Protein AF-A0AAJ0FD68-F1 (afdb_monomer_lite)

Secondary structure (DSSP, 8-state):
-PPPEEE--TTSPPPPTT--SEEEETTEEEEPP--SB-TTT-SBPSS-HHHHHHHHHHHHHHHHHHTT--GGG--EEEE--S-GGGHHHHHHHHHTT--SSSPPEEEE-----S--TT-PPPPPHHHHSPPGGGSPPP--PPP--TT--HHHHHHHHHHHHHHHHHHHHHHHHHHHHHTTSTTSPPTTSHHHHHHHHHHHHHHHHHHHHHHHHHHHGGGHHHHTTT-GGGS-GGG--HHHHHHHHHHHHHHHHHHHHHHHHHHHTT----TT-TT-HHHHHHHHHHTT-S-HHHHHHTPPPPHHHHHHHHHHHHHHHHHHHHHHHHTTSGGGS-HHHHHHHHHHTT---TT-SSHHHHHHHHHHHHHHH--TT--HHHHHHHHHHHHTS-GGGSPP--

pLDDT: mean 86.38, std 13.18, range [35.25, 97.81]

InterPro domains:
  IPR006175 YjgF/YER057c/UK114 family [PF01042] (10-104)
  IPR006175 YjgF/YER057c/UK114 family [PTHR11803] (7-105)
  IPR033122 LETM1-like, ribosome-binding domain [PF07766] (305-368)
  IPR033122 LETM1-like, ribosome-binding domain [PS51758] (202-398)
  IPR035959 RutC-like superfamily [G3DSA:3.30.1330.40] (4-115)
  IPR035959 RutC-like superfamily [SSF55298] (4-104)

Radius of gyration: 27.88 Å; chains: 1; bounding box: 60×61×79 Å

Structure (mmCIF, N/CA/C/O backbone):
data_AF-A0AAJ0FD68-F1
#
_entry.id   AF-A0AAJ0FD68-F1
#
loop_
_atom_site.group_PDB
_atom_site.id
_atom_site.type_symbol
_atom_site.label_atom_id
_atom_site.label_alt_id
_atom_site.label_comp_id
_atom_site.label_asym_id
_atom_site.label_entity_id
_atom_site.label_seq_id
_atom_site.pdbx_PDB_ins_code
_atom_site.Cartn_x
_atom_site.Cartn_y
_atom_site.Cartn_z
_atom_site.occupancy
_atom_site.B_iso_or_equiv
_atom_site.auth_seq_id
_atom_site.auth_comp_id
_atom_site.auth_asym_id
_atom_site.auth_atom_id
_atom_site.pdbx_PDB_model_num
ATOM 1 N N . MET A 1 1 ? 8.964 -7.448 -50.990 1.00 66.25 1 MET A N 1
ATOM 2 C CA . MET A 1 1 ? 8.267 -7.825 -49.739 1.00 66.25 1 MET A CA 1
ATOM 3 C C . MET A 1 1 ? 7.068 -8.669 -50.124 1.00 66.25 1 MET A C 1
ATOM 5 O O . MET A 1 1 ? 6.475 -8.359 -51.152 1.00 66.25 1 MET A O 1
ATOM 9 N N . ALA A 1 2 ? 6.749 -9.738 -49.388 1.00 79.00 2 ALA A N 1
ATOM 10 C CA . ALA A 1 2 ? 5.523 -10.486 -49.670 1.00 79.00 2 ALA A CA 1
ATOM 11 C C . ALA A 1 2 ? 4.307 -9.558 -49.477 1.00 79.00 2 ALA A C 1
ATOM 13 O O . ALA A 1 2 ? 4.351 -8.702 -48.593 1.00 79.00 2 ALA A O 1
ATOM 14 N N . PRO A 1 3 ? 3.251 -9.665 -50.295 1.00 90.38 3 PRO A N 1
ATOM 15 C CA . PRO A 1 3 ? 2.039 -8.884 -50.081 1.00 90.38 3 PRO A CA 1
ATOM 16 C C . PRO A 1 3 ? 1.335 -9.322 -48.787 1.00 90.38 3 PRO A C 1
ATOM 18 O O . PRO A 1 3 ? 1.441 -10.477 -48.374 1.00 90.38 3 PRO A O 1
ATOM 21 N N . ILE A 1 4 ? 0.617 -8.395 -48.147 1.00 94.94 4 ILE A N 1
ATOM 22 C CA . ILE A 1 4 ? -0.316 -8.730 -47.066 1.00 94.94 4 ILE A CA 1
ATOM 23 C C . ILE A 1 4 ? -1.584 -9.280 -47.720 1.00 94.94 4 ILE A C 1
ATOM 25 O O . ILE A 1 4 ? -2.224 -8.587 -48.510 1.00 94.94 4 ILE A O 1
ATOM 29 N N . GLU A 1 5 ? -1.941 -10.516 -47.393 1.00 95.81 5 GLU A N 1
ATOM 30 C CA . GLU A 1 5 ? -3.125 -11.200 -47.913 1.00 95.81 5 GLU A CA 1
ATOM 31 C C . GLU A 1 5 ? -4.216 -11.230 -46.833 1.00 95.81 5 GLU A C 1
ATOM 33 O O . GLU A 1 5 ? -3.999 -11.741 -45.734 1.00 95.81 5 GLU A O 1
ATOM 38 N N . GLY A 1 6 ? -5.389 -10.662 -47.119 1.00 95.25 6 GLY A N 1
ATOM 39 C CA . GLY A 1 6 ? -6.545 -10.740 -46.225 1.00 95.25 6 GLY A CA 1
ATOM 40 C C . GLY A 1 6 ? -7.231 -12.099 -46.339 1.00 95.25 6 GLY A C 1
ATOM 41 O O . GLY A 1 6 ? -7.543 -12.539 -47.442 1.00 95.25 6 GLY A O 1
ATOM 42 N N . ILE A 1 7 ? -7.489 -12.752 -45.208 1.00 96.44 7 ILE A N 1
ATOM 43 C CA . ILE A 1 7 ? -8.163 -14.052 -45.159 1.00 96.44 7 ILE A CA 1
ATOM 44 C C . ILE A 1 7 ? -9.624 -13.852 -44.761 1.00 96.44 7 ILE A C 1
ATOM 46 O O . ILE A 1 7 ? -9.923 -13.179 -43.770 1.00 96.44 7 ILE A O 1
ATOM 50 N N . PHE A 1 8 ? -10.523 -14.471 -45.526 1.00 95.75 8 PHE A N 1
ATOM 51 C CA . PHE A 1 8 ? -11.961 -14.447 -45.285 1.00 95.75 8 PHE A CA 1
ATOM 52 C C . PHE A 1 8 ? -12.568 -15.840 -45.475 1.00 95.75 8 PHE A C 1
ATOM 54 O O . PHE A 1 8 ? -12.557 -16.382 -46.577 1.00 95.75 8 PHE A O 1
ATOM 61 N N . SER A 1 9 ? -13.100 -16.400 -44.393 1.00 94.19 9 SER A N 1
ATOM 62 C CA . SER A 1 9 ? -13.811 -17.672 -44.329 1.00 94.19 9 SER A CA 1
ATOM 63 C C . SER A 1 9 ? -15.300 -17.421 -44.104 1.00 94.19 9 SER A C 1
ATOM 65 O O . SER A 1 9 ? -15.692 -16.778 -43.127 1.00 94.19 9 SER A O 1
ATOM 67 N N . GLU A 1 10 ? -16.140 -17.974 -44.981 1.00 92.06 10 GLU A N 1
ATOM 68 C CA . GLU A 1 10 ? -17.606 -17.923 -44.844 1.00 92.06 10 GLU A CA 1
ATOM 69 C C . GLU A 1 10 ? -18.121 -18.763 -43.667 1.00 92.06 10 GLU A C 1
ATOM 71 O O . GLU A 1 10 ? -19.235 -18.556 -43.192 1.00 92.06 10 GLU A O 1
ATOM 76 N N . LYS A 1 11 ? -17.298 -19.696 -43.175 1.00 91.12 11 LYS A N 1
ATOM 77 C CA . LYS A 1 11 ? -17.601 -20.572 -42.036 1.00 91.12 11 LYS A CA 1
ATOM 78 C C . LYS A 1 11 ? -17.240 -19.949 -40.683 1.00 91.12 11 LYS A C 1
ATOM 80 O O . LYS A 1 11 ? -17.365 -20.612 -39.660 1.00 91.12 11 LYS A O 1
ATOM 85 N N . ALA A 1 12 ? -16.784 -18.700 -40.671 1.00 91.81 12 ALA A N 1
ATOM 86 C CA . ALA A 1 12 ? -16.496 -17.935 -39.465 1.00 91.81 12 ALA A CA 1
ATOM 87 C C . ALA A 1 12 ? -17.277 -16.609 -39.476 1.00 91.81 12 ALA A C 1
ATOM 89 O O . ALA A 1 12 ? -17.671 -16.135 -40.546 1.00 91.81 12 ALA A O 1
ATOM 90 N N . PRO A 1 13 ? -17.517 -15.983 -38.308 1.00 83.69 13 PRO A N 1
ATOM 91 C CA . PRO A 1 13 ? -18.268 -14.737 -38.236 1.00 83.69 13 PRO A CA 1
ATOM 92 C C . PRO A 1 13 ? -17.698 -13.655 -39.146 1.00 83.69 13 PRO A C 1
ATOM 94 O O . PRO A 1 13 ? -16.486 -13.419 -39.165 1.00 83.69 13 PRO A O 1
ATOM 97 N N . LYS A 1 14 ? -18.569 -12.976 -39.898 1.00 84.81 14 LYS A N 1
ATOM 98 C CA . LYS A 1 14 ? -18.132 -11.893 -40.787 1.00 84.81 14 LYS A CA 1
ATOM 99 C C . LYS A 1 14 ? -17.457 -10.790 -39.953 1.00 84.81 14 LYS A C 1
ATOM 101 O O . LYS A 1 14 ? -17.985 -10.420 -38.903 1.00 84.81 14 LYS A O 1
ATOM 106 N N . PRO A 1 15 ? -16.302 -10.263 -40.382 1.00 82.81 15 PRO A N 1
ATOM 107 C CA . PRO A 1 15 ? -15.637 -9.208 -39.637 1.00 82.81 15 PRO A CA 1
ATOM 108 C C . PRO A 1 15 ? -16.395 -7.883 -39.800 1.00 82.81 15 PRO A C 1
ATOM 110 O O . PRO A 1 15 ? -17.129 -7.686 -40.773 1.00 82.81 15 PRO A O 1
ATOM 113 N N . LEU A 1 16 ? -16.217 -6.962 -38.851 1.00 75.50 16 LEU A N 1
ATOM 114 C CA . LEU A 1 16 ? -16.704 -5.591 -39.010 1.00 75.50 16 LEU A CA 1
ATOM 115 C C . LEU A 1 16 ? -15.798 -4.818 -39.988 1.00 75.50 16 LEU A C 1
ATOM 117 O O . LEU A 1 16 ? -14.637 -5.193 -40.150 1.00 75.50 16 LEU A O 1
ATOM 121 N N . PRO A 1 17 ? -16.260 -3.707 -40.596 1.00 77.56 17 PRO A N 1
ATOM 122 C CA . PRO A 1 17 ? -15.480 -2.964 -41.596 1.00 77.56 17 PRO A CA 1
ATOM 123 C C . PRO A 1 17 ? -14.094 -2.484 -41.134 1.00 77.56 17 PRO A C 1
ATOM 125 O O . PRO A 1 17 ? -13.262 -2.123 -41.960 1.00 77.56 17 PRO A O 1
ATOM 128 N N . GLN A 1 18 ? -13.846 -2.436 -39.824 1.00 85.56 18 GLN A N 1
ATOM 129 C CA . GLN A 1 18 ? -12.612 -1.926 -39.231 1.00 85.56 18 GLN A CA 1
ATOM 130 C C . GLN A 1 18 ? -11.475 -2.960 -39.176 1.00 85.56 18 GLN A C 1
ATOM 132 O O . GLN A 1 18 ? -10.341 -2.574 -38.899 1.00 85.56 18 GLN A O 1
ATOM 137 N N . PHE A 1 19 ? -11.741 -4.254 -39.395 1.00 88.00 19 PHE A N 1
ATOM 138 C CA . PHE A 1 19 ? -10.718 -5.304 -39.314 1.00 88.00 19 PHE A CA 1
ATOM 139 C C . PHE A 1 19 ? -11.003 -6.488 -40.252 1.00 88.00 19 PHE A C 1
ATOM 141 O O . PHE A 1 19 ? -12.095 -6.634 -40.783 1.00 88.00 19 PHE A O 1
ATOM 148 N N . SER A 1 20 ? -10.000 -7.340 -40.482 1.00 92.62 20 SER A N 1
ATOM 149 C CA . SER A 1 20 ? -10.128 -8.606 -41.233 1.00 92.62 20 SER A CA 1
ATOM 150 C C . SER A 1 20 ? -10.221 -9.791 -40.268 1.00 92.62 20 SER A C 1
ATOM 152 O O . SER A 1 20 ? -9.778 -9.666 -39.136 1.00 92.62 20 SER A O 1
ATOM 154 N N . GLN A 1 21 ? -10.748 -10.950 -40.679 1.00 93.75 21 GLN A N 1
ATOM 155 C CA . GLN A 1 21 ? -10.747 -12.145 -39.809 1.00 93.75 21 GLN A CA 1
ATOM 156 C C . GLN A 1 21 ? -9.323 -12.621 -39.495 1.00 93.75 21 GLN A C 1
ATOM 158 O O . GLN A 1 21 ? -9.011 -12.976 -38.358 1.00 93.75 21 GLN A O 1
ATOM 163 N N . ALA A 1 22 ? -8.459 -12.615 -40.509 1.00 96.69 22 ALA A N 1
ATOM 164 C CA . ALA A 1 22 ? -7.026 -12.793 -40.361 1.00 96.69 22 ALA A CA 1
ATOM 165 C C . ALA A 1 22 ? -6.282 -12.116 -41.517 1.00 96.69 22 ALA A C 1
ATOM 167 O O . ALA A 1 22 ? -6.866 -11.806 -42.558 1.00 96.69 22 ALA A O 1
ATOM 168 N N . VAL A 1 23 ? -4.980 -11.913 -41.337 1.00 97.12 23 VAL A N 1
ATOM 169 C CA . VAL A 1 23 ? -4.062 -11.500 -42.402 1.00 97.12 23 VAL A CA 1
ATOM 170 C C . VAL A 1 23 ? -2.882 -12.457 -42.469 1.00 97.12 23 VAL A C 1
ATOM 172 O O . VAL A 1 23 ? -2.364 -12.896 -41.441 1.00 97.12 23 VAL A O 1
ATOM 175 N N . LYS A 1 24 ? -2.446 -12.784 -43.680 1.00 96.19 24 LYS A N 1
ATOM 176 C CA . LYS A 1 24 ? -1.287 -13.628 -43.944 1.00 96.19 24 LYS A CA 1
ATOM 177 C C . LYS A 1 24 ? -0.151 -12.776 -44.489 1.00 96.19 24 LYS A C 1
ATOM 179 O O . LYS A 1 24 ? -0.331 -11.994 -45.421 1.00 96.19 24 LYS A O 1
ATOM 184 N N . TYR A 1 25 ? 1.022 -12.913 -43.883 1.00 95.81 25 TYR A N 1
ATOM 185 C CA . TYR A 1 25 ? 2.218 -12.170 -44.263 1.00 95.81 25 TYR A CA 1
ATOM 186 C C . TYR A 1 25 ? 3.468 -12.994 -43.957 1.00 95.81 25 TYR A C 1
ATOM 188 O O . TYR A 1 25 ? 3.615 -13.516 -42.854 1.00 95.81 25 TYR A O 1
ATOM 196 N N . ASN A 1 26 ? 4.367 -13.124 -44.938 1.00 93.75 26 ASN A N 1
ATOM 197 C CA . ASN A 1 26 ? 5.620 -13.887 -44.822 1.00 93.75 26 ASN A CA 1
ATOM 198 C C . ASN A 1 26 ? 5.445 -15.302 -44.226 1.00 93.75 26 ASN A C 1
ATOM 200 O O . ASN A 1 26 ? 6.234 -15.738 -43.394 1.00 93.75 26 ASN A O 1
ATOM 204 N N . GLY A 1 27 ? 4.394 -16.019 -44.635 1.00 91.19 27 GLY A N 1
ATOM 205 C CA . GLY A 1 27 ? 4.123 -17.385 -44.167 1.00 91.19 27 GLY A CA 1
ATOM 206 C C . GLY A 1 27 ? 3.478 -17.488 -42.779 1.00 91.19 27 GLY A C 1
ATOM 207 O O . GLY A 1 27 ? 3.100 -18.585 -42.385 1.00 91.19 27 GLY A O 1
ATOM 208 N N . MET A 1 28 ? 3.282 -16.372 -42.070 1.00 95.75 28 MET A N 1
ATOM 209 C CA . MET A 1 28 ? 2.564 -16.321 -40.795 1.00 95.75 28 MET A CA 1
ATOM 210 C C . MET A 1 28 ? 1.122 -15.860 -41.000 1.00 95.75 28 MET A C 1
ATOM 212 O O . MET A 1 28 ? 0.854 -15.000 -41.840 1.00 95.75 28 MET A O 1
ATOM 216 N N . VAL A 1 29 ? 0.201 -16.408 -40.206 1.00 96.81 29 VAL A N 1
ATOM 217 C CA . VAL A 1 29 ? -1.212 -16.009 -40.189 1.00 96.81 29 VAL A CA 1
ATOM 218 C C . VAL A 1 29 ? -1.511 -15.326 -38.860 1.00 96.81 29 VAL A C 1
ATOM 220 O O . VAL A 1 29 ? -1.392 -15.932 -37.797 1.00 96.81 29 VAL A O 1
ATOM 223 N N . TYR A 1 30 ? -1.915 -14.063 -38.924 1.00 96.44 30 TYR A N 1
ATOM 224 C CA . TYR A 1 30 ? -2.315 -13.264 -37.775 1.00 96.44 30 TYR A CA 1
ATOM 225 C C . TYR A 1 30 ? -3.837 -13.242 -37.708 1.00 96.44 30 TYR A C 1
ATOM 227 O O . TYR A 1 30 ? -4.486 -12.594 -38.529 1.00 96.44 30 TYR A O 1
ATOM 235 N N . CYS A 1 31 ? -4.405 -13.975 -36.752 1.00 95.31 31 CYS A N 1
ATOM 236 C CA . CYS A 1 31 ? -5.851 -14.059 -36.564 1.00 95.31 31 CYS A CA 1
ATOM 237 C C . CYS A 1 31 ? -6.355 -12.947 -35.641 1.00 95.31 31 CYS A C 1
ATOM 239 O O . CYS A 1 31 ? -5.753 -12.672 -34.601 1.00 95.31 31 CYS A O 1
ATOM 241 N N . SER A 1 32 ? -7.486 -12.339 -35.993 1.00 92.44 32 SER A N 1
ATOM 242 C CA . SER A 1 32 ? -8.224 -11.466 -35.084 1.00 92.44 32 SER A CA 1
ATOM 243 C C . SER A 1 32 ? -8.924 -12.268 -33.986 1.00 92.44 32 SER A C 1
ATOM 245 O O . SER A 1 32 ? -9.134 -13.478 -34.099 1.00 92.44 32 SER A O 1
ATOM 247 N N . GLY A 1 33 ? -9.281 -11.581 -32.898 1.00 88.50 33 GLY A N 1
ATOM 248 C CA . GLY A 1 33 ? -9.967 -12.196 -31.766 1.00 88.50 33 GLY A CA 1
ATOM 249 C C . GLY A 1 33 ? -11.303 -12.809 -32.180 1.00 88.50 33 GLY A C 1
ATOM 250 O O . GLY A 1 33 ? -12.093 -12.175 -32.877 1.00 88.50 33 GLY A O 1
ATOM 251 N N . ASN A 1 34 ? -11.553 -14.035 -31.726 1.00 88.88 34 ASN A N 1
ATOM 252 C CA . ASN A 1 34 ? -12.817 -14.728 -31.929 1.00 88.88 34 ASN A CA 1
ATOM 253 C C . ASN A 1 34 ? -13.535 -14.923 -30.599 1.00 88.88 34 ASN A C 1
ATOM 255 O O . ASN A 1 34 ? -12.931 -15.289 -29.592 1.00 88.88 34 ASN A O 1
ATOM 259 N N . ILE A 1 35 ? -14.840 -14.693 -30.625 1.00 87.44 35 ILE A N 1
ATOM 260 C CA . ILE A 1 35 ? -15.756 -15.021 -29.536 1.00 87.44 35 ILE A CA 1
ATOM 261 C C . ILE A 1 35 ? -16.602 -16.225 -29.955 1.00 87.44 35 ILE A C 1
ATOM 263 O O . ILE A 1 35 ? -16.652 -16.564 -31.138 1.00 87.44 35 ILE A O 1
ATOM 267 N N . GLY A 1 36 ? -17.272 -16.867 -28.996 1.00 85.56 36 GLY A N 1
ATOM 268 C CA . GLY A 1 36 ? -18.164 -18.007 -29.238 1.00 85.56 36 GLY A CA 1
ATOM 269 C C . GLY A 1 36 ? -19.464 -17.614 -29.943 1.00 85.56 36 GLY A C 1
ATOM 270 O O . GLY A 1 36 ? -20.541 -17.822 -29.399 1.00 85.56 36 GLY A O 1
ATOM 271 N N . LEU A 1 37 ? -19.360 -16.976 -31.106 1.00 81.19 37 LEU A N 1
ATOM 272 C CA . LEU A 1 37 ? -20.464 -16.496 -31.926 1.00 81.19 37 LEU A CA 1
ATOM 273 C C . LEU A 1 37 ? -20.684 -17.455 -33.091 1.00 81.19 37 LEU A C 1
ATOM 275 O O . LEU A 1 37 ? -19.729 -17.836 -33.770 1.00 81.19 37 LEU A O 1
ATOM 279 N N . ASP A 1 38 ? -21.934 -17.844 -33.302 1.00 81.75 38 ASP A N 1
ATOM 280 C CA . ASP A 1 38 ? -22.324 -18.689 -34.424 1.00 81.75 38 ASP A CA 1
ATOM 281 C C . ASP A 1 38 ? -22.324 -17.853 -35.722 1.00 81.75 38 ASP A C 1
ATOM 283 O O . ASP A 1 38 ? -23.013 -16.826 -35.788 1.00 81.75 38 ASP A O 1
ATOM 287 N N . PRO A 1 39 ? -21.559 -18.256 -36.757 1.00 78.88 39 PRO A N 1
ATOM 288 C CA . PRO A 1 39 ? -21.465 -17.527 -38.021 1.00 78.88 39 PRO A CA 1
ATOM 289 C C . PRO A 1 39 ? -22.802 -17.395 -38.767 1.00 78.88 39 PRO A C 1
ATOM 291 O O . PRO A 1 39 ? -22.943 -16.471 -39.572 1.00 78.88 39 PRO A O 1
ATOM 294 N N . VAL A 1 40 ? -23.776 -18.279 -38.509 1.00 80.69 40 VAL A N 1
ATOM 295 C CA . VAL A 1 40 ? -25.094 -18.260 -39.163 1.00 80.69 40 VAL A CA 1
ATOM 296 C C . VAL A 1 40 ? -26.063 -17.351 -38.415 1.00 80.69 40 VAL A C 1
ATOM 298 O O . VAL A 1 40 ? -26.593 -16.405 -38.998 1.00 80.69 40 VAL A O 1
ATOM 301 N N . SER A 1 41 ? -26.304 -17.613 -37.127 1.00 80.00 41 SER A N 1
ATOM 302 C CA . SER A 1 41 ? -27.285 -16.845 -36.345 1.00 80.00 41 SER A CA 1
ATOM 303 C C . SER A 1 41 ? -26.786 -15.477 -35.887 1.00 80.00 41 SER A C 1
ATOM 305 O O . SER A 1 41 ? -27.597 -14.643 -35.477 1.00 80.00 41 SER A O 1
ATOM 307 N N . TRP A 1 42 ? -25.471 -15.237 -35.938 1.00 73.81 42 TRP A N 1
ATOM 308 C CA . TRP A 1 42 ? -24.830 -14.022 -35.432 1.00 73.81 42 TRP A CA 1
ATOM 309 C C . TRP A 1 42 ? -25.064 -13.761 -33.936 1.00 73.81 42 TRP A C 1
ATOM 311 O O . TRP A 1 42 ? -24.933 -12.635 -33.448 1.00 73.81 42 TRP A O 1
ATOM 321 N N . LYS A 1 43 ? -25.393 -14.816 -33.187 1.00 72.44 43 LYS A N 1
ATOM 322 C CA . LYS A 1 43 ? -25.570 -14.788 -31.736 1.00 72.44 43 LYS A CA 1
ATOM 323 C C . LYS A 1 43 ? -24.443 -15.551 -31.058 1.00 72.44 43 LYS A C 1
ATOM 325 O O . LYS A 1 43 ? -23.874 -16.485 -31.617 1.00 72.44 43 LYS A O 1
ATOM 330 N N . VAL A 1 44 ? -24.124 -15.144 -29.833 1.00 81.00 44 VAL A N 1
ATOM 331 C CA . VAL A 1 44 ? -23.274 -15.957 -28.959 1.00 81.00 44 VAL A CA 1
ATOM 332 C C . VAL A 1 44 ? -24.007 -17.266 -28.688 1.00 81.00 44 VAL A C 1
ATOM 334 O O . VAL A 1 44 ? -25.196 -17.230 -28.379 1.00 81.00 44 VAL A O 1
ATOM 337 N N . VAL A 1 45 ? -23.312 -18.395 -28.817 1.00 83.81 45 VAL A N 1
ATOM 338 C CA . VAL A 1 45 ? -23.916 -19.708 -28.580 1.00 83.81 45 VAL A CA 1
ATOM 339 C C . VAL A 1 45 ? -24.422 -19.814 -27.141 1.00 83.81 45 VAL A C 1
ATOM 341 O O . VAL A 1 45 ? -23.774 -19.354 -26.187 1.00 83.81 45 VAL A O 1
ATOM 344 N N . ASP A 1 46 ? -25.606 -20.403 -26.999 1.00 81.38 46 ASP A N 1
ATOM 345 C CA . ASP A 1 46 ? -26.191 -20.708 -25.700 1.00 81.38 46 ASP A CA 1
ATOM 346 C C . ASP A 1 46 ? -25.367 -21.786 -24.979 1.00 81.38 46 ASP A C 1
ATOM 348 O O . ASP A 1 46 ? -24.668 -22.583 -25.604 1.00 81.38 46 ASP A O 1
ATOM 352 N N . GLY A 1 47 ? -25.447 -21.807 -23.647 1.00 86.75 47 GLY A N 1
ATOM 353 C CA . GLY A 1 47 ? -24.763 -22.800 -22.818 1.00 86.75 47 GLY A CA 1
ATOM 354 C C . GLY A 1 47 ? -23.612 -22.244 -21.982 1.00 86.75 47 GLY A C 1
ATOM 355 O O . GLY A 1 47 ? -23.613 -21.082 -21.559 1.00 86.75 47 GLY A O 1
ATOM 356 N N . THR A 1 48 ? -22.659 -23.122 -21.678 1.00 91.12 48 THR A N 1
ATOM 357 C CA . THR A 1 48 ? -21.575 -22.886 -20.717 1.00 91.12 48 THR A CA 1
ATOM 358 C C . THR A 1 48 ? -20.400 -22.129 -21.342 1.00 91.12 48 THR A C 1
ATOM 360 O O . THR A 1 48 ? -20.328 -21.919 -22.554 1.00 91.12 48 THR A O 1
ATOM 363 N N . VAL A 1 49 ? -19.421 -21.731 -20.520 1.00 89.81 49 VAL A N 1
ATOM 364 C CA . VAL A 1 49 ? -18.165 -21.169 -21.049 1.00 89.81 49 VAL A CA 1
ATOM 365 C C . VAL A 1 49 ? -17.446 -22.164 -21.951 1.00 89.81 49 VAL A C 1
ATOM 367 O O . VAL A 1 49 ? -16.917 -21.758 -22.979 1.00 89.81 49 VAL A O 1
ATOM 370 N N . LYS A 1 50 ? -17.499 -23.456 -21.627 1.00 92.31 50 LYS A N 1
ATOM 371 C CA . LYS A 1 50 ? -16.940 -24.520 -22.459 1.00 92.31 50 LYS A CA 1
ATOM 372 C C . LYS A 1 50 ? -17.518 -24.502 -23.874 1.00 92.31 50 LYS A C 1
ATOM 374 O O . LYS A 1 50 ? -16.761 -24.520 -24.840 1.00 92.31 50 LYS A O 1
ATOM 379 N N . ASP A 1 51 ? -18.840 -24.390 -24.001 1.00 91.75 51 ASP A N 1
ATOM 380 C CA . ASP A 1 51 ? -19.529 -24.366 -25.301 1.00 91.75 51 ASP A CA 1
ATOM 381 C C . ASP A 1 51 ? -19.135 -23.135 -26.125 1.00 91.75 51 ASP A C 1
ATOM 383 O O . ASP A 1 51 ? -18.852 -23.226 -27.322 1.00 91.75 51 ASP A O 1
ATOM 387 N N . ARG A 1 52 ? -18.999 -21.983 -25.462 1.00 91.31 52 ARG A N 1
ATOM 388 C CA . ARG A 1 52 ? -18.517 -20.749 -26.097 1.00 91.31 52 ARG A CA 1
ATOM 389 C C . ARG A 1 52 ? -17.054 -20.852 -26.526 1.00 91.31 52 ARG A C 1
ATOM 391 O O . ARG A 1 52 ? -16.715 -20.369 -27.606 1.00 91.31 52 ARG A O 1
ATOM 398 N N . THR A 1 53 ? -16.199 -21.494 -25.730 1.00 94.50 53 THR A N 1
ATOM 399 C CA . THR A 1 53 ? -14.798 -21.767 -26.088 1.00 94.50 53 THR A CA 1
ATOM 400 C C . THR A 1 53 ? -14.710 -22.687 -27.300 1.00 94.50 53 THR A C 1
ATOM 402 O O . THR A 1 53 ? -13.976 -22.379 -28.238 1.00 94.50 53 THR A O 1
ATOM 405 N N . ARG A 1 54 ? -15.507 -23.763 -27.335 1.00 95.94 54 ARG A N 1
ATOM 406 C CA . ARG A 1 54 ? -15.588 -24.671 -28.490 1.00 95.94 54 ARG A CA 1
ATOM 407 C C . ARG A 1 54 ? -15.978 -23.926 -29.760 1.00 95.94 54 ARG A C 1
ATOM 409 O O . ARG A 1 54 ? -15.326 -24.097 -30.789 1.00 95.94 54 ARG A O 1
ATOM 416 N N . GLN A 1 55 ? -16.992 -23.062 -29.693 1.00 94.44 55 GLN A N 1
ATOM 417 C CA . GLN A 1 55 ? -17.399 -22.270 -30.853 1.00 94.44 55 GLN A CA 1
ATOM 418 C C . GLN A 1 55 ? -16.291 -21.305 -31.298 1.00 94.44 55 GLN A C 1
ATOM 420 O O . GLN A 1 55 ? -16.000 -21.217 -32.489 1.00 94.44 55 GLN A O 1
ATOM 425 N N . ALA A 1 56 ? -15.635 -20.613 -30.361 1.00 94.94 56 ALA A N 1
ATOM 426 C CA . ALA A 1 56 ? -14.544 -19.696 -30.688 1.00 94.94 56 ALA A CA 1
ATOM 427 C C . ALA A 1 56 ? -13.376 -20.419 -31.386 1.00 94.94 56 ALA A C 1
ATOM 429 O O . ALA A 1 56 ? -12.874 -19.938 -32.402 1.00 94.94 56 ALA A O 1
ATOM 430 N N . LEU A 1 57 ? -12.977 -21.596 -30.889 1.00 96.69 57 LEU A N 1
ATOM 431 C CA . LEU A 1 57 ? -11.919 -22.414 -31.493 1.00 96.69 57 LEU A CA 1
ATOM 432 C C . LEU A 1 57 ? -12.335 -23.012 -32.842 1.00 96.69 57 LEU A C 1
ATOM 434 O O . LEU A 1 57 ? -11.513 -23.074 -33.754 1.00 96.69 57 LEU A O 1
ATOM 438 N N . THR A 1 58 ? -13.611 -23.361 -33.011 1.00 96.56 58 THR A N 1
ATOM 439 C CA . THR A 1 58 ? -14.170 -23.803 -34.301 1.00 96.56 58 THR A CA 1
ATOM 440 C C . THR A 1 58 ? -14.081 -22.692 -35.347 1.00 96.56 58 THR A C 1
ATOM 442 O O . THR A 1 58 ? -13.613 -22.926 -36.463 1.00 96.56 58 THR A O 1
ATOM 445 N N . ASN A 1 59 ? -14.440 -21.461 -34.974 1.00 94.00 59 ASN A N 1
ATOM 446 C CA . ASN A 1 59 ? -14.319 -20.301 -35.856 1.00 94.00 59 ASN A CA 1
ATOM 447 C C . ASN A 1 59 ? -12.850 -20.038 -36.238 1.00 94.00 59 ASN A C 1
ATOM 449 O O . ASN A 1 59 ? -12.551 -19.776 -37.402 1.00 94.00 59 ASN A O 1
ATOM 453 N N . ILE A 1 60 ? -11.921 -20.143 -35.278 1.00 96.75 60 ILE A N 1
ATOM 454 C CA . ILE A 1 60 ? -10.479 -20.000 -35.537 1.00 96.75 60 ILE A CA 1
ATOM 455 C C . ILE A 1 60 ? -9.980 -21.103 -36.479 1.00 96.75 60 ILE A C 1
ATOM 457 O O . ILE A 1 60 ? -9.241 -20.797 -37.414 1.00 96.75 60 ILE A O 1
ATOM 461 N N . SER A 1 61 ? -10.404 -22.358 -36.290 1.00 97.19 61 SER A N 1
ATOM 462 C CA . SER A 1 61 ? -10.061 -23.462 -37.199 1.00 97.19 61 SER A CA 1
ATOM 463 C C . SER A 1 61 ? -10.488 -23.155 -38.631 1.00 97.19 61 SER A C 1
ATOM 465 O O . SER A 1 61 ? -9.670 -23.234 -39.543 1.00 97.19 61 SER A O 1
ATOM 467 N N . ALA A 1 62 ? -11.728 -22.697 -38.823 1.00 96.88 62 ALA A N 1
ATOM 468 C CA . ALA A 1 62 ? -12.260 -22.344 -40.138 1.00 96.88 62 ALA A CA 1
ATOM 469 C C . ALA A 1 62 ? -11.501 -21.189 -40.820 1.00 96.88 62 ALA A C 1
ATOM 471 O O . ALA A 1 62 ? -11.378 -21.167 -42.047 1.00 96.88 62 ALA A O 1
ATOM 472 N N . ILE A 1 63 ? -10.991 -20.223 -40.048 1.00 97.25 63 ILE A N 1
ATOM 473 C CA . ILE A 1 63 ? -10.154 -19.127 -40.565 1.00 97.25 63 ILE A CA 1
ATOM 474 C C . ILE A 1 63 ? -8.763 -19.645 -40.945 1.00 97.25 63 ILE A C 1
ATOM 476 O O . ILE A 1 63 ? -8.245 -19.302 -42.008 1.00 97.25 63 ILE A O 1
ATOM 480 N N . LEU A 1 64 ? -8.153 -20.481 -40.101 1.00 97.19 64 LEU A N 1
ATOM 481 C CA . LEU A 1 64 ? -6.829 -21.048 -40.361 1.00 97.19 64 LEU A CA 1
ATOM 482 C C . LEU A 1 64 ? -6.839 -21.984 -41.570 1.00 97.19 64 LEU A C 1
ATOM 484 O O . LEU A 1 64 ? -5.926 -21.902 -42.388 1.00 97.19 64 LEU A O 1
ATOM 488 N N . GLU A 1 65 ? -7.871 -22.813 -41.719 1.00 97.38 65 GLU A N 1
ATOM 489 C CA . GLU A 1 65 ? -8.068 -23.676 -42.889 1.00 97.38 65 GLU A CA 1
ATOM 490 C C . GLU A 1 65 ? -8.155 -22.851 -44.176 1.00 97.38 65 GLU A C 1
ATOM 492 O O . GLU A 1 65 ? -7.464 -23.151 -45.150 1.00 97.38 65 GLU A O 1
ATOM 497 N N . GLN A 1 66 ? -8.914 -21.750 -44.157 1.00 96.88 66 GLN A N 1
ATOM 498 C CA . GLN A 1 66 ? -9.007 -20.829 -45.292 1.00 96.88 66 GLN A CA 1
ATOM 499 C C . GLN A 1 66 ? -7.661 -20.167 -45.632 1.00 96.88 66 GLN A C 1
ATOM 501 O O . GLN A 1 66 ? -7.395 -19.863 -46.792 1.00 96.88 66 GLN A O 1
ATOM 506 N N . ALA A 1 67 ? -6.787 -19.969 -44.642 1.00 96.00 67 ALA A N 1
ATOM 507 C CA . ALA A 1 67 ? -5.435 -19.446 -44.845 1.00 96.00 67 ALA A CA 1
ATOM 508 C C . ALA A 1 67 ? -4.427 -20.497 -45.368 1.00 96.00 67 ALA A C 1
ATOM 510 O O . ALA A 1 67 ? -3.258 -20.160 -45.619 1.00 96.00 67 ALA A O 1
ATOM 511 N N . GLY A 1 68 ? -4.850 -21.761 -45.510 1.00 95.69 68 GLY A N 1
ATOM 512 C CA . GLY A 1 68 ? -3.986 -22.901 -45.828 1.00 95.69 68 GLY A CA 1
ATOM 513 C C . GLY A 1 68 ? -3.164 -23.398 -44.633 1.00 95.69 68 GLY A C 1
ATOM 514 O O . GLY A 1 68 ? -2.069 -23.926 -44.815 1.00 95.69 68 GLY A O 1
ATOM 515 N N . SER A 1 69 ? -3.652 -23.183 -43.410 1.00 96.75 69 SER A N 1
ATOM 516 C CA . SER A 1 69 ? -3.042 -23.608 -42.147 1.00 96.75 69 SER A CA 1
ATOM 517 C C . SER A 1 69 ? -4.014 -24.483 -41.340 1.00 96.75 69 SER A C 1
ATOM 519 O O . SER A 1 69 ? -4.999 -24.991 -41.867 1.00 96.75 69 SER A O 1
ATOM 521 N N . SER A 1 70 ? -3.728 -24.715 -40.061 1.00 96.38 70 SER A N 1
ATOM 522 C CA . SER A 1 70 ? -4.607 -25.445 -39.141 1.00 96.38 70 SER A CA 1
ATOM 523 C C . SER A 1 70 ? -4.290 -25.093 -37.688 1.00 96.38 70 SER A C 1
ATOM 525 O O . SER A 1 70 ? -3.241 -24.506 -37.405 1.00 96.38 70 SER A O 1
ATOM 527 N N . LEU A 1 71 ? -5.148 -25.514 -36.752 1.00 95.56 71 LEU A N 1
ATOM 528 C CA . LEU A 1 71 ? -4.890 -25.374 -35.312 1.00 95.56 71 LEU A CA 1
ATOM 529 C C . LEU A 1 71 ? -3.558 -26.014 -34.878 1.00 95.56 71 LEU A C 1
ATOM 531 O O . LEU A 1 71 ? -2.926 -25.526 -33.945 1.00 95.56 71 LEU A O 1
ATOM 535 N N . ARG A 1 72 ? -3.073 -27.046 -35.586 1.00 94.88 72 ARG A N 1
ATOM 536 C CA . ARG A 1 72 ? -1.767 -27.680 -35.314 1.00 94.88 72 ARG A CA 1
ATOM 537 C C . ARG A 1 72 ? -0.575 -26.753 -35.515 1.00 94.88 72 ARG A C 1
ATOM 539 O O . ARG A 1 72 ? 0.461 -26.965 -34.900 1.00 94.88 72 ARG A O 1
ATOM 546 N N . ASN A 1 73 ? -0.729 -25.731 -36.349 1.00 95.00 73 ASN A N 1
ATOM 547 C CA . ASN A 1 73 ? 0.330 -24.778 -36.668 1.00 95.00 73 ASN A CA 1
ATOM 548 C C . ASN A 1 73 ? 0.241 -23.502 -35.817 1.00 95.00 73 ASN A C 1
ATOM 550 O O . ASN A 1 73 ? 0.928 -22.520 -36.099 1.00 95.00 73 ASN A O 1
ATOM 554 N N . VAL A 1 74 ? -0.630 -23.473 -34.804 1.00 95.19 74 VAL A N 1
ATOM 555 C CA . VAL A 1 74 ? -0.755 -22.317 -33.916 1.00 95.19 74 VAL A CA 1
ATOM 556 C C . VAL A 1 74 ? 0.437 -22.289 -32.968 1.00 95.19 74 VAL A C 1
ATOM 558 O O . VAL A 1 74 ? 0.617 -23.175 -32.141 1.00 95.19 74 VAL A O 1
ATOM 561 N N . VAL A 1 75 ? 1.245 -21.236 -33.077 1.00 94.00 75 VAL A N 1
ATOM 562 C CA . VAL A 1 75 ? 2.447 -21.061 -32.248 1.00 94.00 75 VAL A CA 1
ATOM 563 C C . VAL A 1 75 ? 2.131 -20.342 -30.932 1.00 94.00 75 VAL A C 1
ATOM 565 O O . VAL A 1 75 ? 2.719 -20.655 -29.900 1.00 94.00 75 VAL A O 1
ATOM 568 N N . LYS A 1 76 ? 1.190 -19.388 -30.946 1.00 92.56 76 LYS A N 1
ATOM 569 C CA . LYS A 1 76 ? 0.795 -18.582 -29.781 1.00 92.56 76 LYS A CA 1
ATOM 570 C C . LYS A 1 76 ? -0.707 -18.323 -29.781 1.00 92.56 76 LYS A C 1
ATOM 572 O O . LYS A 1 76 ? -1.280 -18.042 -30.834 1.00 92.56 76 LYS A O 1
ATOM 577 N N . MET A 1 77 ? -1.316 -18.351 -28.600 1.00 91.06 77 MET A N 1
ATOM 578 C CA . MET A 1 77 ? -2.712 -17.984 -28.387 1.00 91.06 77 MET A CA 1
ATOM 579 C C . MET A 1 77 ? -2.862 -17.040 -27.190 1.00 91.06 77 MET A C 1
ATOM 581 O O . MET A 1 77 ? -2.288 -17.267 -26.126 1.00 91.06 77 MET A O 1
ATOM 585 N N . ASN A 1 78 ? -3.664 -15.989 -27.369 1.00 90.06 78 ASN A N 1
ATOM 586 C CA . ASN A 1 78 ? -4.032 -15.055 -26.307 1.00 90.06 78 ASN A CA 1
ATOM 587 C C . ASN A 1 78 ? -5.491 -15.309 -25.928 1.00 90.06 78 ASN A C 1
ATOM 589 O O . ASN A 1 78 ? -6.367 -15.239 -26.793 1.00 90.06 78 ASN A O 1
ATOM 593 N N . ILE A 1 79 ? -5.749 -15.602 -24.654 1.00 88.75 79 ILE A N 1
ATOM 594 C CA . ILE A 1 79 ? -7.089 -15.951 -24.170 1.00 88.75 79 ILE A CA 1
ATOM 595 C C . ILE A 1 79 ? -7.566 -14.866 -23.206 1.00 88.75 79 ILE A C 1
ATOM 597 O O . ILE A 1 79 ? -6.920 -14.587 -22.197 1.00 88.75 79 ILE A O 1
ATOM 601 N N . PHE A 1 80 ? -8.720 -14.272 -23.514 1.00 84.62 80 PHE A N 1
ATOM 602 C CA . PHE A 1 80 ? -9.331 -13.210 -22.719 1.00 84.62 80 PHE A CA 1
ATOM 603 C C . PHE A 1 80 ? -10.634 -13.706 -22.091 1.00 84.62 80 PHE A C 1
ATOM 605 O O . PHE A 1 80 ? -11.555 -14.114 -22.797 1.00 84.62 80 PHE A O 1
ATOM 612 N N . LEU A 1 81 ? -10.716 -13.646 -20.762 1.00 80.88 81 LEU A N 1
ATOM 613 C CA . LEU A 1 81 ? -11.899 -14.016 -19.991 1.00 80.88 81 LEU A CA 1
ATOM 614 C C . LEU A 1 81 ? -12.499 -12.779 -19.322 1.00 80.88 81 LEU A C 1
ATOM 616 O O . LEU A 1 81 ? -11.777 -11.928 -18.810 1.00 80.88 81 LEU A O 1
ATOM 620 N N . THR A 1 82 ? -13.829 -12.688 -19.304 1.00 77.50 82 THR A N 1
ATOM 621 C CA . THR A 1 82 ? -14.550 -11.625 -18.582 1.00 77.50 82 THR A CA 1
ATOM 622 C C . THR A 1 82 ? -14.573 -11.861 -17.073 1.00 77.50 82 THR A C 1
ATOM 624 O O . THR A 1 82 ? -14.588 -10.905 -16.304 1.00 77.50 82 THR A O 1
ATOM 627 N N . ASN A 1 83 ? -14.573 -13.129 -16.657 1.00 74.56 83 ASN A N 1
ATOM 628 C CA . ASN A 1 83 ? -14.433 -13.567 -15.274 1.00 74.56 83 ASN A CA 1
ATOM 629 C C . ASN A 1 83 ? -13.489 -14.779 -15.232 1.00 74.56 83 ASN A C 1
ATOM 631 O O . ASN A 1 83 ? -13.677 -15.734 -15.990 1.00 74.56 83 ASN A O 1
ATOM 635 N N . MET A 1 84 ? -12.499 -14.727 -14.343 1.00 76.06 84 MET A N 1
ATOM 636 C CA . MET A 1 84 ? -11.500 -15.775 -14.145 1.00 76.06 84 MET A CA 1
ATOM 637 C C . MET A 1 84 ? -12.051 -17.045 -13.500 1.00 76.06 84 MET A C 1
ATOM 639 O O . MET A 1 84 ? -11.479 -18.108 -13.726 1.00 76.06 84 MET A O 1
ATOM 643 N N . ASP A 1 85 ? -13.196 -16.983 -12.815 1.00 81.06 85 ASP A N 1
ATOM 644 C CA . ASP A 1 85 ? -13.880 -18.180 -12.294 1.00 81.06 85 ASP A CA 1
ATOM 645 C C . ASP A 1 85 ? -14.209 -19.191 -13.409 1.00 81.06 85 ASP A C 1
ATOM 647 O O . ASP A 1 85 ? -14.376 -20.385 -13.172 1.00 81.06 85 ASP A O 1
ATOM 651 N N . ASN A 1 86 ? -14.261 -18.723 -14.658 1.00 80.50 86 ASN A N 1
ATOM 652 C CA . ASN A 1 86 ? -14.551 -19.544 -15.824 1.00 80.50 86 ASN A CA 1
ATOM 653 C C . ASN A 1 86 ? -13.322 -20.244 -16.428 1.00 80.50 86 ASN A C 1
ATOM 655 O O . ASN A 1 86 ? -13.456 -20.920 -17.449 1.00 80.50 86 ASN A O 1
ATOM 659 N N . PHE A 1 87 ? -12.130 -20.074 -15.852 1.00 77.25 87 PHE A N 1
ATOM 660 C CA . PHE A 1 87 ? -10.883 -20.589 -16.419 1.00 77.25 87 PHE A CA 1
ATOM 661 C C . PHE A 1 87 ? -10.884 -22.113 -16.577 1.00 77.25 87 PHE A C 1
ATOM 663 O O . PHE A 1 87 ? -10.547 -22.612 -17.647 1.00 77.25 87 PHE A O 1
ATOM 670 N N . ALA A 1 88 ? -11.332 -22.848 -15.555 1.00 81.12 88 ALA A N 1
ATOM 671 C CA . ALA A 1 88 ? -11.407 -24.308 -15.610 1.00 81.12 88 ALA A CA 1
ATOM 672 C C . ALA A 1 88 ? -12.350 -24.788 -16.728 1.00 81.12 88 ALA A C 1
ATOM 674 O O . ALA A 1 88 ? -11.953 -25.585 -17.574 1.00 81.12 88 ALA A O 1
ATOM 675 N N . ALA A 1 89 ? -13.559 -24.223 -16.797 1.00 85.62 89 ALA A N 1
ATOM 676 C CA . ALA A 1 89 ? -14.534 -24.550 -17.838 1.00 85.62 89 ALA A CA 1
ATOM 677 C C . ALA A 1 89 ? -14.047 -24.168 -19.249 1.00 85.62 89 ALA A C 1
ATOM 679 O O . ALA A 1 89 ? -14.358 -24.851 -20.224 1.00 85.62 89 ALA A O 1
ATOM 680 N N . MET A 1 90 ? -13.276 -23.083 -19.375 1.00 91.62 90 MET A N 1
ATOM 681 C CA . MET A 1 90 ? -12.623 -22.716 -20.631 1.00 91.62 90 MET A CA 1
ATOM 682 C C . MET A 1 90 ? -11.560 -23.748 -21.019 1.00 91.62 90 MET A C 1
ATOM 684 O O . MET A 1 90 ? -11.596 -24.223 -22.154 1.00 91.62 90 MET A O 1
ATOM 688 N N . ASN A 1 91 ? -10.678 -24.136 -20.090 1.00 88.56 91 ASN A N 1
ATOM 689 C CA . ASN A 1 91 ? -9.626 -25.122 -20.347 1.00 88.56 91 ASN A CA 1
ATOM 690 C C . ASN A 1 91 ? -10.196 -26.468 -20.787 1.00 88.56 91 ASN A C 1
ATOM 692 O O . ASN A 1 91 ? -9.666 -27.063 -21.716 1.00 88.56 91 ASN A O 1
ATOM 696 N N . GLU A 1 92 ? -11.315 -26.907 -20.209 1.00 89.00 92 GLU A N 1
ATOM 697 C CA . GLU A 1 92 ? -11.987 -28.120 -20.680 1.00 89.00 92 GLU A CA 1
ATOM 698 C C . GLU A 1 92 ? -12.367 -28.051 -22.164 1.00 89.00 92 GLU A C 1
ATOM 700 O O . GLU A 1 92 ? -12.256 -29.043 -22.874 1.00 89.00 92 GLU A O 1
ATOM 705 N N . GLY A 1 93 ? -12.841 -26.897 -22.642 1.00 92.06 93 GLY A N 1
ATOM 706 C CA . GLY A 1 93 ? -13.147 -26.703 -24.060 1.00 92.06 93 GLY A CA 1
ATOM 707 C C . GLY A 1 93 ? -11.885 -26.570 -24.910 1.00 92.06 93 GLY A C 1
ATOM 708 O O . GLY A 1 93 ? -11.867 -27.016 -26.050 1.00 92.06 93 GLY A O 1
ATOM 709 N N . TYR A 1 94 ? -10.826 -25.978 -24.360 1.00 92.12 94 TYR A N 1
ATOM 710 C CA . TYR A 1 94 ? -9.537 -25.810 -25.030 1.00 92.12 94 TYR A CA 1
ATOM 711 C C . TYR A 1 94 ? -8.811 -27.144 -25.252 1.00 92.12 94 TYR A C 1
ATOM 713 O O . TYR A 1 94 ? -8.332 -27.416 -26.356 1.00 92.12 94 TYR A O 1
ATOM 721 N N . ASP A 1 95 ? -8.760 -27.993 -24.227 1.00 91.19 95 ASP A N 1
ATOM 722 C CA . ASP A 1 95 ? -8.047 -29.273 -24.257 1.00 91.19 95 ASP A CA 1
ATOM 723 C C . ASP A 1 95 ? -8.676 -30.287 -25.224 1.00 91.19 95 ASP A C 1
ATOM 725 O O . ASP A 1 95 ? -7.994 -31.203 -25.674 1.00 91.19 95 ASP A O 1
ATOM 729 N N . GLU A 1 96 ? -9.936 -30.094 -25.620 1.00 92.19 96 GLU A N 1
ATOM 730 C CA . GLU A 1 96 ? -10.579 -30.894 -26.668 1.00 92.19 96 GLU A CA 1
ATOM 731 C C . GLU A 1 96 ? -10.023 -30.611 -28.070 1.00 92.19 96 GLU A C 1
ATOM 733 O O . GLU A 1 96 ? -10.037 -31.497 -28.923 1.00 92.19 96 GLU A O 1
ATOM 738 N N . PHE A 1 97 ? -9.519 -29.399 -28.319 1.00 93.81 97 PHE A N 1
ATOM 739 C CA . PHE A 1 97 ? -8.954 -29.019 -29.617 1.00 93.81 97 PHE A CA 1
ATOM 740 C C . PHE A 1 97 ? -7.443 -29.212 -29.674 1.00 93.81 97 PHE A C 1
ATOM 742 O O . PHE A 1 97 ? -6.924 -29.492 -30.748 1.00 93.81 97 PHE A O 1
ATOM 749 N N . PHE A 1 98 ? -6.732 -29.063 -28.553 1.00 92.12 98 PHE A N 1
ATOM 750 C CA . PHE A 1 98 ? -5.270 -29.151 -28.488 1.00 92.12 98 PHE A CA 1
ATOM 751 C C . PHE A 1 98 ? -4.820 -30.423 -27.765 1.00 92.12 98 PHE A C 1
ATOM 753 O O . PHE A 1 98 ? -4.290 -30.382 -26.655 1.00 92.12 98 PHE A O 1
ATOM 760 N N . THR A 1 99 ? -5.010 -31.566 -28.423 1.00 90.75 99 THR A N 1
ATOM 761 C CA . THR A 1 99 ? -4.716 -32.905 -27.878 1.00 90.75 99 THR A CA 1
ATOM 762 C C . THR A 1 99 ? -3.309 -33.417 -28.222 1.00 90.75 99 THR A C 1
ATOM 764 O O . THR A 1 99 ? -3.066 -34.623 -28.186 1.00 90.75 99 THR A O 1
ATOM 767 N N . TRP A 1 100 ? -2.397 -32.539 -28.645 1.00 87.12 100 TRP A N 1
ATOM 768 C CA . TRP A 1 100 ? -1.051 -32.891 -29.112 1.00 87.12 100 TRP A CA 1
ATOM 769 C C . TRP A 1 100 ? 0.015 -31.977 -28.509 1.00 87.12 100 TRP A C 1
ATOM 771 O O . TRP A 1 100 ? -0.284 -30.861 -28.083 1.00 87.12 100 TRP A O 1
ATOM 781 N N . ASP A 1 101 ? 1.265 -32.440 -28.560 1.00 85.19 101 ASP A N 1
ATOM 782 C CA . ASP A 1 101 ? 2.450 -31.675 -28.181 1.00 85.19 101 ASP A CA 1
ATOM 783 C C . ASP A 1 101 ? 3.338 -31.359 -29.407 1.00 85.19 101 ASP A C 1
ATOM 785 O O . ASP A 1 101 ? 3.412 -32.174 -30.332 1.00 85.19 101 ASP A O 1
ATOM 789 N N . PRO A 1 102 ? 4.033 -30.203 -29.432 1.00 85.19 102 PRO A N 1
ATOM 790 C CA . PRO A 1 102 ? 3.934 -29.127 -28.448 1.00 85.19 102 PRO A CA 1
ATOM 791 C C . PRO A 1 102 ? 2.602 -28.368 -28.570 1.00 85.19 102 PRO A C 1
ATOM 793 O O . PRO A 1 102 ? 2.145 -28.063 -29.675 1.00 85.19 102 PRO A O 1
ATOM 796 N N . LYS A 1 103 ? 1.990 -28.039 -27.426 1.00 86.31 103 LYS A N 1
ATOM 797 C CA . LYS A 1 103 ? 0.845 -27.119 -27.376 1.00 86.31 103 LYS A CA 1
ATOM 798 C C . LYS A 1 103 ? 1.289 -25.681 -27.707 1.00 86.31 103 LYS A C 1
ATOM 800 O O . LYS A 1 103 ? 2.446 -25.331 -27.458 1.00 86.31 103 LYS A O 1
ATOM 805 N N . PRO A 1 104 ? 0.389 -24.826 -28.229 1.00 87.75 104 PRO A N 1
ATOM 806 C CA . PRO A 1 104 ? 0.694 -23.415 -28.451 1.00 87.75 104 PRO A CA 1
ATOM 807 C C . PRO A 1 104 ? 1.105 -22.701 -27.162 1.00 87.75 104 PRO A C 1
ATOM 809 O O . PRO A 1 104 ? 0.580 -23.000 -26.089 1.00 87.75 104 PRO A O 1
ATOM 812 N N . ILE A 1 105 ? 1.968 -21.690 -27.276 1.00 83.75 105 ILE A N 1
ATOM 813 C CA . ILE A 1 105 ? 2.279 -20.785 -26.165 1.00 83.75 105 ILE A CA 1
ATOM 814 C C . ILE A 1 105 ? 0.990 -20.048 -25.786 1.00 83.75 105 ILE A C 1
ATOM 816 O O . ILE A 1 105 ? 0.487 -19.242 -26.575 1.00 83.75 105 ILE A O 1
ATOM 820 N N . ASN A 1 106 ? 0.443 -20.317 -24.601 1.00 71.50 106 ASN A N 1
ATOM 821 C CA . ASN A 1 106 ? -0.773 -19.677 -24.115 1.00 71.50 106 ASN A CA 1
ATOM 822 C C . ASN A 1 106 ? -0.452 -18.632 -23.037 1.00 71.50 106 ASN A C 1
ATOM 824 O O . ASN A 1 106 ? 0.057 -18.928 -21.963 1.00 71.50 106 ASN A O 1
ATOM 828 N N . GLU A 1 107 ? -0.796 -17.378 -23.309 1.00 58.72 107 GLU A N 1
ATOM 829 C CA . GLU A 1 107 ? -0.842 -16.345 -22.275 1.00 58.72 107 GLU A CA 1
ATOM 830 C C . GLU A 1 107 ? -2.305 -16.178 -21.872 1.00 58.72 107 GLU A C 1
ATOM 832 O O . GLU A 1 107 ? -3.055 -15.392 -22.453 1.00 58.72 107 GLU A O 1
ATOM 837 N N . SER A 1 108 ? -2.739 -16.980 -20.898 1.00 55.44 108 SER A N 1
ATOM 838 C CA . SER A 1 108 ? -3.954 -16.662 -20.152 1.00 55.44 108 SER A CA 1
ATOM 839 C C . SER A 1 108 ? -3.559 -15.731 -19.013 1.00 55.44 108 SER A C 1
ATOM 841 O O . SER A 1 108 ? -2.681 -16.072 -18.218 1.00 55.44 108 SER A O 1
ATOM 843 N N . LYS A 1 109 ? -4.171 -14.549 -18.921 1.00 44.41 109 LYS A N 1
ATOM 844 C CA . LYS A 1 109 ? -3.964 -13.666 -17.766 1.00 44.41 109 LYS A CA 1
ATOM 845 C C . LYS A 1 109 ? -4.519 -14.371 -16.525 1.00 44.41 109 LYS A C 1
ATOM 847 O O . LYS A 1 109 ? -5.719 -14.351 -16.299 1.00 44.41 109 LYS A O 1
ATOM 852 N N . THR A 1 110 ? -3.661 -15.047 -15.764 1.00 40.00 110 THR A N 1
ATOM 853 C CA . THR A 1 110 ? -4.021 -15.813 -14.557 1.00 40.00 110 THR A CA 1
ATOM 854 C C . THR A 1 110 ? -3.389 -15.166 -13.322 1.00 40.00 110 THR A C 1
ATOM 856 O O . THR A 1 110 ? -2.256 -14.694 -13.420 1.00 40.00 110 THR A O 1
ATOM 859 N N . PRO A 1 111 ? -4.014 -15.231 -12.134 1.00 35.25 111 PRO A N 1
ATOM 860 C CA . PRO A 1 111 ? -3.300 -15.595 -10.917 1.00 35.25 111 PRO A CA 1
ATOM 861 C C . PRO A 1 111 ? -3.133 -17.132 -10.856 1.00 35.25 111 PRO A C 1
ATOM 863 O O . PRO A 1 111 ? -4.004 -17.864 -11.317 1.00 35.25 111 PRO A O 1
ATOM 866 N N . PRO A 1 112 ? -2.014 -17.656 -10.337 1.00 42.00 112 PRO A N 1
ATOM 867 C CA . PRO A 1 112 ? -1.589 -19.036 -10.576 1.00 42.00 112 PRO A CA 1
ATOM 868 C C . PRO A 1 112 ? -2.399 -20.063 -9.771 1.00 42.00 112 PRO A C 1
ATOM 870 O O . PRO A 1 112 ? -2.405 -19.991 -8.543 1.00 42.00 112 PRO A O 1
ATOM 873 N N . GLU A 1 113 ? -2.971 -21.090 -10.417 1.00 37.19 113 GLU A N 1
ATOM 874 C CA . GLU A 1 113 ? -3.424 -22.289 -9.692 1.00 37.19 113 GLU A CA 1
ATOM 875 C C . GLU A 1 113 ? -3.404 -23.587 -10.529 1.00 37.19 113 GLU A C 1
ATOM 877 O O . GLU A 1 113 ? -4.375 -23.976 -11.168 1.00 37.19 113 GLU A O 1
ATOM 882 N N . ALA A 1 114 ? -2.275 -24.298 -10.459 1.00 37.47 114 ALA A N 1
ATOM 883 C CA . ALA A 1 114 ? -2.207 -25.759 -10.500 1.00 37.47 114 ALA A CA 1
ATOM 884 C C . ALA A 1 114 ? -1.207 -26.199 -9.408 1.00 37.47 114 ALA A C 1
ATOM 886 O O . ALA A 1 114 ? -0.174 -25.537 -9.236 1.00 37.47 114 ALA A O 1
ATOM 887 N N . PRO A 1 115 ? -1.483 -27.255 -8.620 1.00 39.47 115 PRO A N 1
ATOM 888 C CA . PRO A 1 115 ? -0.616 -27.650 -7.518 1.00 39.47 115 PRO A CA 1
ATOM 889 C C . PRO A 1 115 ? 0.653 -28.309 -8.065 1.00 39.47 115 PRO A C 1
ATOM 891 O O . PRO A 1 115 ? 0.683 -29.491 -8.394 1.00 39.47 115 PRO A O 1
ATOM 894 N N . SER A 1 116 ? 1.723 -27.521 -8.157 1.00 39.66 116 SER A N 1
ATOM 895 C CA . SER A 1 116 ? 3.074 -28.042 -8.347 1.00 39.66 116 SER A CA 1
ATOM 896 C C . SER A 1 116 ? 3.492 -28.830 -7.095 1.00 39.66 116 SER A C 1
ATOM 898 O O . SER A 1 116 ? 3.300 -28.323 -5.983 1.00 39.66 116 SER A O 1
ATOM 900 N N . PRO A 1 117 ? 4.109 -30.020 -7.230 1.00 42.91 117 PRO A N 1
ATOM 901 C CA . PRO A 1 117 ? 4.548 -30.847 -6.098 1.00 42.91 117 PRO A CA 1
ATOM 902 C C . PRO A 1 117 ? 5.613 -30.177 -5.205 1.00 42.91 117 PRO A C 1
ATOM 904 O O . PRO A 1 117 ? 5.956 -30.717 -4.160 1.00 42.91 117 PRO A O 1
ATOM 907 N N . ASN A 1 118 ? 6.100 -28.986 -5.578 1.00 47.56 118 ASN A N 1
ATOM 908 C CA . ASN A 1 118 ? 7.066 -28.173 -4.833 1.00 47.56 118 ASN A CA 1
ATOM 909 C C . ASN A 1 118 ? 6.508 -26.813 -4.351 1.00 47.56 118 ASN A C 1
ATOM 911 O O . ASN A 1 118 ? 7.290 -25.901 -4.059 1.00 47.56 118 ASN A O 1
ATOM 915 N N . ARG A 1 119 ? 5.180 -26.611 -4.271 1.00 48.41 119 ARG A N 1
ATOM 916 C CA . ARG A 1 119 ? 4.621 -25.337 -3.772 1.00 48.41 119 ARG A CA 1
ATOM 917 C C . ARG A 1 119 ? 5.005 -25.164 -2.297 1.00 48.41 119 ARG A C 1
ATOM 919 O O . ARG A 1 119 ? 4.564 -25.930 -1.442 1.00 48.41 119 ARG A O 1
ATOM 926 N N . LYS A 1 120 ? 5.832 -24.150 -2.000 1.00 55.66 120 LYS A N 1
ATOM 927 C CA . LYS A 1 120 ? 6.089 -23.713 -0.619 1.00 55.66 120 LYS A CA 1
ATOM 928 C C . LYS A 1 120 ? 4.736 -23.523 0.087 1.00 55.66 120 LYS A C 1
ATOM 930 O O . LYS A 1 120 ? 3.826 -22.969 -0.536 1.00 55.66 120 LYS A O 1
ATOM 935 N N . PRO A 1 121 ? 4.585 -23.980 1.342 1.00 63.78 121 PRO A N 1
ATOM 936 C CA . PRO A 1 121 ? 3.336 -23.820 2.074 1.00 63.78 121 PRO A CA 1
ATOM 937 C C . PRO A 1 121 ? 2.932 -22.338 2.115 1.00 63.78 121 PRO A C 1
ATOM 939 O O . PRO A 1 121 ? 3.816 -21.475 2.164 1.00 63.78 121 PRO A O 1
ATOM 942 N N . PRO A 1 122 ? 1.622 -22.031 2.076 1.00 73.38 122 PRO A N 1
ATOM 943 C CA . PRO A 1 122 ? 1.147 -20.655 2.099 1.00 73.38 122 PRO A CA 1
ATOM 944 C C . PRO A 1 122 ? 1.691 -19.941 3.336 1.00 73.38 122 PRO A C 1
ATOM 946 O O . PRO A 1 122 ? 1.627 -20.463 4.453 1.00 73.38 122 PRO A O 1
ATOM 949 N N . VAL A 1 123 ? 2.262 -18.754 3.126 1.00 80.62 123 VAL A N 1
ATOM 950 C CA . VAL A 1 123 ? 2.827 -17.959 4.216 1.00 80.62 123 VAL A CA 1
ATOM 951 C C . VAL A 1 123 ? 1.693 -17.572 5.175 1.00 80.62 123 VAL A C 1
ATOM 953 O O . VAL A 1 123 ? 0.676 -17.042 4.721 1.00 80.62 123 VAL A O 1
ATOM 956 N N . PRO A 1 124 ? 1.827 -17.815 6.493 1.00 87.88 124 PRO A N 1
ATOM 957 C CA . PRO A 1 124 ? 0.785 -17.460 7.448 1.00 87.88 124 PRO A CA 1
ATOM 958 C C . PRO A 1 124 ? 0.466 -15.963 7.418 1.00 87.88 124 PRO A C 1
ATOM 960 O O . PRO A 1 124 ? 1.374 -15.132 7.380 1.00 87.88 124 PRO A O 1
ATOM 963 N N . SER A 1 125 ? -0.818 -15.602 7.532 1.00 87.56 125 SER A N 1
ATOM 964 C CA . SER A 1 125 ? -1.244 -14.191 7.559 1.00 87.56 125 SER A CA 1
ATOM 965 C C . SER A 1 125 ? -0.523 -13.382 8.647 1.00 87.56 125 SER A C 1
ATOM 967 O O . SER A 1 125 ? -0.150 -12.237 8.415 1.00 87.56 125 SER A O 1
ATOM 969 N N . SER A 1 126 ? -0.214 -13.994 9.796 1.00 88.88 126 SER A N 1
ATOM 970 C CA . SER A 1 126 ? 0.535 -13.367 10.895 1.00 88.88 126 SER A CA 1
ATOM 971 C C . SER A 1 126 ? 1.977 -12.980 10.546 1.00 88.88 126 SER A C 1
ATOM 973 O O . SER A 1 126 ? 2.577 -12.196 11.275 1.00 88.88 126 SER A O 1
ATOM 975 N N . HIS A 1 127 ? 2.548 -13.498 9.454 1.00 92.94 127 HIS A N 1
ATOM 976 C CA . HIS A 1 127 ? 3.865 -13.088 8.957 1.00 92.94 127 HIS A CA 1
ATOM 977 C C . HIS A 1 127 ? 3.758 -11.852 8.046 1.00 92.94 127 HIS A C 1
ATOM 979 O O . HIS A 1 127 ? 4.738 -11.135 7.839 1.00 92.94 127 HIS A O 1
ATOM 985 N N . ILE A 1 128 ? 2.574 -11.564 7.507 1.00 94.12 128 ILE A N 1
ATOM 986 C CA . ILE A 1 128 ? 2.389 -10.573 6.441 1.00 94.12 128 ILE A CA 1
ATOM 987 C C . ILE A 1 128 ? 1.579 -9.371 6.901 1.00 94.12 128 ILE A C 1
ATOM 989 O O . ILE A 1 128 ? 1.969 -8.221 6.666 1.00 94.12 128 ILE A O 1
ATOM 993 N N . ASN A 1 129 ? 0.486 -9.632 7.605 1.00 95.62 129 ASN A N 1
ATOM 994 C CA . ASN A 1 129 ? -0.400 -8.630 8.156 1.00 95.62 129 ASN A CA 1
ATOM 995 C C . ASN A 1 129 ? 0.010 -8.342 9.606 1.00 95.62 129 ASN A C 1
ATOM 997 O O . ASN A 1 129 ? -0.013 -9.243 10.450 1.00 95.62 129 ASN A O 1
ATOM 1001 N N . PRO A 1 130 ? 0.412 -7.100 9.935 1.00 95.75 130 PRO A N 1
ATOM 1002 C CA . PRO A 1 130 ? 0.660 -6.739 11.319 1.00 95.75 130 PRO A CA 1
ATOM 1003 C C . PRO A 1 130 ? -0.653 -6.787 12.119 1.00 95.75 130 PRO A C 1
ATOM 1005 O O . PRO A 1 130 ? -1.735 -6.600 11.549 1.00 95.75 130 PRO A O 1
ATOM 1008 N N . PRO A 1 131 ? -0.582 -6.950 13.453 1.00 95.62 131 PRO A N 1
ATOM 1009 C CA . PRO A 1 131 ? -1.766 -6.982 14.306 1.00 95.62 131 PRO A CA 1
ATOM 1010 C C . PRO A 1 131 ? -2.719 -5.813 14.028 1.00 95.62 131 PRO A C 1
ATOM 1012 O O . PRO A 1 131 ? -2.281 -4.671 13.842 1.00 95.62 131 PRO A O 1
ATOM 1015 N N . ALA A 1 132 ? -4.030 -6.070 14.042 1.00 94.75 132 ALA A N 1
ATOM 1016 C CA . ALA A 1 132 ? -5.052 -5.045 13.803 1.00 94.75 132 ALA A CA 1
ATOM 1017 C C . ALA A 1 132 ? -4.959 -3.856 14.770 1.00 94.75 132 ALA A C 1
ATOM 1019 O O . ALA A 1 132 ? -5.241 -2.723 14.391 1.00 94.75 132 ALA A O 1
ATOM 1020 N N . SER A 1 133 ? -4.436 -4.081 15.976 1.00 95.31 133 SER A N 1
ATOM 1021 C CA . SER A 1 133 ? -4.115 -3.039 16.954 1.00 95.31 133 SER A CA 1
ATOM 1022 C C . SER A 1 133 ? -3.077 -2.017 16.471 1.00 95.31 133 SER A C 1
ATOM 1024 O O . SER A 1 133 ? -2.911 -0.981 17.106 1.00 95.31 133 SER A O 1
ATOM 1026 N N . THR A 1 134 ? -2.351 -2.260 15.377 1.00 95.94 134 THR A N 1
ATOM 1027 C CA . THR A 1 134 ? -1.439 -1.269 14.768 1.00 95.94 134 THR A CA 1
ATOM 1028 C C . THR A 1 134 ? -2.157 -0.219 13.913 1.00 95.94 134 THR A C 1
ATOM 1030 O O . THR A 1 134 ? -1.517 0.721 13.439 1.00 95.94 134 THR A O 1
ATOM 1033 N N . ARG A 1 135 ? -3.473 -0.362 13.716 1.00 94.44 135 ARG A N 1
ATOM 1034 C CA . ARG A 1 135 ? -4.336 0.526 12.928 1.00 94.44 135 ARG A CA 1
ATOM 1035 C C . ARG A 1 135 ? -5.326 1.273 13.840 1.00 94.44 135 ARG A C 1
ATOM 1037 O O . ARG A 1 135 ? -5.559 0.838 14.971 1.00 94.44 135 ARG A O 1
ATOM 1044 N N . PRO A 1 136 ? -5.898 2.409 13.393 1.00 93.50 136 PRO A N 1
ATOM 1045 C CA . PRO A 1 136 ? -6.982 3.058 14.126 1.00 93.50 136 PRO A CA 1
ATOM 1046 C C . PRO A 1 136 ? -8.181 2.105 14.288 1.00 93.50 136 PRO A C 1
ATOM 1048 O O . PRO A 1 136 ? -8.553 1.444 13.317 1.00 93.50 136 PRO A O 1
ATOM 1051 N N . PRO A 1 137 ? -8.809 2.026 15.476 1.00 93.75 137 PRO A N 1
ATOM 1052 C CA . PRO A 1 137 ? -10.029 1.248 15.657 1.00 93.75 137 PRO A CA 1
ATOM 1053 C C . PRO A 1 137 ? -11.202 1.889 14.891 1.00 93.75 137 PRO A C 1
ATOM 1055 O O . PRO A 1 137 ? -11.173 3.090 14.616 1.00 93.75 137 PRO A O 1
ATOM 1058 N N . PRO A 1 138 ? -12.269 1.142 14.567 1.00 92.44 138 PRO A N 1
ATOM 1059 C CA . PRO A 1 138 ? -13.438 1.723 13.915 1.00 92.44 138 PRO A CA 1
ATOM 1060 C C . PRO A 1 138 ? -14.098 2.780 14.814 1.00 92.44 138 PRO A C 1
ATOM 1062 O O . PRO A 1 138 ? -14.341 2.552 16.002 1.00 92.44 138 PRO A O 1
ATOM 1065 N N . LEU A 1 139 ? -14.397 3.949 14.242 1.00 93.19 139 LEU A N 1
ATOM 1066 C CA . LEU A 1 139 ? -15.131 5.021 14.915 1.00 93.19 139 LEU A CA 1
ATOM 1067 C C . LEU A 1 139 ? -16.613 4.942 14.533 1.00 93.19 139 LEU A C 1
ATOM 1069 O O . LEU A 1 139 ? -17.023 5.458 13.496 1.00 93.19 139 LEU A O 1
ATOM 1073 N N . ASN A 1 140 ? -17.413 4.325 15.399 1.00 91.62 140 ASN A N 1
ATOM 1074 C CA . ASN A 1 140 ? -18.856 4.191 15.204 1.00 91.62 140 ASN A CA 1
ATOM 1075 C C . ASN A 1 140 ? -19.584 5.363 15.871 1.00 91.62 140 ASN A C 1
ATOM 1077 O O . ASN A 1 140 ? -19.728 5.396 17.094 1.00 91.62 140 ASN A O 1
ATOM 1081 N N . LEU A 1 141 ? -20.014 6.343 15.073 1.00 91.44 141 LEU A N 1
ATOM 1082 C CA . LEU A 1 141 ? -20.764 7.502 15.562 1.00 91.44 141 LEU A CA 1
ATOM 1083 C C . LEU A 1 141 ? -22.274 7.206 15.580 1.00 91.44 141 LEU A C 1
ATOM 1085 O O . LEU A 1 141 ? -22.776 6.594 14.637 1.00 91.44 141 LEU A O 1
ATOM 1089 N N . PRO A 1 142 ? -23.016 7.651 16.611 1.00 90.25 142 PRO A N 1
ATOM 1090 C CA . PRO A 1 142 ? -24.456 7.435 16.677 1.00 90.25 142 PRO A CA 1
ATOM 1091 C C . PRO A 1 142 ? -25.191 8.242 15.598 1.00 90.25 142 PRO A C 1
ATOM 1093 O O . PRO A 1 142 ? -24.990 9.453 15.454 1.00 90.25 142 PRO A O 1
ATOM 1096 N N . THR A 1 143 ? -26.093 7.586 14.870 1.00 89.19 143 THR A N 1
ATOM 1097 C CA . THR A 1 143 ? -27.013 8.252 13.940 1.00 89.19 143 THR A CA 1
ATOM 1098 C C . THR A 1 143 ? -28.100 8.979 14.731 1.00 89.19 143 THR A C 1
ATOM 1100 O O . THR A 1 143 ? -28.653 8.438 15.688 1.00 89.19 143 THR A O 1
ATOM 1103 N N . ARG A 1 144 ? -28.414 10.224 14.357 1.00 85.38 144 ARG A N 1
ATOM 1104 C CA . ARG A 1 144 ? -29.464 11.001 15.026 1.00 85.38 144 ARG A CA 1
ATOM 1105 C C . ARG A 1 144 ? -30.839 10.485 14.595 1.00 85.38 144 ARG A C 1
ATOM 1107 O O . ARG A 1 144 ? -31.209 10.656 13.438 1.00 85.38 144 ARG A O 1
ATOM 1114 N N . ALA A 1 145 ? -31.589 9.882 15.516 1.00 85.75 145 ALA A N 1
ATOM 1115 C CA . ALA A 1 145 ? -32.982 9.522 15.267 1.00 85.75 145 ALA A CA 1
ATOM 1116 C C . ALA A 1 145 ? -33.890 10.769 15.353 1.00 85.75 145 ALA A C 1
ATOM 1118 O O . ALA A 1 145 ? -33.535 11.727 16.052 1.00 85.75 145 ALA A O 1
ATOM 1119 N N . PRO A 1 146 ? -35.066 10.770 14.693 1.00 83.69 146 PRO A N 1
ATOM 1120 C CA . PRO A 1 146 ? -35.962 11.933 14.649 1.00 83.69 146 PRO A CA 1
ATOM 1121 C C . PRO A 1 146 ? -36.362 12.461 16.035 1.00 83.69 146 PRO A C 1
ATOM 1123 O O . PRO A 1 146 ? -36.489 13.667 16.223 1.00 83.69 146 PRO A O 1
ATOM 1126 N N . ASN A 1 147 ? -36.477 11.567 17.024 1.00 85.44 147 ASN A N 1
ATOM 1127 C CA . ASN A 1 147 ? -36.968 11.879 18.370 1.00 85.44 147 ASN A CA 1
ATOM 1128 C C . ASN A 1 147 ? -35.848 12.078 19.412 1.00 85.44 147 ASN A C 1
ATOM 1130 O O . ASN A 1 147 ? -36.121 12.152 20.609 1.00 85.44 147 ASN A O 1
ATOM 1134 N N . THR A 1 148 ? -34.575 12.130 19.003 1.00 87.88 148 THR A N 1
ATOM 1135 C CA . THR A 1 148 ? -33.449 12.285 19.939 1.00 87.88 148 THR A CA 1
ATOM 1136 C C . THR A 1 148 ? -33.137 13.759 20.192 1.00 87.88 148 THR A C 1
ATOM 1138 O O . THR A 1 148 ? -32.931 14.540 19.257 1.00 87.88 148 THR A O 1
ATOM 1141 N N . THR A 1 149 ? -33.035 14.141 21.468 1.00 90.81 149 THR A N 1
ATOM 1142 C CA . THR A 1 149 ? -32.610 15.491 21.858 1.00 90.81 149 THR A CA 1
ATOM 1143 C C . THR A 1 149 ? -31.158 15.747 21.445 1.00 90.81 149 THR A C 1
ATOM 1145 O O . THR A 1 149 ? -30.319 14.843 21.456 1.00 90.81 149 THR A O 1
ATOM 1148 N N . LEU A 1 150 ? -30.839 16.999 21.098 1.00 89.31 150 LEU A N 1
ATOM 1149 C CA . LEU A 1 150 ? -29.486 17.382 20.676 1.00 89.31 150 LEU A CA 1
ATOM 1150 C C . LEU A 1 150 ? -28.441 17.039 21.747 1.00 89.31 150 LEU A C 1
ATOM 1152 O O . LEU A 1 150 ? -27.384 16.508 21.428 1.00 89.31 150 LEU A O 1
ATOM 1156 N N . PHE A 1 151 ? -28.764 17.286 23.018 1.00 89.25 151 PHE A N 1
ATOM 1157 C CA . PHE A 1 151 ? -27.873 16.988 24.135 1.00 89.25 151 PHE A CA 1
ATOM 1158 C C . PHE A 1 151 ? -27.559 15.489 24.251 1.00 89.25 151 PHE A C 1
ATOM 1160 O O . PHE A 1 151 ? -26.395 15.113 24.360 1.00 89.25 151 PHE A O 1
ATOM 1167 N N . SER A 1 152 ? -28.576 14.622 24.161 1.00 87.38 152 SER A N 1
ATOM 1168 C CA . SER A 1 152 ? -28.385 13.166 24.211 1.00 87.38 152 SER A CA 1
ATOM 1169 C C . SER A 1 152 ? -27.514 12.669 23.053 1.00 87.38 152 SER A C 1
ATOM 1171 O O . SER A 1 152 ? -26.601 11.866 23.258 1.00 87.38 152 SER A O 1
ATOM 1173 N N . HIS A 1 153 ? -27.737 13.200 21.845 1.00 90.75 153 HIS A N 1
ATOM 1174 C CA . HIS A 1 153 ? -26.930 12.871 20.669 1.00 90.75 153 HIS A CA 1
ATOM 1175 C C . HIS A 1 153 ? -25.472 13.333 20.811 1.00 90.75 153 HIS A C 1
ATOM 1177 O O . HIS A 1 153 ? -24.556 12.555 20.530 1.00 90.75 153 HIS A O 1
ATOM 1183 N N . LEU A 1 154 ? -25.241 14.555 21.301 1.00 89.75 154 LEU A N 1
ATOM 1184 C CA . LEU A 1 154 ? -23.897 15.084 21.552 1.00 89.75 154 LEU A CA 1
ATOM 1185 C C . LEU A 1 154 ? -23.164 14.282 22.631 1.00 89.75 154 LEU A C 1
ATOM 1187 O O . LEU A 1 154 ? -22.006 13.922 22.432 1.00 89.75 154 LEU A O 1
ATOM 1191 N N . PHE A 1 155 ? -23.841 13.920 23.721 1.00 89.31 155 PHE A N 1
ATOM 1192 C CA . PHE A 1 155 ? -23.264 13.087 24.776 1.00 89.31 155 PHE A CA 1
ATOM 1193 C C . PHE A 1 155 ? -22.888 11.689 24.261 1.00 89.31 155 PHE A C 1
ATOM 1195 O O . PHE A 1 155 ? -21.777 11.207 24.494 1.00 89.31 155 PHE A O 1
ATOM 1202 N N . ALA A 1 156 ? -23.776 11.046 23.494 1.00 90.44 156 ALA A N 1
ATOM 1203 C CA . ALA A 1 156 ? -23.495 9.756 22.865 1.00 90.44 156 ALA A CA 1
ATOM 1204 C C . ALA A 1 156 ? -22.318 9.844 21.877 1.00 90.44 156 ALA A C 1
ATOM 1206 O O . ALA A 1 156 ? -21.463 8.956 21.842 1.00 90.44 156 ALA A O 1
ATOM 1207 N N . THR A 1 157 ? -22.235 10.940 21.119 1.00 91.56 157 THR A N 1
ATOM 1208 C CA . THR A 1 157 ? -21.119 11.231 20.211 1.00 91.56 157 THR A CA 1
ATOM 1209 C C . THR A 1 157 ? -19.808 11.400 20.983 1.00 91.56 157 THR A C 1
ATOM 1211 O O . THR A 1 157 ? -18.807 10.777 20.628 1.00 91.56 157 THR A O 1
ATOM 1214 N N . GLY A 1 158 ? -19.807 12.167 22.078 1.00 90.38 158 GLY A N 1
ATOM 1215 C CA . GLY A 1 158 ? -18.648 12.334 22.961 1.00 90.38 158 GLY A CA 1
ATOM 1216 C C . GLY A 1 158 ? -18.164 11.002 23.542 1.00 90.38 158 GLY A C 1
ATOM 1217 O O . GLY A 1 158 ? -16.975 10.685 23.475 1.00 90.38 158 GLY A O 1
ATOM 1218 N N . LYS A 1 159 ? -19.092 10.152 24.002 1.00 91.25 159 LYS A N 1
ATOM 1219 C CA . LYS A 1 159 ? -18.783 8.796 24.487 1.00 91.25 159 LYS A CA 1
ATOM 1220 C C . LYS A 1 159 ? -18.155 7.915 23.402 1.00 91.25 159 LYS A C 1
ATOM 1222 O O . LYS A 1 159 ? -17.233 7.154 23.702 1.00 91.25 159 LYS A O 1
ATOM 1227 N N . ALA A 1 160 ? -18.619 8.009 22.155 1.00 93.56 160 ALA A N 1
ATOM 1228 C CA . ALA A 1 160 ? -18.034 7.271 21.035 1.00 93.56 160 ALA A CA 1
ATOM 1229 C C . ALA A 1 160 ? -16.569 7.680 20.789 1.00 93.56 160 ALA A C 1
ATOM 1231 O O . ALA A 1 160 ? -15.702 6.809 20.692 1.00 93.56 160 ALA A O 1
ATOM 1232 N N . TYR A 1 161 ? -16.267 8.984 20.784 1.00 93.56 161 TYR A N 1
ATOM 1233 C CA . TYR A 1 161 ? -14.888 9.479 20.670 1.00 93.56 161 TYR A CA 1
ATOM 1234 C C . TYR A 1 161 ? -14.011 9.062 21.854 1.00 93.56 161 TYR A C 1
ATOM 1236 O O . TYR A 1 161 ? -12.875 8.631 21.651 1.00 93.56 161 TYR A O 1
ATOM 1244 N N . LEU A 1 162 ? -14.528 9.131 23.083 1.00 92.31 162 LEU A N 1
ATOM 1245 C CA . LEU A 1 162 ? -13.789 8.700 24.270 1.00 92.31 162 LEU A CA 1
ATOM 1246 C C . LEU A 1 162 ? -13.427 7.208 24.191 1.00 92.31 162 LEU A C 1
ATOM 1248 O O . LEU A 1 162 ? -12.282 6.831 24.444 1.00 92.31 162 LEU A O 1
ATOM 1252 N N . THR A 1 163 ? -14.377 6.357 23.789 1.00 93.94 163 THR A N 1
ATOM 1253 C CA . THR A 1 163 ? -14.139 4.920 23.568 1.00 93.94 163 THR A CA 1
ATOM 1254 C C . THR A 1 163 ? -13.114 4.676 22.463 1.00 93.94 163 THR A C 1
ATOM 1256 O O . THR A 1 163 ? -12.228 3.833 22.631 1.00 93.94 163 THR A O 1
ATOM 1259 N N . PHE A 1 164 ? -13.197 5.422 21.360 1.00 95.75 164 PHE A N 1
ATOM 1260 C CA . PHE A 1 164 ? -12.233 5.357 20.263 1.00 95.75 164 PHE A CA 1
ATOM 1261 C C . PHE A 1 164 ? -10.811 5.676 20.750 1.00 95.75 164 PHE A C 1
ATOM 1263 O O . PHE A 1 164 ? -9.914 4.846 20.590 1.00 95.75 164 PHE A O 1
ATOM 1270 N N . TYR A 1 165 ? -10.604 6.809 21.434 1.00 95.19 165 TYR A N 1
ATOM 1271 C CA . TYR A 1 165 ? -9.279 7.187 21.941 1.00 95.19 165 TYR A CA 1
ATOM 1272 C C . TYR A 1 165 ? -8.765 6.225 23.009 1.00 95.19 165 TYR A C 1
ATOM 1274 O O . TYR A 1 165 ? -7.593 5.857 22.988 1.00 95.19 165 TYR A O 1
ATOM 1282 N N . LYS A 1 166 ? -9.629 5.756 23.914 1.00 95.06 166 LYS A N 1
ATOM 1283 C CA . LYS A 1 166 ? -9.255 4.759 24.926 1.00 95.06 166 LYS A CA 1
ATOM 1284 C C . LYS A 1 166 ? -8.771 3.461 24.281 1.00 95.06 166 LYS A C 1
ATOM 1286 O O . LYS A 1 166 ? -7.771 2.893 24.722 1.00 95.06 166 LYS A O 1
ATOM 1291 N N . THR A 1 167 ? -9.461 3.000 23.241 1.00 96.69 167 THR A N 1
ATOM 1292 C CA . THR A 1 167 ? -9.069 1.813 22.470 1.00 96.69 167 THR A CA 1
ATOM 1293 C C . THR A 1 167 ? -7.748 2.047 21.739 1.00 96.69 167 THR A C 1
ATOM 1295 O O . THR A 1 167 ? -6.842 1.224 21.857 1.00 96.69 167 THR A O 1
ATOM 1298 N N . GLY A 1 168 ? -7.591 3.197 21.078 1.00 96.88 168 GLY A N 1
ATOM 1299 C CA . GLY A 1 168 ? -6.355 3.578 20.392 1.00 96.88 168 GLY A CA 1
ATOM 1300 C C . GLY A 1 168 ? -5.143 3.640 21.328 1.00 96.88 168 GLY A C 1
ATOM 1301 O O . GLY A 1 168 ? -4.107 3.053 21.026 1.00 96.88 168 GLY A O 1
ATOM 1302 N N . LEU A 1 169 ? -5.276 4.269 22.501 1.00 96.75 169 LEU A N 1
ATOM 1303 C CA . LEU A 1 169 ? -4.215 4.360 23.514 1.00 96.75 169 LEU A CA 1
ATOM 1304 C C . LEU A 1 169 ? -3.836 2.991 24.089 1.00 96.75 169 LEU A C 1
ATOM 1306 O O . LEU A 1 169 ? -2.651 2.688 24.238 1.00 96.75 169 LEU A O 1
ATOM 1310 N N . ARG A 1 170 ? -4.829 2.139 24.379 1.00 97.44 170 ARG A N 1
ATOM 1311 C CA . ARG A 1 170 ? -4.579 0.751 24.802 1.00 97.44 170 ARG A CA 1
ATOM 1312 C C . ARG A 1 170 ? -3.804 -0.013 23.738 1.00 97.44 170 ARG A C 1
ATOM 1314 O O . ARG A 1 170 ? -2.846 -0.696 24.078 1.00 97.44 170 ARG A O 1
ATOM 1321 N N . ALA A 1 171 ? -4.168 0.154 22.470 1.00 97.81 171 ALA A N 1
ATOM 1322 C CA . ALA A 1 171 ? -3.490 -0.499 21.361 1.00 97.81 171 ALA A CA 1
ATOM 1323 C C . ALA A 1 171 ? -2.000 -0.116 21.276 1.00 97.81 171 ALA A C 1
ATOM 1325 O O . ALA A 1 171 ? -1.170 -0.989 21.042 1.00 97.81 171 ALA A O 1
ATOM 1326 N N . ILE A 1 172 ? -1.629 1.140 21.569 1.00 97.62 172 ILE A N 1
ATOM 1327 C CA . ILE A 1 172 ? -0.215 1.572 21.632 1.00 97.62 172 ILE A CA 1
ATOM 1328 C C . ILE A 1 172 ? 0.553 0.765 22.682 1.00 97.62 172 ILE A C 1
ATOM 1330 O O . ILE A 1 172 ? 1.625 0.231 22.389 1.00 97.62 172 ILE A O 1
ATOM 1334 N N . LEU A 1 173 ? 0.001 0.660 23.894 1.00 96.81 173 LEU A N 1
ATOM 1335 C CA . LEU A 1 173 ? 0.624 -0.077 24.996 1.00 96.81 173 LEU A CA 1
ATOM 1336 C C . LEU A 1 173 ? 0.715 -1.574 24.684 1.00 96.81 173 LEU A C 1
ATOM 1338 O O . LEU A 1 173 ? 1.766 -2.178 24.899 1.00 96.81 173 LEU A O 1
ATOM 1342 N N . THR A 1 174 ? -0.354 -2.156 24.134 1.00 97.19 174 THR A N 1
ATOM 1343 C CA . THR A 1 174 ? -0.385 -3.556 23.698 1.00 97.19 174 THR A CA 1
ATOM 1344 C C . THR A 1 174 ? 0.685 -3.822 22.645 1.00 97.19 174 THR A C 1
ATOM 1346 O O . THR A 1 174 ? 1.493 -4.725 22.826 1.00 97.19 174 THR A O 1
ATOM 1349 N N . ASN A 1 175 ? 0.770 -3.000 21.597 1.00 97.75 175 ASN A N 1
ATOM 1350 C CA . ASN A 1 175 ? 1.768 -3.156 20.537 1.00 97.75 175 ASN A CA 1
ATOM 1351 C C . ASN A 1 175 ? 3.196 -2.988 21.063 1.00 97.75 175 ASN A C 1
ATOM 1353 O O . ASN A 1 175 ? 4.101 -3.691 20.623 1.00 97.75 175 ASN A O 1
ATOM 1357 N N . HIS A 1 176 ? 3.416 -2.055 21.995 1.00 97.25 176 HIS A N 1
ATOM 1358 C CA . HIS A 1 176 ? 4.733 -1.844 22.589 1.00 97.25 176 HIS A CA 1
ATOM 1359 C C . HIS A 1 176 ? 5.211 -3.068 23.375 1.00 97.25 176 HIS A C 1
ATOM 1361 O O . HIS A 1 176 ? 6.361 -3.467 23.217 1.00 97.25 176 HIS A O 1
ATOM 1367 N N . ARG A 1 177 ? 4.322 -3.688 24.160 1.00 97.00 177 ARG A N 1
ATOM 1368 C CA . ARG A 1 177 ? 4.610 -4.930 24.894 1.00 97.00 177 ARG A CA 1
ATOM 1369 C C . ARG A 1 177 ? 4.770 -6.124 23.957 1.00 97.00 177 ARG A C 1
ATOM 1371 O O . ARG A 1 177 ? 5.688 -6.915 24.134 1.00 97.00 177 ARG A O 1
ATOM 1378 N N . LEU A 1 178 ? 3.914 -6.217 22.938 1.00 96.00 178 LEU A N 1
ATOM 1379 C CA . LEU A 1 178 ? 3.903 -7.322 21.982 1.00 96.00 178 LEU A CA 1
ATOM 1380 C C . LEU A 1 178 ? 5.237 -7.469 21.247 1.00 96.00 178 LEU A C 1
ATOM 1382 O O . LEU A 1 178 ? 5.632 -8.586 20.965 1.00 96.00 178 LEU A O 1
ATOM 1386 N N . ARG A 1 179 ? 5.966 -6.375 20.990 1.00 94.06 179 ARG A N 1
ATOM 1387 C CA . ARG A 1 179 ? 7.279 -6.409 20.315 1.00 94.06 179 ARG A CA 1
ATOM 1388 C C . ARG A 1 179 ? 8.317 -7.312 20.979 1.00 94.06 179 ARG A C 1
ATOM 1390 O O . ARG A 1 179 ? 9.190 -7.810 20.281 1.00 94.06 179 ARG A O 1
ATOM 1397 N N . SER A 1 180 ? 8.229 -7.478 22.295 1.00 92.00 180 SER A N 1
ATOM 1398 C CA . SER A 1 180 ? 9.142 -8.314 23.080 1.00 92.00 180 SER A CA 1
ATOM 1399 C C . SER A 1 180 ? 8.454 -9.566 23.634 1.00 92.00 180 SER A C 1
ATOM 1401 O O . SER A 1 180 ? 9.038 -10.262 24.459 1.00 92.00 180 SER A O 1
ATOM 1403 N N . SER A 1 181 ? 7.205 -9.827 23.233 1.00 93.50 181 SER A N 1
ATOM 1404 C CA . SER A 1 181 ? 6.425 -10.981 23.686 1.00 93.50 181 SER A CA 1
ATOM 1405 C C . SER A 1 181 ? 6.779 -12.233 22.874 1.00 93.50 181 SER A C 1
ATOM 1407 O O . SER A 1 181 ? 7.060 -12.105 21.682 1.00 93.50 181 SER A O 1
ATOM 1409 N N . PRO A 1 182 ? 6.680 -13.443 23.452 1.00 91.81 182 PRO A N 1
ATOM 1410 C CA . PRO A 1 182 ? 6.717 -14.691 22.686 1.00 91.81 182 PRO A CA 1
ATOM 1411 C C . PRO A 1 182 ? 5.653 -14.765 21.579 1.00 91.81 182 PRO A C 1
ATOM 1413 O O . PRO A 1 182 ? 5.897 -15.372 20.543 1.00 91.81 182 PRO A O 1
ATOM 1416 N N . ASP A 1 183 ? 4.510 -14.093 21.764 1.00 91.88 183 ASP A N 1
ATOM 1417 C CA . ASP A 1 183 ? 3.413 -14.032 20.782 1.00 91.88 183 ASP A CA 1
ATOM 1418 C C . ASP A 1 183 ? 3.658 -13.020 19.643 1.00 91.88 183 ASP A C 1
ATOM 1420 O O . ASP A 1 183 ? 2.761 -12.736 18.842 1.00 91.88 183 ASP A O 1
ATOM 1424 N N . ALA A 1 184 ? 4.840 -12.394 19.591 1.00 92.88 184 ALA A N 1
ATOM 1425 C CA . ALA A 1 184 ? 5.185 -11.464 18.524 1.00 92.88 184 ALA A CA 1
ATOM 1426 C C . ALA A 1 184 ? 5.194 -12.172 17.158 1.00 92.88 184 ALA A C 1
ATOM 1428 O O . ALA A 1 184 ? 5.594 -13.335 17.063 1.00 92.88 184 ALA A O 1
ATOM 1429 N N . PRO A 1 185 ? 4.855 -11.463 16.064 1.00 94.88 185 PRO A N 1
ATOM 1430 C CA . PRO A 1 185 ? 5.130 -11.966 14.728 1.00 94.88 185 PRO A CA 1
ATOM 1431 C C . PRO A 1 185 ? 6.616 -12.341 14.586 1.00 94.88 185 PRO A C 1
ATOM 1433 O O . PRO A 1 185 ? 7.465 -11.605 15.108 1.00 94.88 185 PRO A O 1
ATOM 1436 N N . PRO A 1 186 ? 6.958 -13.425 13.864 1.00 93.94 186 PRO A N 1
ATOM 1437 C CA . PRO A 1 186 ? 8.339 -13.885 13.778 1.00 93.94 186 PRO A CA 1
ATOM 1438 C C . PRO A 1 186 ? 9.291 -12.803 13.250 1.00 93.94 186 PRO A C 1
ATOM 1440 O O . PRO A 1 186 ? 8.881 -11.941 12.456 1.00 93.94 186 PRO A O 1
ATOM 1443 N N . PRO A 1 187 ? 10.567 -12.811 13.670 1.00 92.88 187 PRO A N 1
ATOM 1444 C CA . PRO A 1 187 ? 11.541 -11.830 13.209 1.00 92.88 187 PRO A CA 1
ATOM 1445 C C . PRO A 1 187 ? 11.712 -11.899 11.687 1.00 92.88 187 PRO A C 1
ATOM 1447 O O . PRO A 1 187 ? 11.539 -12.952 11.079 1.00 92.88 187 PRO A O 1
ATOM 1450 N N . ASN A 1 188 ? 12.063 -10.765 11.074 1.00 91.19 188 ASN A N 1
ATOM 1451 C CA . ASN A 1 188 ? 12.275 -10.628 9.623 1.00 91.19 188 ASN A CA 1
ATOM 1452 C C . ASN A 1 188 ? 11.041 -10.938 8.755 1.00 91.19 188 ASN A C 1
ATOM 1454 O O . ASN A 1 188 ? 11.167 -11.228 7.569 1.00 91.19 188 ASN A O 1
ATOM 1458 N N . THR A 1 189 ? 9.846 -10.854 9.336 1.00 95.44 189 THR A N 1
ATOM 1459 C CA . THR A 1 189 ? 8.579 -10.920 8.604 1.00 95.44 189 THR A CA 1
ATOM 1460 C C . THR A 1 189 ? 8.029 -9.513 8.392 1.00 95.44 189 THR A C 1
ATOM 1462 O O . THR A 1 189 ? 8.341 -8.583 9.144 1.00 95.44 189 THR A O 1
ATOM 1465 N N . ARG A 1 190 ? 7.175 -9.329 7.381 1.00 96.38 190 ARG A N 1
ATOM 1466 C CA . ARG A 1 190 ? 6.560 -8.023 7.106 1.00 96.38 190 ARG A CA 1
ATOM 1467 C C . ARG A 1 190 ? 5.762 -7.528 8.314 1.00 96.38 190 ARG A C 1
ATOM 1469 O O . ARG A 1 190 ? 5.896 -6.372 8.719 1.00 96.38 190 ARG A O 1
ATOM 1476 N N . ALA A 1 191 ? 5.001 -8.419 8.945 1.00 97.19 191 ALA A N 1
ATOM 1477 C CA . ALA A 1 191 ? 4.231 -8.116 10.145 1.00 97.19 191 ALA A CA 1
ATOM 1478 C C . ALA A 1 191 ? 5.112 -7.635 11.312 1.00 97.19 191 ALA A C 1
ATOM 1480 O O . ALA A 1 191 ? 4.761 -6.646 11.964 1.00 97.19 191 ALA A O 1
ATOM 1481 N N . SER A 1 192 ? 6.266 -8.270 11.568 1.00 96.75 192 SER A N 1
ATOM 1482 C CA . SER A 1 192 ? 7.154 -7.847 12.663 1.00 96.75 192 SER A CA 1
ATOM 1483 C C . SER A 1 192 ? 7.844 -6.517 12.376 1.00 96.75 192 SER A C 1
ATOM 1485 O O . SER A 1 192 ? 7.906 -5.666 13.270 1.00 96.75 192 SER A O 1
ATOM 1487 N N . ILE A 1 193 ? 8.289 -6.290 11.137 1.00 96.31 193 ILE A N 1
ATOM 1488 C CA . ILE A 1 193 ? 8.881 -5.016 10.702 1.00 96.31 193 ILE A CA 1
ATOM 1489 C C . ILE A 1 193 ? 7.877 -3.872 10.894 1.00 96.31 193 ILE A C 1
ATOM 1491 O O . ILE A 1 193 ? 8.193 -2.855 11.523 1.00 96.31 193 ILE A O 1
ATOM 1495 N N . LEU A 1 194 ? 6.642 -4.040 10.416 1.00 97.38 194 LEU A N 1
ATOM 1496 C CA . LEU A 1 194 ? 5.602 -3.016 10.523 1.00 97.38 194 LEU A CA 1
ATOM 1497 C C . LEU A 1 194 ? 5.157 -2.775 11.967 1.00 97.38 194 LEU A C 1
ATOM 1499 O O . LEU A 1 194 ? 4.983 -1.616 12.356 1.00 97.38 194 LEU A O 1
ATOM 1503 N N . LEU A 1 195 ? 5.031 -3.828 12.781 1.00 97.56 195 LEU A N 1
ATOM 1504 C CA . LEU A 1 195 ? 4.738 -3.699 14.211 1.00 97.56 195 LEU A CA 1
ATOM 1505 C C . LEU A 1 195 ? 5.785 -2.821 14.909 1.00 97.56 195 LEU A C 1
ATOM 1507 O O . LEU A 1 195 ? 5.427 -1.898 15.645 1.00 97.56 195 LEU A O 1
ATOM 1511 N N . HIS A 1 196 ? 7.071 -3.066 14.648 1.00 96.88 196 HIS A N 1
ATOM 1512 C CA . HIS A 1 196 ? 8.166 -2.293 15.232 1.00 96.88 196 HIS A CA 1
ATOM 1513 C C . HIS A 1 196 ? 8.131 -0.825 14.802 1.00 96.88 196 HIS A C 1
ATOM 1515 O O . HIS A 1 196 ? 8.200 0.065 15.656 1.00 96.88 196 HIS A O 1
ATOM 1521 N N . LEU A 1 197 ? 7.979 -0.565 13.500 1.00 95.88 197 LEU A N 1
ATOM 1522 C CA . LEU A 1 197 ? 7.945 0.791 12.947 1.00 95.88 197 LEU A CA 1
ATOM 1523 C C . LEU A 1 197 ? 6.752 1.600 13.475 1.00 95.88 197 LEU A C 1
ATOM 1525 O O . LEU A 1 197 ? 6.932 2.724 13.955 1.00 95.88 197 LEU A O 1
ATOM 1529 N N . ARG A 1 198 ? 5.542 1.027 13.433 1.00 97.19 198 ARG A N 1
ATOM 1530 C CA . ARG A 1 198 ? 4.305 1.696 13.874 1.00 97.19 198 ARG A CA 1
ATOM 1531 C C . ARG A 1 198 ? 4.294 1.910 15.389 1.00 97.19 198 ARG A C 1
ATOM 1533 O O . ARG A 1 198 ? 4.030 3.019 15.848 1.00 97.19 198 ARG A O 1
ATOM 1540 N N . SER A 1 199 ? 4.694 0.907 16.174 1.00 97.38 199 SER A N 1
ATOM 1541 C CA . SER A 1 199 ? 4.802 1.038 17.634 1.00 97.38 199 SER A CA 1
ATOM 1542 C C . SER A 1 199 ? 5.814 2.110 18.044 1.00 97.38 199 SER A C 1
ATOM 1544 O O . SER A 1 199 ? 5.513 2.941 18.898 1.00 97.38 199 SER A O 1
ATOM 1546 N N . ALA A 1 200 ? 6.999 2.144 17.424 1.00 96.88 200 ALA A N 1
ATOM 1547 C CA . ALA A 1 200 ? 8.000 3.167 17.722 1.00 96.88 200 ALA A CA 1
ATOM 1548 C C . ALA A 1 200 ? 7.496 4.583 17.389 1.00 96.88 200 ALA A C 1
ATOM 1550 O O . ALA A 1 200 ? 7.760 5.529 18.135 1.00 96.88 200 ALA A O 1
ATOM 1551 N N . HIS A 1 201 ? 6.752 4.731 16.289 1.00 95.88 201 HIS A N 1
ATOM 1552 C CA . HIS A 1 201 ? 6.118 5.993 15.914 1.00 95.88 201 HIS A CA 1
ATOM 1553 C C . HIS A 1 201 ? 5.100 6.468 16.962 1.00 95.88 201 HIS A C 1
ATOM 1555 O O . HIS A 1 201 ? 5.101 7.654 17.316 1.00 95.88 201 HIS A O 1
ATOM 1561 N N . ASP A 1 202 ? 4.250 5.562 17.442 1.00 97.62 202 ASP A N 1
ATOM 1562 C CA . ASP A 1 202 ? 3.150 5.880 18.353 1.00 97.62 202 ASP A CA 1
ATOM 1563 C C . ASP A 1 202 ? 3.629 6.139 19.777 1.00 97.62 202 ASP A C 1
ATOM 1565 O O . ASP A 1 202 ? 3.241 7.141 20.379 1.00 97.62 202 ASP A O 1
ATOM 1569 N N . VAL A 1 203 ? 4.555 5.319 20.282 1.00 97.06 203 VAL A N 1
ATOM 1570 C CA . VAL A 1 203 ? 5.181 5.515 21.600 1.00 97.06 203 VAL A CA 1
ATOM 1571 C C . VAL A 1 203 ? 5.882 6.870 21.676 1.00 97.06 203 VAL A C 1
ATOM 1573 O O . VAL A 1 203 ? 5.733 7.580 22.666 1.00 97.06 203 VAL A O 1
ATOM 1576 N N . ARG A 1 204 ? 6.582 7.291 20.613 1.00 96.56 204 ARG A N 1
ATOM 1577 C CA . ARG A 1 204 ? 7.247 8.606 20.574 1.00 96.56 204 ARG A CA 1
ATOM 1578 C C . ARG A 1 204 ? 6.263 9.779 20.663 1.00 96.56 204 ARG A C 1
ATOM 1580 O O . ARG A 1 204 ? 6.635 10.849 21.132 1.00 96.56 204 ARG A O 1
ATOM 1587 N N . ARG A 1 205 ? 5.027 9.604 20.191 1.00 96.31 205 ARG A N 1
ATOM 1588 C CA . ARG A 1 205 ? 3.988 10.652 20.183 1.00 96.31 205 ARG A CA 1
ATOM 1589 C C . ARG A 1 205 ? 3.105 10.638 21.418 1.00 96.31 205 ARG A C 1
ATOM 1591 O O . ARG A 1 205 ? 2.480 11.653 21.710 1.00 96.31 205 ARG A O 1
ATOM 1598 N N . LEU A 1 206 ? 3.080 9.527 22.148 1.00 95.88 206 LEU A N 1
ATOM 1599 C CA . LEU A 1 206 ? 2.224 9.338 23.310 1.00 95.88 206 LEU A CA 1
ATOM 1600 C C . LEU A 1 206 ? 2.367 10.440 24.378 1.00 95.88 206 LEU A C 1
ATOM 1602 O O . LEU A 1 206 ? 1.324 10.902 24.831 1.00 95.88 206 LEU A O 1
ATOM 1606 N N . PRO A 1 207 ? 3.568 10.939 24.747 1.00 96.19 207 PRO A N 1
ATOM 1607 C CA . PRO A 1 207 ? 3.675 11.998 25.756 1.00 96.19 207 PRO A CA 1
ATOM 1608 C C . PRO A 1 207 ? 3.008 13.309 25.318 1.00 96.19 207 PRO A C 1
ATOM 1610 O O . PRO A 1 207 ? 2.218 13.891 26.057 1.00 96.19 207 PRO A O 1
ATOM 1613 N N . ILE A 1 208 ? 3.274 13.742 24.082 1.00 95.44 208 ILE A N 1
ATOM 1614 C CA . ILE A 1 208 ? 2.734 14.993 23.527 1.00 95.44 208 ILE A CA 1
ATOM 1615 C C . ILE A 1 208 ? 1.221 14.868 23.317 1.00 95.44 208 ILE A C 1
ATOM 1617 O O . ILE A 1 208 ? 0.462 15.785 23.623 1.00 95.44 208 ILE A O 1
ATOM 1621 N N . PHE A 1 209 ? 0.769 13.717 22.825 1.00 95.88 209 PHE A N 1
ATOM 1622 C CA . PHE A 1 209 ? -0.650 13.444 22.642 1.00 95.88 209 PHE A CA 1
ATOM 1623 C C . PHE A 1 209 ? -1.402 13.308 23.973 1.00 95.88 209 PHE A C 1
ATOM 1625 O O . PHE A 1 209 ? -2.535 13.763 24.087 1.00 95.88 209 PHE A O 1
ATOM 1632 N N . GLY A 1 210 ? -0.770 12.728 24.996 1.00 94.44 210 GLY A N 1
ATOM 1633 C CA . GLY A 1 210 ? -1.313 12.658 26.351 1.00 94.44 210 GLY A CA 1
ATOM 1634 C C . GLY A 1 210 ? -1.511 14.046 26.956 1.00 94.44 210 GLY A C 1
ATOM 1635 O O . GLY A 1 210 ? -2.571 14.318 27.513 1.00 94.44 210 GLY A O 1
ATOM 1636 N N . LEU A 1 211 ? -0.546 14.953 26.762 1.00 95.19 211 LEU A N 1
ATOM 1637 C CA . LEU A 1 211 ? -0.691 16.356 27.158 1.00 95.19 211 LEU A CA 1
ATOM 1638 C C . LEU A 1 211 ? -1.843 17.041 26.409 1.00 95.19 211 LEU A C 1
ATOM 1640 O O . LEU A 1 211 ? -2.643 17.738 27.026 1.00 95.19 211 LEU A O 1
ATOM 1644 N N . LEU A 1 212 ? -1.972 16.805 25.098 1.00 93.56 212 LEU A N 1
ATOM 1645 C CA . LEU A 1 212 ? -3.091 17.324 24.305 1.00 93.56 212 LEU A CA 1
ATOM 1646 C C . LEU A 1 212 ? -4.448 16.854 24.853 1.00 93.56 212 LEU A C 1
ATOM 1648 O O . LEU A 1 212 ? -5.376 17.651 24.947 1.00 93.56 212 LEU A O 1
ATOM 1652 N N . LEU A 1 213 ? -4.573 15.574 25.207 1.00 92.25 213 LEU A N 1
ATOM 1653 C CA . LEU A 1 213 ? -5.799 15.027 25.796 1.00 92.25 213 LEU A CA 1
ATOM 1654 C C . LEU A 1 213 ? -6.106 15.651 27.160 1.00 92.25 213 LEU A C 1
ATOM 1656 O O . LEU A 1 213 ? -7.260 15.964 27.430 1.00 92.25 213 LEU A O 1
ATOM 1660 N N . LEU A 1 214 ? -5.087 15.859 27.995 1.00 93.06 214 LEU A N 1
ATOM 1661 C CA . LEU A 1 214 ? -5.247 16.482 29.309 1.00 93.06 214 LEU A CA 1
ATOM 1662 C C . LEU A 1 214 ? -5.729 17.933 29.190 1.00 93.06 214 LEU A C 1
ATOM 1664 O O . LEU A 1 214 ? -6.631 18.335 29.916 1.00 93.06 214 LEU A O 1
ATOM 1668 N N . VAL A 1 215 ? -5.153 18.703 28.264 1.00 93.19 215 VAL A N 1
ATOM 1669 C CA . VAL A 1 215 ? -5.485 20.123 28.074 1.00 93.19 215 VAL A CA 1
ATOM 1670 C C . VAL A 1 215 ? -6.827 20.307 27.365 1.00 93.19 215 VAL A C 1
ATOM 1672 O O . VAL A 1 215 ? -7.615 21.164 27.752 1.00 93.19 215 VAL A O 1
ATOM 1675 N N . CYS A 1 216 ? -7.093 19.536 26.308 1.00 89.19 216 CYS A N 1
ATOM 1676 C CA . CYS A 1 216 ? -8.271 19.743 25.462 1.00 89.19 216 CYS A CA 1
ATOM 1677 C C . CYS A 1 216 ? -9.496 18.925 25.891 1.00 89.19 216 CYS A C 1
ATOM 1679 O O . CYS A 1 216 ? -10.605 19.267 25.478 1.00 89.19 216 CYS A O 1
ATOM 1681 N N . GLY A 1 217 ? -9.325 17.857 26.678 1.00 86.56 217 GLY A N 1
ATOM 1682 C CA . GLY A 1 217 ? -10.415 17.009 27.162 1.00 86.56 217 GLY A CA 1
ATOM 1683 C C . GLY A 1 217 ? -11.366 16.558 26.048 1.00 86.56 217 GLY A C 1
ATOM 1684 O O . GLY A 1 217 ? -10.966 15.939 25.063 1.00 86.56 217 GLY A O 1
ATOM 1685 N N . GLU A 1 218 ? -12.646 16.901 26.182 1.00 84.38 218 GLU A N 1
ATOM 1686 C CA . GLU A 1 218 ? -13.694 16.542 25.216 1.00 84.38 218 GLU A CA 1
ATOM 1687 C C . GLU A 1 218 ? -13.572 17.273 23.867 1.00 84.38 218 GLU A C 1
ATOM 1689 O O . GLU A 1 218 ? -14.126 16.819 22.864 1.00 84.38 218 GLU A O 1
ATOM 1694 N N . PHE A 1 219 ? -12.799 18.363 23.795 1.00 86.12 219 PHE A N 1
ATOM 1695 C CA . PHE A 1 219 ? -12.581 19.130 22.564 1.00 86.12 219 PHE A CA 1
ATOM 1696 C C . PHE A 1 219 ? -11.434 18.591 21.696 1.00 86.12 219 PHE A C 1
ATOM 1698 O O . PHE A 1 219 ? -11.218 19.092 20.586 1.00 86.12 219 PHE A O 1
ATOM 1705 N N . THR A 1 220 ? -10.712 17.551 22.135 1.00 88.69 220 THR A N 1
ATOM 1706 C CA . THR A 1 220 ? -9.608 16.948 21.366 1.00 88.69 220 THR A CA 1
ATOM 1707 C C . THR A 1 220 ? -9.964 16.620 19.906 1.00 88.69 220 THR A C 1
ATOM 1709 O O . THR A 1 220 ? -9.139 16.955 19.052 1.00 88.69 220 THR A O 1
ATOM 1712 N N . PRO A 1 221 ? -11.150 16.066 19.552 1.00 85.56 221 PRO A N 1
ATOM 1713 C CA . PRO A 1 221 ? -11.519 15.796 18.157 1.00 85.56 221 PRO A CA 1
ATOM 1714 C C . PRO A 1 221 ? -11.422 17.007 17.217 1.00 85.56 221 PRO A C 1
ATOM 1716 O O . PRO A 1 221 ? -11.112 16.841 16.038 1.00 85.56 221 PRO A O 1
ATOM 1719 N N . PHE A 1 222 ? -11.643 18.225 17.718 1.00 87.19 222 PHE A N 1
ATOM 1720 C CA . PHE A 1 222 ? -11.519 19.448 16.922 1.00 87.19 222 PHE A CA 1
ATOM 1721 C C . PHE A 1 222 ? -10.058 19.867 16.762 1.00 87.19 222 PHE A C 1
ATOM 1723 O O . PHE A 1 222 ? -9.618 20.212 15.664 1.00 87.19 222 PHE A O 1
ATOM 1730 N N . VAL A 1 223 ? -9.279 19.780 17.842 1.00 88.56 223 VAL A N 1
ATOM 1731 C CA . VAL A 1 223 ? -7.877 20.217 17.855 1.00 88.56 223 VAL A CA 1
ATOM 1732 C C . VAL A 1 223 ? -6.994 19.289 17.020 1.00 88.56 223 VAL A C 1
ATOM 1734 O O . VAL A 1 223 ? -6.147 19.759 16.258 1.00 88.56 223 VAL A O 1
ATOM 1737 N N . VAL A 1 224 ? -7.225 17.971 17.055 1.00 89.00 224 VAL A N 1
ATOM 1738 C CA . VAL A 1 224 ? -6.425 17.004 16.275 1.00 89.00 224 VAL A CA 1
ATOM 1739 C C . VAL A 1 224 ? -6.504 17.235 14.762 1.00 89.00 224 VAL A C 1
ATOM 1741 O O . VAL A 1 224 ? -5.557 16.917 14.040 1.00 89.00 224 VAL A O 1
ATOM 1744 N N . LEU A 1 225 ? -7.590 17.834 14.263 1.00 87.06 225 LEU A N 1
ATOM 1745 C CA . LEU A 1 225 ? -7.728 18.200 12.849 1.00 87.06 225 LEU A CA 1
ATOM 1746 C C . LEU A 1 225 ? -6.771 19.329 12.428 1.00 87.06 225 LEU A C 1
ATOM 1748 O O . LEU A 1 225 ? -6.460 19.446 11.237 1.00 87.06 225 LEU A O 1
ATOM 1752 N N . ALA A 1 226 ? -6.310 20.144 13.381 1.00 86.88 226 ALA A N 1
ATOM 1753 C CA . ALA A 1 226 ? -5.345 21.219 13.167 1.00 86.88 226 ALA A CA 1
ATOM 1754 C C . ALA A 1 226 ? -3.890 20.748 13.343 1.00 86.88 226 ALA A C 1
ATOM 1756 O O . ALA A 1 226 ? -3.012 21.203 12.609 1.00 86.88 226 ALA A O 1
ATOM 1757 N N . VAL A 1 227 ? -3.633 19.804 14.258 1.00 88.44 227 VAL A N 1
ATOM 1758 C CA . VAL A 1 227 ? -2.278 19.331 14.611 1.00 88.44 227 VAL A CA 1
ATOM 1759 C C . VAL A 1 227 ? -2.090 17.816 14.408 1.00 88.44 227 VAL A C 1
ATOM 1761 O O . VAL A 1 227 ? -1.858 17.069 15.356 1.00 88.44 227 VAL A O 1
ATOM 1764 N N . PRO A 1 228 ? -2.138 17.303 13.166 1.00 86.38 228 PRO A N 1
ATOM 1765 C CA . PRO A 1 228 ? -2.059 15.861 12.918 1.00 86.38 228 PRO A CA 1
ATOM 1766 C C . PRO A 1 228 ? -0.687 15.228 13.200 1.00 86.38 228 PRO A C 1
ATOM 1768 O O . PRO A 1 228 ? -0.588 14.014 13.371 1.00 86.38 228 PRO A O 1
ATOM 1771 N N . SER A 1 229 ? 0.385 16.022 13.248 1.00 86.31 229 SER A N 1
ATOM 1772 C CA . SER A 1 229 ? 1.762 15.537 13.422 1.00 86.31 229 SER A CA 1
ATOM 1773 C C . SER A 1 229 ? 2.017 14.887 14.785 1.00 86.31 229 SER A C 1
ATOM 1775 O O . SER A 1 229 ? 2.871 14.000 14.880 1.00 86.31 229 SER A O 1
ATOM 1777 N N . ILE A 1 230 ? 1.273 15.303 15.812 1.00 90.38 230 ILE A N 1
ATOM 1778 C CA . ILE A 1 230 ? 1.417 14.831 17.195 1.00 90.38 230 ILE A CA 1
ATOM 1779 C C . ILE A 1 230 ? 0.492 13.656 17.527 1.00 90.38 230 ILE A C 1
ATOM 1781 O O . ILE A 1 230 ? 0.597 13.096 18.611 1.00 90.38 230 ILE A O 1
ATOM 1785 N N . VAL A 1 231 ? -0.391 13.255 16.607 1.00 94.69 231 VAL A N 1
ATOM 1786 C CA . VAL A 1 231 ? -1.387 12.202 16.849 1.00 94.69 231 VAL A CA 1
ATOM 1787 C C . VAL A 1 231 ? -0.813 10.825 16.474 1.00 94.69 231 VAL A C 1
ATOM 1789 O O . VAL A 1 231 ? -0.411 10.635 15.313 1.00 94.69 231 VAL A O 1
ATOM 1792 N N . PRO A 1 232 ? -0.767 9.860 17.419 1.00 97.00 232 PRO A N 1
ATOM 1793 C CA . PRO A 1 232 ? -0.416 8.466 17.142 1.00 97.00 232 PRO A CA 1
ATOM 1794 C C . PRO A 1 232 ? -1.324 7.866 16.069 1.00 97.00 232 PRO A C 1
ATOM 1796 O O . PRO A 1 232 ? -2.491 8.244 15.984 1.00 97.00 232 PRO A O 1
ATOM 1799 N N . TYR A 1 233 ? -0.825 6.922 15.271 1.00 95.75 233 TYR A N 1
ATOM 1800 C CA . TYR A 1 233 ? -1.593 6.287 14.200 1.00 95.75 233 TYR A CA 1
ATOM 1801 C C . TYR A 1 233 ? -2.895 5.680 14.720 1.00 95.75 233 TYR A C 1
ATOM 1803 O O . TYR A 1 233 ? -3.951 5.990 14.177 1.00 95.75 233 TYR A O 1
ATOM 1811 N N . THR A 1 234 ? -2.847 4.920 15.816 1.00 96.00 234 THR A N 1
ATOM 1812 C CA . THR A 1 234 ? -4.028 4.269 16.415 1.00 96.00 234 THR A CA 1
ATOM 1813 C C . THR A 1 234 ? -5.094 5.241 16.932 1.00 96.00 234 THR A C 1
ATOM 1815 O O . THR A 1 234 ? -6.216 4.828 17.203 1.00 96.00 234 THR A O 1
ATOM 1818 N N . CYS A 1 235 ? -4.771 6.529 17.066 1.00 96.25 235 CYS A N 1
ATOM 1819 C CA . CYS A 1 235 ? -5.671 7.570 17.564 1.00 96.25 235 CYS A CA 1
ATOM 1820 C C . CYS A 1 235 ? -6.128 8.543 16.464 1.00 96.25 235 CYS A C 1
ATOM 1822 O O . CYS A 1 235 ? -6.721 9.579 16.775 1.00 96.25 235 CYS A O 1
ATOM 1824 N N . ARG A 1 236 ? -5.849 8.264 15.184 1.00 95.62 236 ARG A N 1
ATOM 1825 C CA . ARG A 1 236 ? -6.277 9.131 14.076 1.00 95.62 236 ARG A CA 1
ATOM 1826 C C . ARG A 1 236 ? -7.713 8.847 13.676 1.00 95.62 236 ARG A C 1
ATOM 1828 O O . ARG A 1 236 ? -8.041 7.739 13.267 1.00 95.62 236 ARG A O 1
ATOM 1835 N N . ILE A 1 237 ? -8.557 9.869 13.748 1.00 94.19 237 ILE A N 1
ATOM 1836 C CA . ILE A 1 237 ? -9.965 9.754 13.354 1.00 94.19 237 ILE A CA 1
ATOM 1837 C C . ILE A 1 237 ? -10.100 9.674 11.820 1.00 94.19 237 ILE A C 1
ATOM 1839 O O . ILE A 1 237 ? -9.280 10.271 11.116 1.00 94.19 237 ILE A O 1
ATOM 1843 N N . PRO A 1 238 ? -11.143 9.024 11.268 1.00 91.62 238 PRO A N 1
ATOM 1844 C CA . PRO A 1 238 ? -11.273 8.804 9.822 1.00 91.62 238 PRO A CA 1
ATOM 1845 C C . PRO A 1 238 ? -11.158 10.079 8.974 1.00 91.62 238 PRO A C 1
ATOM 1847 O O . PRO A 1 238 ? -10.330 10.148 8.070 1.00 91.62 238 PRO A O 1
ATOM 1850 N N . ARG A 1 239 ? -11.881 11.147 9.344 1.00 90.75 239 ARG A N 1
ATOM 1851 C CA . ARG A 1 239 ? -11.801 12.456 8.661 1.00 90.75 239 ARG A CA 1
ATOM 1852 C C . ARG A 1 239 ? -10.396 13.064 8.672 1.00 90.75 239 ARG A C 1
ATOM 1854 O O . ARG A 1 239 ? -10.016 13.788 7.756 1.00 90.75 239 ARG A O 1
ATOM 1861 N N . GLN A 1 240 ? -9.621 12.806 9.726 1.00 92.56 240 GLN A N 1
ATOM 1862 C CA . GLN A 1 240 ? -8.240 13.272 9.820 1.00 92.56 240 GLN A CA 1
ATOM 1863 C C . GLN A 1 240 ? -7.339 12.484 8.867 1.00 92.56 240 GLN A C 1
ATOM 1865 O O . GLN A 1 240 ? -6.493 13.088 8.211 1.00 92.56 240 GLN A O 1
ATOM 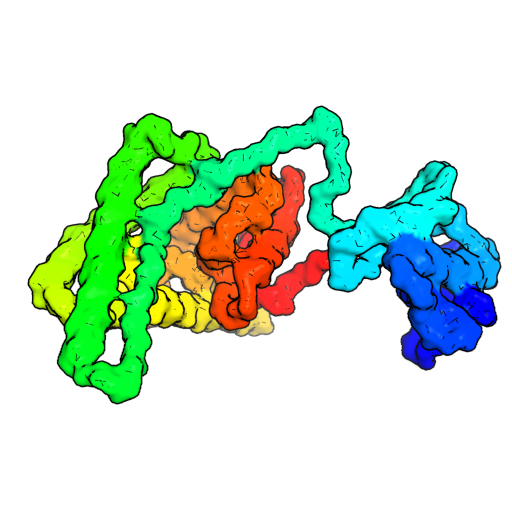1870 N N . VAL A 1 241 ? -7.522 11.163 8.779 1.00 91.69 241 VAL A N 1
ATOM 1871 C CA . VAL A 1 241 ? -6.790 10.299 7.841 1.00 91.69 241 VAL A CA 1
ATOM 1872 C C . VAL A 1 241 ? -7.082 10.711 6.401 1.00 91.69 241 VAL A C 1
ATOM 1874 O O . VAL A 1 241 ? -6.143 10.966 5.655 1.00 91.69 241 VAL A O 1
ATOM 1877 N N . GLU A 1 242 ? -8.353 10.878 6.042 1.00 90.81 242 GLU A N 1
ATOM 1878 C CA . GLU A 1 242 ? -8.777 11.322 4.710 1.00 90.81 242 GLU A CA 1
ATOM 1879 C C . GLU A 1 242 ? -8.135 12.664 4.330 1.00 90.81 242 GLU A C 1
ATOM 1881 O O . GLU A 1 242 ? -7.445 12.759 3.319 1.00 90.81 242 GLU A O 1
ATOM 1886 N N . LYS A 1 243 ? -8.233 13.679 5.201 1.00 92.44 243 LYS A N 1
ATOM 1887 C CA . LYS A 1 243 ? -7.620 14.998 4.967 1.00 92.44 243 LYS A CA 1
ATOM 1888 C C . LYS A 1 243 ? -6.097 14.930 4.812 1.00 92.44 243 LYS A C 1
ATOM 1890 O O . LYS A 1 243 ? -5.516 15.728 4.076 1.00 92.44 243 LYS A O 1
ATOM 1895 N N . LEU A 1 244 ? -5.433 14.031 5.541 1.00 91.62 244 LEU A N 1
ATOM 1896 C CA . LEU A 1 244 ? -3.992 13.811 5.409 1.00 91.62 244 LEU A CA 1
ATOM 1897 C C . LEU A 1 244 ? -3.641 13.151 4.078 1.00 91.62 244 LEU A C 1
ATOM 1899 O O . LEU A 1 244 ? -2.665 13.569 3.459 1.00 91.62 244 LEU A O 1
ATOM 1903 N N . LEU A 1 245 ? -4.431 12.169 3.642 1.00 92.25 245 LEU A N 1
ATOM 1904 C CA . LEU A 1 245 ? -4.266 11.516 2.348 1.00 92.25 245 LEU A CA 1
ATOM 1905 C C . LEU A 1 245 ? -4.467 12.515 1.207 1.00 92.25 245 LEU A C 1
ATOM 1907 O O . LEU A 1 245 ? -3.578 12.632 0.374 1.00 92.25 245 LEU A O 1
ATOM 1911 N N . THR A 1 246 ? -5.537 13.319 1.220 1.00 93.94 246 THR A N 1
ATOM 1912 C CA . THR A 1 246 ? -5.772 14.368 0.206 1.00 93.94 246 THR A CA 1
ATOM 1913 C C . THR A 1 246 ? -4.588 15.321 0.099 1.00 93.94 246 THR A C 1
ATOM 1915 O O . THR A 1 246 ? -4.034 15.507 -0.976 1.00 93.94 246 THR A O 1
ATOM 1918 N N . LYS A 1 247 ? -4.107 15.851 1.230 1.00 93.06 247 LYS A N 1
ATOM 1919 C CA . LYS A 1 247 ? -2.941 16.748 1.231 1.00 93.06 247 LYS A CA 1
ATOM 1920 C C . LYS A 1 247 ? -1.660 16.071 0.743 1.00 93.06 247 LYS A C 1
ATOM 1922 O O . LYS A 1 247 ? -0.805 16.745 0.165 1.00 93.06 247 LYS A O 1
ATOM 1927 N N . ALA A 1 248 ? -1.484 14.783 1.038 1.00 92.88 248 ALA A N 1
ATOM 1928 C CA . ALA A 1 248 ? -0.342 14.014 0.564 1.00 92.88 248 ALA A CA 1
ATOM 1929 C C . ALA A 1 248 ? -0.416 13.801 -0.954 1.00 92.88 248 ALA A C 1
ATOM 1931 O O . ALA A 1 248 ? 0.593 14.011 -1.622 1.00 92.88 248 ALA A O 1
ATOM 1932 N N . GLU A 1 249 ? -1.591 13.477 -1.496 1.00 93.94 249 GLU A N 1
ATOM 1933 C CA . GLU A 1 249 ? -1.814 13.351 -2.941 1.00 93.94 249 GLU A CA 1
ATOM 1934 C C . GLU A 1 249 ? -1.626 14.674 -3.675 1.00 93.94 249 GLU A C 1
ATOM 1936 O O . GLU A 1 249 ? -0.868 14.718 -4.640 1.00 93.94 249 GLU A O 1
ATOM 1941 N N . ASP A 1 250 ? -2.181 15.778 -3.172 1.00 94.06 250 ASP A N 1
ATOM 1942 C CA . ASP A 1 250 ? -1.971 17.101 -3.776 1.00 94.06 250 ASP A CA 1
ATOM 1943 C C . ASP A 1 250 ? -0.477 17.453 -3.840 1.00 94.06 250 ASP A C 1
ATOM 1945 O O 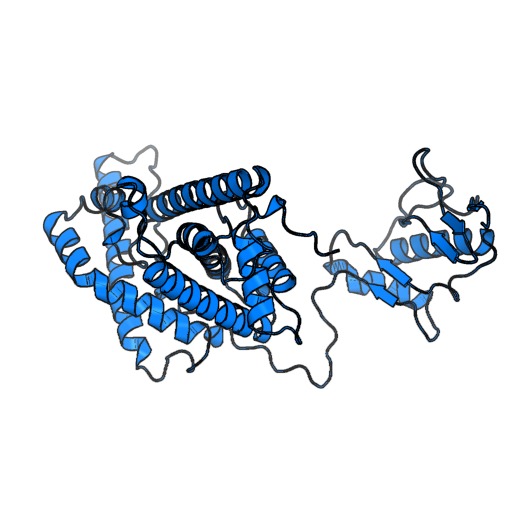. ASP A 1 250 ? 0.009 18.069 -4.789 1.00 94.06 250 ASP A O 1
ATOM 1949 N N . ARG A 1 251 ? 0.279 17.070 -2.805 1.00 93.75 251 ARG A N 1
ATOM 1950 C CA . ARG A 1 251 ? 1.729 17.276 -2.754 1.00 93.75 251 ARG A CA 1
ATOM 1951 C C . ARG A 1 251 ? 2.473 16.363 -3.731 1.00 93.75 251 ARG A C 1
ATOM 1953 O O . ARG A 1 251 ? 3.439 16.818 -4.341 1.00 93.75 251 ARG A O 1
ATOM 1960 N N . ARG A 1 252 ? 2.047 15.104 -3.870 1.00 94.06 252 ARG A N 1
ATOM 1961 C CA . ARG A 1 252 ? 2.588 14.142 -4.845 1.00 94.06 252 ARG A CA 1
ATOM 1962 C C . ARG A 1 252 ? 2.361 14.639 -6.269 1.00 94.06 252 ARG A C 1
ATOM 1964 O O . ARG A 1 252 ? 3.323 14.687 -7.026 1.00 94.06 252 ARG A O 1
ATOM 1971 N N . ALA A 1 253 ? 1.142 15.070 -6.591 1.00 92.94 253 ALA A N 1
ATOM 1972 C CA . ALA A 1 253 ? 0.776 15.621 -7.892 1.00 92.94 253 ALA A CA 1
ATOM 1973 C C . ALA A 1 253 ? 1.658 16.821 -8.257 1.00 92.94 253 ALA A C 1
ATOM 1975 O O . ALA A 1 253 ? 2.373 16.758 -9.251 1.00 92.94 253 ALA A O 1
ATOM 1976 N N . ARG A 1 254 ? 1.755 17.834 -7.379 1.00 92.62 254 ARG A N 1
ATOM 1977 C CA . ARG A 1 254 ? 2.648 18.989 -7.605 1.00 92.62 254 ARG A CA 1
ATOM 1978 C C . ARG A 1 254 ? 4.101 18.581 -7.845 1.00 92.62 254 ARG A C 1
ATOM 1980 O O . ARG A 1 254 ? 4.744 19.108 -8.743 1.00 92.62 254 ARG A O 1
ATOM 1987 N N . ALA A 1 255 ? 4.626 17.635 -7.061 1.00 91.00 255 ALA A N 1
ATOM 1988 C CA . ALA A 1 255 ? 5.995 17.163 -7.248 1.00 91.00 255 ALA A CA 1
ATOM 1989 C C . ALA A 1 255 ? 6.190 16.468 -8.609 1.00 91.00 255 ALA A C 1
ATOM 1991 O O . ALA A 1 255 ? 7.214 16.690 -9.251 1.00 91.00 255 ALA A O 1
ATOM 1992 N N . ARG A 1 256 ? 5.225 15.658 -9.063 1.00 90.12 256 ARG A N 1
ATOM 1993 C CA . ARG A 1 256 ? 5.267 15.010 -10.386 1.00 90.12 256 ARG A CA 1
ATOM 1994 C C . ARG A 1 256 ? 5.153 16.028 -11.519 1.00 90.12 256 ARG A C 1
ATOM 1996 O O . ARG A 1 256 ? 5.924 15.949 -12.469 1.00 90.12 256 ARG A O 1
ATOM 2003 N N . ASP A 1 257 ? 4.255 17.000 -11.398 1.00 90.69 257 ASP A N 1
ATOM 2004 C CA . ASP A 1 257 ? 4.042 18.036 -12.413 1.00 90.69 257 ASP A CA 1
ATOM 2005 C C . ASP A 1 257 ? 5.272 18.933 -12.570 1.00 90.69 257 ASP A C 1
ATOM 2007 O O . ASP A 1 257 ? 5.736 19.162 -13.685 1.00 90.69 257 ASP A O 1
ATOM 2011 N N . GLU A 1 258 ? 5.864 19.376 -11.458 1.00 88.19 258 GLU A N 1
ATOM 2012 C CA . GLU A 1 258 ? 7.115 20.137 -11.477 1.00 88.19 258 GLU A CA 1
ATOM 2013 C C . GLU A 1 258 ? 8.269 19.324 -12.085 1.00 88.19 258 GLU A C 1
ATOM 2015 O O . GLU A 1 258 ? 9.072 19.866 -12.845 1.00 88.19 258 GLU A O 1
ATOM 2020 N N . PHE A 1 259 ? 8.363 18.027 -11.764 1.00 86.75 259 PHE A N 1
ATOM 2021 C CA . PHE A 1 259 ? 9.375 17.140 -12.340 1.00 86.75 259 PHE A CA 1
ATOM 2022 C C . PHE A 1 259 ? 9.184 16.976 -13.854 1.00 86.75 259 PHE A C 1
ATOM 2024 O O . PHE A 1 259 ? 10.153 17.077 -14.612 1.00 86.75 259 PHE A O 1
ATOM 2031 N N . ARG A 1 260 ? 7.939 16.773 -14.302 1.00 84.81 260 ARG A N 1
ATOM 2032 C CA . ARG A 1 260 ? 7.565 16.654 -15.718 1.00 84.81 260 ARG A CA 1
ATOM 2033 C C . ARG A 1 260 ? 7.874 17.930 -16.490 1.00 84.81 260 ARG A C 1
ATOM 2035 O O . ARG A 1 260 ? 8.466 17.866 -17.561 1.00 84.81 260 ARG A O 1
ATOM 2042 N N . TRP A 1 261 ? 7.504 19.084 -15.936 1.00 83.31 261 TRP A N 1
ATOM 2043 C CA . TRP A 1 261 ? 7.789 20.383 -16.537 1.00 83.31 261 TRP A CA 1
ATOM 2044 C C . TRP A 1 261 ? 9.290 20.551 -16.783 1.00 83.31 261 TRP A C 1
ATOM 2046 O O . TRP A 1 261 ? 9.698 20.793 -17.920 1.00 83.31 261 TRP A O 1
ATOM 2056 N N . LYS A 1 262 ? 10.118 20.308 -15.757 1.00 78.56 262 LYS A N 1
ATOM 2057 C CA . LYS A 1 262 ? 11.580 20.390 -15.879 1.00 78.56 262 LYS A CA 1
ATOM 2058 C C . LYS A 1 262 ? 12.154 19.434 -16.923 1.00 78.56 262 LYS A C 1
ATOM 2060 O O . LYS A 1 262 ? 12.940 19.852 -17.763 1.00 78.56 262 LYS A O 1
ATOM 2065 N N . THR A 1 263 ? 11.727 18.171 -16.908 1.00 74.44 263 THR A N 1
ATOM 2066 C CA . THR A 1 263 ? 12.191 17.173 -17.890 1.00 74.44 263 THR A CA 1
ATOM 2067 C C . THR A 1 263 ? 11.782 17.516 -19.321 1.00 74.44 263 THR A C 1
ATOM 2069 O O . THR A 1 263 ? 12.572 17.326 -20.242 1.00 74.44 263 THR A O 1
ATOM 2072 N N . SER A 1 264 ? 10.574 18.050 -19.525 1.00 70.19 264 SER A N 1
ATOM 2073 C CA . SER A 1 264 ? 10.082 18.452 -20.850 1.00 70.19 264 SER A CA 1
ATOM 2074 C C . SER A 1 264 ? 10.748 19.716 -21.408 1.00 70.19 264 SER A C 1
ATOM 2076 O O . SER A 1 264 ? 10.848 19.864 -22.622 1.00 70.19 264 SER A O 1
ATOM 2078 N N . ALA A 1 265 ? 11.252 20.600 -20.541 1.00 64.38 265 ALA A N 1
ATOM 2079 C CA . ALA A 1 265 ? 11.905 21.856 -20.914 1.00 64.38 265 ALA A CA 1
ATOM 2080 C C . ALA A 1 265 ? 13.362 21.690 -21.406 1.00 64.38 265 ALA A C 1
ATOM 2082 O O . ALA A 1 265 ? 14.053 22.682 -21.620 1.00 64.38 265 ALA A O 1
ATOM 2083 N N . GLY A 1 266 ? 13.846 20.456 -21.596 1.00 52.72 266 GLY A N 1
ATOM 2084 C CA . GLY A 1 266 ? 15.195 20.189 -22.107 1.00 52.72 266 GLY A CA 1
ATOM 2085 C C . GLY A 1 266 ? 16.312 20.299 -21.062 1.00 52.72 266 GLY A C 1
ATOM 2086 O O . GLY A 1 266 ? 17.471 20.058 -21.399 1.00 52.72 266 GLY A O 1
ATOM 2087 N N . GLU A 1 267 ? 15.993 20.585 -19.793 1.00 52.09 267 GLU A N 1
ATOM 2088 C CA . GLU A 1 267 ? 16.907 20.324 -18.677 1.00 52.09 267 GLU A CA 1
ATOM 2089 C C . GLU A 1 267 ? 17.015 18.801 -18.539 1.00 52.09 267 GLU A C 1
ATOM 2091 O O . GLU A 1 267 ? 16.138 18.140 -17.981 1.00 52.09 267 GLU A O 1
ATOM 2096 N N . ALA A 1 268 ? 18.051 18.228 -19.154 1.00 43.66 268 ALA A N 1
ATOM 2097 C CA . ALA A 1 268 ? 18.288 16.796 -19.213 1.00 43.66 268 ALA A CA 1
ATOM 2098 C C . ALA A 1 268 ? 18.397 16.196 -17.803 1.00 43.66 268 ALA A C 1
ATOM 2100 O O . ALA A 1 268 ? 19.489 16.050 -17.253 1.00 43.66 268 ALA A O 1
ATOM 2101 N N . VAL A 1 269 ? 17.272 15.767 -17.228 1.00 47.47 269 VAL A N 1
ATOM 2102 C CA . VAL A 1 269 ? 17.294 14.765 -16.164 1.00 47.47 269 VAL A CA 1
ATOM 2103 C C . VAL A 1 269 ? 17.689 13.472 -16.856 1.00 47.47 269 VAL A C 1
ATOM 2105 O O . VAL A 1 269 ? 16.852 12.740 -17.386 1.00 47.47 269 VAL A O 1
ATOM 2108 N N . ALA A 1 270 ? 19.003 13.258 -16.928 1.00 40.09 270 ALA A N 1
ATOM 2109 C CA . ALA A 1 270 ? 19.604 12.038 -17.427 1.00 40.09 270 ALA A CA 1
ATOM 2110 C C . ALA A 1 270 ? 18.822 10.839 -16.878 1.00 40.09 270 ALA A C 1
ATOM 2112 O O . ALA A 1 270 ? 18.520 10.788 -15.682 1.00 40.09 270 ALA A O 1
ATOM 2113 N N . ALA A 1 271 ? 18.452 9.947 -17.803 1.00 43.12 271 ALA A N 1
ATOM 2114 C CA . ALA A 1 271 ? 17.700 8.714 -17.611 1.00 43.12 271 ALA A CA 1
ATOM 2115 C C . ALA A 1 271 ? 17.711 8.253 -16.156 1.00 43.12 271 ALA A C 1
ATOM 2117 O O . ALA A 1 271 ? 18.776 7.880 -15.682 1.00 43.12 271 ALA A O 1
ATOM 2118 N N . VAL A 1 272 ? 16.548 8.304 -15.486 1.00 46.72 272 VAL A N 1
ATOM 2119 C CA . VAL A 1 272 ? 16.339 8.013 -14.055 1.00 46.72 272 VAL A CA 1
ATOM 2120 C C . VAL A 1 272 ? 17.281 6.915 -13.561 1.00 46.72 272 VAL A C 1
ATOM 2122 O O . VAL A 1 272 ? 16.978 5.723 -13.621 1.00 46.72 272 VAL A O 1
ATOM 2125 N N . GLY A 1 273 ? 18.444 7.371 -13.119 1.00 46.03 273 GLY A N 1
ATOM 2126 C CA . GLY A 1 273 ? 19.411 6.711 -12.281 1.00 46.03 273 GLY A CA 1
A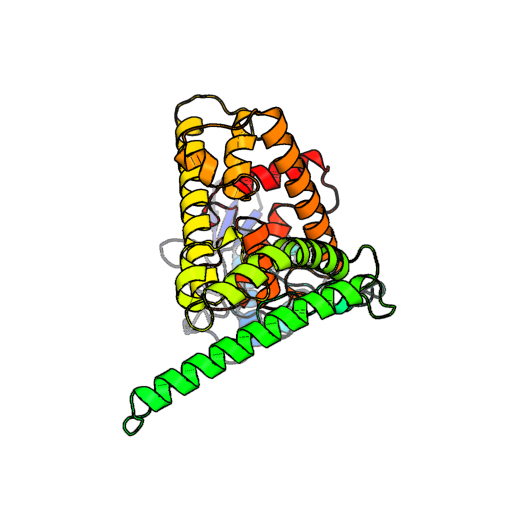TOM 2127 C C . GLY A 1 273 ? 19.377 7.518 -10.997 1.00 46.03 273 GLY A C 1
ATOM 2128 O O . GLY A 1 273 ? 19.332 8.748 -11.018 1.00 46.03 273 GLY A O 1
ATOM 2129 N N . LEU A 1 274 ? 19.331 6.836 -9.862 1.00 44.88 274 LEU A N 1
ATOM 2130 C CA . LEU A 1 274 ? 19.122 7.433 -8.537 1.00 44.88 274 LEU A CA 1
ATOM 2131 C C . LEU A 1 274 ? 20.225 8.430 -8.106 1.00 44.88 274 LEU A C 1
ATOM 2133 O O . LEU A 1 274 ? 20.209 8.905 -6.973 1.00 44.88 274 LEU A O 1
ATOM 2137 N N . SER A 1 275 ? 21.189 8.732 -8.982 1.00 42.78 275 SER A N 1
ATOM 2138 C CA . SER A 1 275 ? 22.336 9.613 -8.762 1.00 42.78 275 SER A CA 1
ATOM 2139 C C . SER A 1 275 ? 22.051 11.099 -9.006 1.00 42.78 275 SER A C 1
ATOM 2141 O O . SER A 1 275 ? 22.852 11.933 -8.586 1.00 42.78 275 SER A O 1
ATOM 2143 N N . GLY A 1 276 ? 20.920 11.463 -9.621 1.00 56.44 276 GLY A N 1
ATOM 2144 C CA . GLY A 1 276 ? 20.514 12.863 -9.745 1.00 56.44 276 GLY A CA 1
ATOM 2145 C C . GLY A 1 276 ? 20.069 13.427 -8.393 1.00 56.44 276 GLY A C 1
ATOM 2146 O O . GLY A 1 276 ? 18.972 13.122 -7.922 1.00 56.44 276 GLY A O 1
ATOM 2147 N N . THR A 1 277 ? 20.892 14.275 -7.771 1.00 61.09 277 THR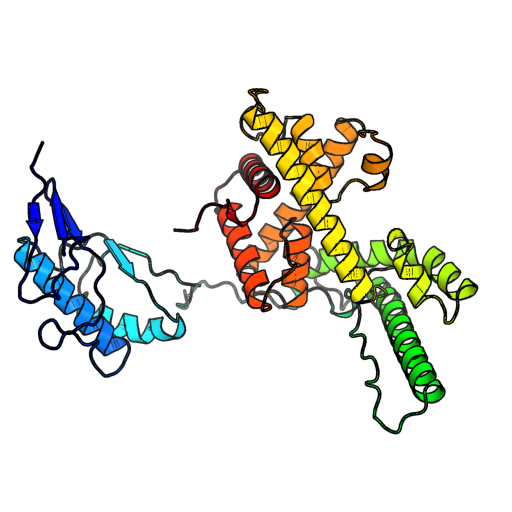 A N 1
ATOM 2148 C CA . THR A 1 277 ? 20.573 15.013 -6.529 1.00 61.09 277 THR A CA 1
ATOM 2149 C C . THR A 1 277 ? 19.221 15.735 -6.597 1.00 61.09 277 THR A C 1
ATOM 2151 O O . THR A 1 277 ? 18.548 15.884 -5.577 1.00 61.09 277 THR A O 1
ATOM 2154 N N . GLU A 1 278 ? 18.790 16.117 -7.799 1.00 67.31 278 GLU A N 1
ATOM 2155 C CA . GLU A 1 278 ? 17.518 16.788 -8.068 1.00 67.31 278 GLU A CA 1
ATOM 2156 C C . GLU A 1 278 ? 16.307 15.842 -8.024 1.00 67.31 278 GLU A C 1
ATOM 2158 O O . GLU A 1 278 ? 15.311 16.155 -7.366 1.00 67.31 278 GLU A O 1
ATOM 2163 N N . ALA A 1 279 ? 16.391 14.645 -8.621 1.00 78.94 279 ALA A N 1
ATOM 2164 C CA . ALA A 1 279 ? 15.313 13.646 -8.589 1.00 78.94 279 ALA A CA 1
ATOM 2165 C C . ALA A 1 279 ? 14.992 13.196 -7.152 1.00 78.94 279 ALA A C 1
ATOM 2167 O O . ALA A 1 279 ? 13.830 12.978 -6.797 1.00 78.94 279 ALA A O 1
ATOM 2168 N N . ALA A 1 280 ? 16.012 13.138 -6.288 1.00 84.75 280 ALA A N 1
ATOM 2169 C CA . ALA A 1 280 ? 15.846 12.830 -4.871 1.00 84.75 280 ALA A CA 1
ATOM 2170 C C . ALA A 1 280 ? 14.910 13.823 -4.154 1.00 84.75 280 ALA A C 1
ATOM 2172 O O . ALA A 1 280 ? 14.143 13.413 -3.284 1.00 84.75 280 ALA A O 1
ATOM 2173 N N . GLY A 1 281 ? 14.913 15.107 -4.531 1.00 87.75 281 GLY A N 1
ATOM 2174 C CA . GLY A 1 281 ? 14.005 16.115 -3.971 1.00 87.75 281 GLY A CA 1
ATOM 2175 C C . GLY A 1 281 ? 12.534 15.831 -4.281 1.00 87.75 281 GLY A C 1
ATOM 2176 O O . GLY A 1 281 ? 11.677 15.897 -3.395 1.00 87.75 281 GLY A O 1
ATOM 2177 N N . TYR A 1 282 ? 12.237 15.454 -5.524 1.00 89.69 282 TYR A N 1
ATOM 2178 C CA . TYR A 1 282 ? 10.889 15.082 -5.958 1.00 89.69 282 TYR A CA 1
ATOM 2179 C C . TYR A 1 282 ? 10.425 13.779 -5.304 1.00 89.69 282 TYR A C 1
ATOM 2181 O O . TYR A 1 282 ? 9.355 13.746 -4.689 1.00 89.69 282 TYR A O 1
ATOM 2189 N N . LEU A 1 283 ? 11.270 12.743 -5.318 1.00 91.81 283 LEU A N 1
ATOM 2190 C CA . LEU A 1 283 ? 11.002 11.474 -4.635 1.00 91.81 283 LEU A CA 1
ATOM 2191 C C . LEU A 1 283 ? 10.748 11.678 -3.141 1.00 91.81 283 LEU A C 1
ATOM 2193 O O . LEU A 1 283 ? 9.853 11.054 -2.571 1.00 91.81 283 LEU A O 1
ATOM 2197 N N . ALA A 1 284 ? 11.486 12.585 -2.499 1.00 92.19 284 ALA A N 1
ATOM 2198 C CA . ALA A 1 284 ? 11.309 12.864 -1.085 1.00 92.19 284 ALA A CA 1
ATOM 2199 C C . ALA A 1 284 ? 9.925 13.441 -0.758 1.00 92.19 284 ALA A C 1
ATOM 2201 O O . ALA A 1 284 ? 9.344 13.101 0.281 1.00 92.19 284 ALA A O 1
ATOM 2202 N N . ARG A 1 285 ? 9.393 14.297 -1.640 1.00 91.88 285 ARG A N 1
ATOM 2203 C CA . ARG A 1 285 ? 8.038 14.850 -1.525 1.00 91.88 285 ARG A CA 1
ATOM 2204 C C . ARG A 1 285 ? 6.978 13.791 -1.806 1.00 91.88 285 ARG A C 1
ATOM 2206 O O . ARG A 1 285 ? 6.051 13.674 -1.005 1.00 91.88 285 ARG A O 1
ATOM 2213 N N . VAL A 1 286 ? 7.156 12.983 -2.857 1.00 93.44 286 VAL A N 1
ATOM 2214 C CA . VAL A 1 286 ? 6.227 11.898 -3.220 1.00 93.44 286 VAL A CA 1
ATOM 2215 C C . VAL A 1 286 ? 6.101 10.868 -2.091 1.00 93.44 286 VAL A C 1
ATOM 2217 O O . VAL A 1 286 ? 4.996 10.538 -1.651 1.00 93.44 286 VAL A O 1
ATOM 2220 N N . LEU A 1 287 ? 7.238 10.416 -1.557 1.00 94.06 287 LEU A N 1
ATOM 2221 C CA . LEU A 1 287 ? 7.315 9.432 -0.473 1.00 94.06 287 LEU A CA 1
ATOM 2222 C C . LEU A 1 287 ? 7.017 10.021 0.915 1.00 94.06 287 LEU A C 1
ATOM 2224 O O . LEU A 1 287 ? 6.958 9.281 1.895 1.00 94.06 287 LEU A O 1
ATOM 2228 N N . GLY A 1 288 ? 6.869 11.344 1.036 1.00 92.38 288 GLY A N 1
ATOM 2229 C CA . GLY A 1 288 ? 6.579 12.011 2.307 1.00 92.38 288 GLY A CA 1
ATOM 2230 C C . GLY A 1 288 ? 7.694 11.910 3.359 1.00 92.38 288 GLY A C 1
ATOM 2231 O O . GLY A 1 288 ? 7.428 12.076 4.548 1.00 92.38 288 GLY A O 1
ATOM 2232 N N . VAL A 1 289 ? 8.945 11.660 2.956 1.00 91.94 289 VAL A N 1
ATOM 2233 C CA . VAL A 1 289 ? 10.092 11.498 3.882 1.00 91.94 289 VAL A CA 1
ATOM 2234 C C . VAL A 1 289 ? 10.676 12.831 4.373 1.00 91.94 289 VAL A C 1
ATOM 2236 O O . VAL A 1 289 ? 11.516 12.874 5.281 1.00 91.94 289 VAL A O 1
ATOM 2239 N N . VAL A 1 290 ? 10.218 13.940 3.791 1.00 89.94 290 VAL A N 1
ATOM 2240 C CA . VAL A 1 290 ? 10.505 15.310 4.232 1.00 89.94 290 VAL A CA 1
ATOM 2241 C C . VAL A 1 290 ? 9.214 16.013 4.639 1.00 89.94 290 VAL A C 1
ATOM 2243 O O . VAL A 1 290 ? 8.176 15.856 3.997 1.00 89.94 290 VAL A O 1
ATOM 2246 N N . SER A 1 291 ? 9.271 16.793 5.722 1.00 88.31 291 SER A N 1
ATOM 2247 C CA . SER A 1 291 ? 8.104 17.517 6.240 1.00 88.31 291 SER A CA 1
ATOM 2248 C C . SER A 1 291 ? 7.566 18.512 5.200 1.00 88.31 291 SER A C 1
ATOM 2250 O O . SER A 1 291 ? 8.376 19.235 4.620 1.00 88.31 291 SER A O 1
ATOM 2252 N N . PRO A 1 292 ? 6.236 18.625 5.007 1.00 87.62 292 PRO A N 1
ATOM 2253 C CA . PRO A 1 292 ? 5.629 19.679 4.183 1.00 87.62 292 PRO A CA 1
ATOM 2254 C C . PRO A 1 292 ? 5.943 21.101 4.669 1.00 87.62 292 PRO A C 1
ATOM 2256 O O . PRO A 1 292 ? 5.757 22.065 3.937 1.00 87.62 292 PRO A O 1
ATOM 2259 N N . PHE A 1 293 ? 6.410 21.242 5.913 1.00 86.56 293 PHE A N 1
ATOM 2260 C CA . PHE A 1 293 ? 6.862 22.516 6.465 1.00 86.56 293 PHE A CA 1
ATOM 2261 C C . PHE A 1 293 ? 7.969 23.166 5.622 1.00 86.56 293 PHE A C 1
ATOM 2263 O O . PHE A 1 293 ? 7.952 24.378 5.441 1.00 86.56 293 PHE A O 1
ATOM 2270 N N . TRP A 1 294 ? 8.888 22.365 5.075 1.00 86.25 294 TRP A N 1
ATOM 2271 C CA . TRP A 1 294 ? 9.991 22.867 4.253 1.00 86.25 294 TRP A CA 1
ATOM 2272 C C . TRP A 1 294 ? 9.495 23.474 2.937 1.00 86.25 294 TRP A C 1
ATOM 2274 O O . TRP A 1 294 ? 9.934 24.559 2.570 1.00 86.25 294 TRP A O 1
ATOM 2284 N N . ASP A 1 295 ? 8.496 22.847 2.308 1.00 84.25 295 ASP A N 1
ATOM 2285 C CA . ASP A 1 295 ? 7.836 23.379 1.111 1.00 84.25 295 ASP A CA 1
ATOM 2286 C C . ASP A 1 295 ? 7.190 24.744 1.400 1.00 84.25 295 ASP A C 1
ATOM 2288 O O . ASP A 1 295 ? 7.290 25.666 0.597 1.00 84.25 295 ASP A O 1
ATOM 2292 N N . ARG A 1 296 ? 6.564 24.899 2.579 1.00 84.12 296 ARG A N 1
ATOM 2293 C CA . ARG A 1 296 ? 5.926 26.160 2.995 1.00 84.12 296 ARG A CA 1
ATOM 2294 C C . ARG A 1 296 ? 6.931 27.291 3.212 1.00 84.12 296 ARG A C 1
ATOM 2296 O O . ARG A 1 296 ? 6.575 28.447 3.018 1.00 84.12 296 ARG A O 1
ATOM 2303 N N . LEU A 1 297 ? 8.150 26.968 3.638 1.00 85.25 297 LEU A N 1
ATOM 2304 C CA . LEU A 1 297 ? 9.224 27.948 3.795 1.00 85.25 297 LEU A CA 1
ATOM 2305 C C . LEU A 1 297 ? 9.971 28.237 2.485 1.00 85.25 297 LEU A C 1
ATOM 2307 O O . LEU A 1 297 ? 10.816 29.125 2.474 1.00 85.25 297 LEU A O 1
ATOM 2311 N N . GLY A 1 298 ? 9.707 27.490 1.407 1.00 79.81 298 GLY A N 1
ATOM 2312 C CA . GLY A 1 298 ? 10.490 27.583 0.172 1.00 79.81 298 GLY A CA 1
ATOM 2313 C C . GLY A 1 298 ? 11.946 27.133 0.341 1.00 79.81 298 GLY A C 1
ATOM 2314 O O . GLY A 1 298 ? 12.796 27.492 -0.466 1.00 79.81 298 GLY A O 1
ATOM 2315 N N . ILE A 1 299 ? 12.252 26.363 1.394 1.00 79.94 299 ILE A N 1
ATOM 2316 C CA . ILE A 1 299 ? 13.613 25.921 1.715 1.00 79.94 299 ILE A CA 1
ATOM 2317 C C . ILE A 1 299 ? 13.779 24.463 1.297 1.00 79.94 299 ILE A C 1
ATOM 2319 O O . ILE A 1 299 ? 13.101 23.570 1.810 1.00 79.94 299 ILE A O 1
ATOM 2323 N N . THR A 1 300 ? 14.743 24.198 0.420 1.00 72.31 300 THR A N 1
ATOM 2324 C CA . THR A 1 300 ? 15.166 22.837 0.081 1.00 72.31 300 THR A CA 1
ATOM 2325 C C . THR A 1 300 ? 16.224 22.352 1.066 1.00 72.31 300 THR A C 1
ATOM 2327 O O . THR A 1 300 ? 17.254 22.996 1.258 1.00 72.31 300 THR A O 1
ATOM 2330 N N . LEU A 1 301 ? 15.991 21.194 1.686 1.00 79.69 301 LEU A N 1
ATOM 2331 C CA . LEU A 1 301 ? 17.002 20.548 2.525 1.00 79.69 301 LEU A CA 1
ATOM 2332 C C . LEU A 1 301 ? 18.249 20.174 1.698 1.00 79.69 301 LEU A C 1
ATOM 2334 O O . LEU A 1 301 ? 18.107 19.841 0.519 1.00 79.69 301 LEU A O 1
ATOM 2338 N N . PRO A 1 302 ? 19.450 20.136 2.311 1.00 81.19 302 PRO A N 1
ATOM 2339 C CA . PRO A 1 302 ? 20.671 19.717 1.628 1.00 81.19 302 PRO A CA 1
ATOM 2340 C C . PRO A 1 302 ? 20.519 18.357 0.936 1.00 81.19 302 PRO A C 1
ATOM 2342 O O . PRO A 1 302 ? 20.021 17.399 1.541 1.00 81.19 302 PRO A O 1
ATOM 2345 N N . ALA A 1 303 ? 21.003 18.254 -0.306 1.00 77.69 303 ALA A N 1
ATOM 2346 C CA . ALA A 1 303 ? 20.819 17.078 -1.160 1.00 77.69 303 ALA A CA 1
ATOM 2347 C C . ALA A 1 303 ? 21.280 15.766 -0.500 1.00 77.69 303 ALA A C 1
ATOM 2349 O O . ALA A 1 303 ? 20.593 14.753 -0.605 1.00 77.69 303 ALA A O 1
ATOM 2350 N N . GLY A 1 304 ? 22.380 15.785 0.263 1.00 78.56 304 GLY A N 1
ATOM 2351 C CA . GLY A 1 304 ? 22.866 14.605 0.989 1.00 78.56 304 GLY A CA 1
ATOM 2352 C C . GLY A 1 304 ? 21.891 14.091 2.059 1.00 78.56 304 GLY A C 1
ATOM 2353 O O . GLY A 1 304 ? 21.689 12.883 2.193 1.00 78.56 304 GLY A O 1
ATOM 2354 N N . ILE A 1 305 ? 21.218 14.995 2.783 1.00 84.69 305 ILE A N 1
ATOM 2355 C CA . ILE A 1 305 ? 20.218 14.629 3.801 1.00 84.69 305 ILE A CA 1
ATOM 2356 C C . ILE A 1 305 ? 18.979 14.037 3.127 1.00 84.69 305 ILE A C 1
ATOM 2358 O O . ILE A 1 305 ? 18.451 13.015 3.575 1.00 84.69 305 ILE A O 1
ATOM 2362 N N . VAL A 1 306 ? 18.513 14.676 2.052 1.00 87.69 306 VAL A N 1
ATOM 2363 C CA . VAL A 1 306 ? 17.337 14.237 1.291 1.00 87.69 306 VAL A CA 1
ATOM 2364 C C . VAL A 1 306 ? 17.593 12.875 0.649 1.00 87.69 306 VAL A C 1
ATOM 2366 O O . VAL A 1 306 ? 16.827 11.940 0.885 1.00 87.69 306 VAL A O 1
ATOM 2369 N N . GLY A 1 307 ? 18.709 12.731 -0.069 1.00 87.25 307 GLY A N 1
ATOM 2370 C CA . GLY A 1 307 ? 19.116 11.486 -0.716 1.00 87.25 307 GLY A CA 1
ATOM 2371 C C . GLY A 1 307 ? 19.246 10.330 0.273 1.00 87.25 307 GLY A C 1
ATOM 2372 O O . GLY A 1 307 ? 18.702 9.254 0.035 1.00 87.25 307 GLY A O 1
ATOM 2373 N N . GLY A 1 308 ? 19.856 10.558 1.442 1.00 89.06 308 GLY A N 1
ATOM 2374 C CA . GLY A 1 308 ? 19.957 9.536 2.488 1.00 89.06 308 GLY A CA 1
ATOM 2375 C C . GLY A 1 308 ? 18.597 9.057 3.017 1.00 89.06 308 GLY A C 1
ATOM 2376 O O . GLY A 1 308 ? 18.419 7.865 3.278 1.00 89.06 308 GLY A O 1
ATOM 2377 N N . ARG A 1 309 ? 17.612 9.955 3.157 1.00 91.94 309 ARG A N 1
ATOM 2378 C CA . ARG A 1 309 ? 16.245 9.587 3.578 1.00 91.94 309 ARG A CA 1
ATOM 2379 C C . ARG A 1 309 ? 15.485 8.837 2.491 1.00 91.94 309 ARG A C 1
ATOM 2381 O O . ARG A 1 309 ? 14.824 7.849 2.805 1.00 91.94 309 ARG A O 1
ATOM 2388 N N . VAL A 1 310 ? 15.596 9.281 1.240 1.00 92.12 310 VAL A N 1
ATOM 2389 C CA . VAL A 1 310 ? 14.983 8.607 0.086 1.00 92.12 310 VAL A CA 1
ATOM 2390 C C . VAL A 1 310 ? 15.557 7.204 -0.069 1.00 92.12 310 VAL A C 1
ATOM 2392 O O . VAL A 1 310 ? 14.786 6.252 -0.101 1.00 92.12 310 VAL A O 1
ATOM 2395 N N . LYS A 1 311 ? 16.886 7.050 -0.034 1.00 90.94 311 LYS A N 1
ATOM 2396 C CA . LYS A 1 311 ? 17.559 5.745 -0.116 1.00 90.94 311 LYS A CA 1
ATOM 2397 C C . LYS A 1 311 ? 17.076 4.779 0.967 1.00 90.94 311 LYS A C 1
ATOM 2399 O O . LYS A 1 311 ? 16.732 3.641 0.669 1.00 90.94 311 LYS A O 1
ATOM 2404 N N . LYS A 1 312 ? 16.972 5.236 2.221 1.00 93.00 312 LYS A N 1
ATOM 2405 C CA . LYS A 1 312 ? 16.422 4.416 3.318 1.00 93.00 312 LYS A CA 1
ATOM 2406 C C . LYS A 1 312 ? 14.971 4.001 3.068 1.00 93.00 312 LYS A C 1
ATOM 2408 O O . LYS A 1 312 ? 14.602 2.874 3.383 1.00 93.00 312 LYS A O 1
ATOM 2413 N N . ARG A 1 313 ? 14.144 4.896 2.519 1.00 94.62 313 ARG A N 1
ATOM 2414 C CA . ARG A 1 313 ? 12.739 4.593 2.222 1.00 94.62 313 ARG A CA 1
ATOM 2415 C C . ARG A 1 313 ? 12.589 3.634 1.044 1.00 94.62 313 ARG A C 1
ATOM 2417 O O . ARG A 1 313 ? 11.775 2.727 1.147 1.00 94.62 313 ARG A O 1
ATOM 2424 N N . LEU A 1 314 ? 13.374 3.792 -0.018 1.00 93.25 314 LEU A N 1
ATOM 2425 C CA . LEU A 1 314 ? 13.391 2.856 -1.145 1.00 93.25 314 LEU A CA 1
ATOM 2426 C C . LEU A 1 314 ? 13.869 1.468 -0.709 1.00 93.25 314 LEU A C 1
ATOM 2428 O O . LEU A 1 314 ? 13.218 0.486 -1.039 1.00 93.25 314 LEU A O 1
ATOM 2432 N N . ALA A 1 315 ? 14.911 1.387 0.124 1.00 92.56 315 ALA A N 1
ATOM 2433 C CA . ALA A 1 315 ? 15.365 0.118 0.693 1.00 92.56 315 ALA A CA 1
ATOM 2434 C C . ALA A 1 315 ? 14.275 -0.572 1.534 1.00 92.56 315 ALA A C 1
ATOM 2436 O O . ALA A 1 315 ? 14.101 -1.783 1.431 1.00 92.56 315 ALA A O 1
ATOM 2437 N N . PHE A 1 316 ? 13.512 0.194 2.327 1.00 94.69 316 PHE A N 1
ATOM 2438 C CA . PHE A 1 316 ? 12.345 -0.331 3.043 1.00 94.69 316 PHE A CA 1
ATOM 2439 C C . PHE A 1 316 ? 11.270 -0.855 2.083 1.00 94.69 316 PHE A C 1
ATOM 2441 O O . PHE A 1 316 ? 10.798 -1.969 2.265 1.00 94.69 316 PHE A O 1
ATOM 2448 N N . LEU A 1 317 ? 10.894 -0.074 1.064 1.00 95.19 317 LEU A N 1
ATOM 2449 C CA . LEU A 1 317 ? 9.868 -0.476 0.098 1.00 95.19 317 LEU A CA 1
ATOM 2450 C C . LEU A 1 317 ? 10.288 -1.717 -0.698 1.00 95.19 317 LEU A C 1
ATOM 2452 O O . LEU A 1 317 ? 9.469 -2.595 -0.918 1.00 95.19 317 LEU A O 1
ATOM 2456 N N . ARG A 1 318 ? 11.568 -1.822 -1.061 1.00 93.25 318 ARG A N 1
ATOM 2457 C CA . ARG A 1 318 ? 12.144 -2.986 -1.740 1.00 93.25 318 ARG A CA 1
ATOM 2458 C C . ARG A 1 318 ? 12.046 -4.251 -0.889 1.00 93.25 318 ARG A C 1
ATOM 2460 O O . ARG A 1 318 ? 11.737 -5.317 -1.412 1.00 93.25 318 ARG A O 1
ATOM 2467 N N . GLU A 1 319 ? 12.336 -4.134 0.404 1.00 93.56 319 GLU A N 1
ATOM 2468 C CA . GLU A 1 319 ? 12.212 -5.252 1.339 1.00 93.56 319 GLU A CA 1
ATOM 2469 C C . GLU A 1 319 ? 10.744 -5.628 1.578 1.00 93.56 319 GLU A C 1
ATOM 2471 O O . GLU A 1 319 ? 10.409 -6.809 1.598 1.00 93.56 319 GLU A O 1
ATOM 2476 N N . ASP A 1 320 ? 9.853 -4.637 1.677 1.00 95.44 320 ASP A N 1
ATOM 2477 C CA . ASP A 1 320 ? 8.406 -4.863 1.764 1.00 95.44 320 ASP A CA 1
ATOM 2478 C C . ASP A 1 320 ? 7.874 -5.559 0.496 1.00 95.44 320 ASP A C 1
ATOM 2480 O O . ASP A 1 320 ? 7.145 -6.539 0.603 1.00 95.44 320 ASP A O 1
ATOM 2484 N N . ASP A 1 321 ? 8.292 -5.120 -0.698 1.00 94.31 321 ASP A N 1
ATOM 2485 C CA . ASP A 1 321 ? 7.962 -5.753 -1.984 1.00 94.31 321 ASP A CA 1
ATOM 2486 C C . ASP A 1 321 ? 8.443 -7.215 -2.028 1.00 94.31 321 ASP A C 1
ATOM 2488 O O . ASP A 1 321 ? 7.684 -8.099 -2.422 1.00 94.31 321 ASP A O 1
ATOM 2492 N N . ARG A 1 322 ? 9.676 -7.499 -1.575 1.00 91.31 322 ARG A N 1
ATOM 2493 C CA . ARG A 1 322 ? 10.219 -8.869 -1.502 1.00 91.31 322 ARG A CA 1
ATOM 2494 C C . ARG A 1 322 ? 9.350 -9.767 -0.620 1.00 91.31 322 ARG A C 1
ATOM 2496 O O . ARG A 1 322 ? 8.974 -10.857 -1.045 1.00 91.31 322 ARG A O 1
ATOM 2503 N N . LEU A 1 323 ? 9.018 -9.300 0.583 1.00 93.25 323 LEU A N 1
ATOM 2504 C CA . LEU A 1 323 ? 8.210 -10.053 1.545 1.00 93.25 323 LEU A CA 1
ATOM 2505 C C . LEU A 1 323 ? 6.776 -10.285 1.048 1.00 93.25 323 LEU A C 1
ATOM 2507 O O . LEU A 1 323 ? 6.215 -11.348 1.301 1.00 93.25 323 LEU A O 1
ATOM 2511 N N . LEU A 1 324 ? 6.192 -9.324 0.325 1.00 92.19 324 LEU A N 1
ATOM 2512 C CA . LEU A 1 324 ? 4.876 -9.483 -0.304 1.00 92.19 324 LEU A CA 1
ATOM 2513 C C . LEU A 1 324 ? 4.900 -10.523 -1.425 1.00 92.19 324 LEU A C 1
ATOM 2515 O O . LEU A 1 324 ? 4.033 -11.390 -1.469 1.00 92.19 324 LEU A O 1
ATOM 2519 N N . VAL A 1 325 ? 5.899 -10.477 -2.308 1.00 88.06 325 VAL A N 1
ATOM 2520 C CA . VAL A 1 325 ? 6.032 -11.454 -3.401 1.00 88.06 325 VAL A CA 1
ATOM 2521 C C . VAL A 1 325 ? 6.232 -12.868 -2.851 1.00 88.06 325 VAL A C 1
ATOM 2523 O O . VAL A 1 325 ? 5.574 -13.801 -3.307 1.00 88.06 325 VAL A O 1
ATOM 2526 N N . GLU A 1 326 ? 7.068 -13.036 -1.823 1.00 86.56 326 GLU A N 1
ATOM 2527 C CA . GLU A 1 326 ? 7.268 -14.332 -1.153 1.00 86.56 326 GLU A CA 1
ATOM 2528 C C . GLU A 1 326 ? 5.995 -14.884 -0.502 1.00 86.56 326 GLU A C 1
ATOM 2530 O O . GLU A 1 326 ? 5.849 -16.100 -0.371 1.00 86.56 326 GLU A O 1
ATOM 2535 N N . ALA A 1 327 ? 5.065 -14.005 -0.133 1.00 85.88 327 ALA A N 1
ATOM 2536 C CA . ALA A 1 327 ? 3.773 -14.358 0.438 1.00 85.88 327 ALA A CA 1
ATOM 2537 C C . ALA A 1 327 ? 2.674 -14.668 -0.583 1.00 85.88 327 ALA A C 1
ATOM 2539 O O . ALA A 1 327 ? 1.555 -14.989 -0.184 1.00 85.88 327 ALA A O 1
ATOM 2540 N N . GLY A 1 328 ? 2.971 -14.579 -1.882 1.00 81.88 328 GLY A N 1
ATOM 2541 C CA . GLY A 1 328 ? 1.981 -14.757 -2.944 1.00 81.88 328 GLY A CA 1
ATOM 2542 C C . GLY A 1 328 ? 1.322 -13.459 -3.416 1.00 81.88 328 GLY A C 1
ATOM 2543 O O . GLY A 1 328 ? 0.237 -13.518 -3.985 1.00 81.88 328 GLY A O 1
ATOM 2544 N N . GLY A 1 329 ? 1.961 -12.307 -3.197 1.00 88.31 329 GLY A N 1
ATOM 2545 C CA . GLY A 1 329 ? 1.524 -11.011 -3.720 1.00 88.31 329 GLY A CA 1
ATOM 2546 C C . GLY A 1 329 ? 0.652 -10.198 -2.766 1.00 88.31 329 GLY A C 1
ATOM 2547 O O . GLY A 1 329 ? 0.467 -10.524 -1.588 1.00 88.31 329 GLY A O 1
ATOM 2548 N N . ALA A 1 330 ? 0.114 -9.099 -3.285 1.00 89.19 330 ALA A N 1
ATOM 2549 C CA . ALA A 1 330 ? -0.788 -8.199 -2.572 1.00 89.19 330 ALA A CA 1
ATOM 2550 C C . ALA A 1 330 ? -2.108 -8.871 -2.169 1.00 89.19 330 ALA A C 1
ATOM 2552 O O . ALA A 1 330 ? -2.720 -8.443 -1.191 1.00 89.19 330 ALA A O 1
ATOM 2553 N N . ALA A 1 331 ? -2.529 -9.935 -2.861 1.00 88.12 331 ALA A N 1
ATOM 2554 C CA . ALA A 1 331 ? -3.702 -10.729 -2.479 1.00 88.12 331 ALA A CA 1
ATOM 2555 C C . ALA A 1 331 ? -3.611 -11.355 -1.070 1.00 88.12 331 ALA A C 1
ATOM 2557 O O . ALA A 1 331 ? -4.635 -11.681 -0.474 1.00 88.12 331 ALA A O 1
ATOM 2558 N N . SER A 1 332 ? -2.404 -11.490 -0.511 1.00 89.19 332 SER A N 1
ATOM 2559 C CA . SER A 1 332 ? -2.183 -11.964 0.864 1.00 89.19 332 SER A CA 1
ATOM 2560 C C . SER A 1 332 ? -2.468 -10.909 1.950 1.00 89.19 332 SER A C 1
ATOM 2562 O O . SER A 1 332 ? -2.444 -11.214 3.149 1.00 89.19 332 SER A O 1
ATOM 2564 N N . LEU A 1 333 ? -2.733 -9.658 1.556 1.00 93.50 333 LEU A N 1
ATOM 2565 C CA . LEU A 1 333 ? -2.976 -8.556 2.479 1.00 93.50 333 LEU A CA 1
ATOM 2566 C C . LEU A 1 333 ? -4.441 -8.429 2.868 1.00 93.50 333 LEU A C 1
ATOM 2568 O O . LEU A 1 333 ? -5.355 -8.570 2.059 1.00 93.50 333 LEU A O 1
ATOM 2572 N N . GLU A 1 334 ? -4.657 -8.035 4.118 1.00 93.25 334 GLU A N 1
ATOM 2573 C CA . GLU A 1 334 ? -5.952 -7.515 4.529 1.00 93.25 334 GLU A CA 1
ATOM 2574 C C . GLU A 1 334 ? -6.289 -6.220 3.757 1.00 93.25 334 GLU A C 1
ATOM 2576 O O . GLU A 1 334 ? -5.395 -5.402 3.517 1.00 93.25 334 GLU A O 1
ATOM 2581 N N . PRO A 1 335 ? -7.574 -5.958 3.446 1.00 91.00 335 PRO A N 1
ATOM 2582 C CA . PRO A 1 335 ? -8.019 -4.784 2.686 1.00 91.00 335 PRO A CA 1
ATOM 2583 C C . PRO A 1 335 ? -7.427 -3.439 3.127 1.00 91.00 335 PRO A C 1
ATOM 2585 O O . PRO A 1 335 ? -6.903 -2.661 2.328 1.00 91.00 335 PRO A O 1
ATOM 2588 N N . GLU A 1 336 ? -7.469 -3.172 4.431 1.00 90.44 336 GLU A N 1
ATOM 2589 C CA . GLU A 1 336 ? -6.946 -1.933 5.010 1.00 90.44 336 GLU A CA 1
ATOM 2590 C C . GLU A 1 336 ? -5.416 -1.863 4.938 1.00 90.44 336 GLU A C 1
ATOM 2592 O O . GLU A 1 336 ? -4.839 -0.786 4.792 1.00 90.44 336 GLU A O 1
ATOM 2597 N N . GLU A 1 337 ? -4.740 -3.010 5.003 1.00 94.94 337 GLU A N 1
ATOM 2598 C CA . GLU A 1 337 ? -3.287 -3.077 4.896 1.00 94.94 337 GLU A CA 1
ATOM 2599 C C . GLU A 1 337 ? -2.823 -2.907 3.443 1.00 94.94 337 GLU A C 1
ATOM 2601 O O . GLU A 1 337 ? -1.815 -2.242 3.215 1.00 94.94 337 GLU A O 1
ATOM 2606 N N . ALA A 1 338 ? -3.589 -3.389 2.459 1.00 95.31 338 ALA A N 1
ATOM 2607 C CA . ALA A 1 338 ? -3.342 -3.123 1.041 1.00 95.31 338 ALA A CA 1
ATOM 2608 C C . ALA A 1 338 ? -3.410 -1.619 0.722 1.00 95.31 338 ALA A C 1
ATOM 2610 O O . ALA A 1 338 ? -2.532 -1.084 0.038 1.00 95.31 338 ALA A O 1
ATOM 2611 N N . LYS A 1 339 ? -4.394 -0.898 1.285 1.00 94.81 339 LYS A N 1
ATOM 2612 C CA . LYS A 1 339 ? -4.481 0.571 1.167 1.00 94.81 339 LYS A CA 1
ATOM 2613 C C . LYS A 1 339 ? -3.268 1.264 1.790 1.00 94.81 339 LYS A C 1
ATOM 2615 O O . LYS A 1 339 ? -2.698 2.172 1.185 1.00 94.81 339 LYS A O 1
ATOM 2620 N N . LEU A 1 340 ? -2.844 0.843 2.982 1.00 94.75 340 LEU A N 1
ATOM 2621 C CA . LEU A 1 340 ? -1.654 1.404 3.633 1.00 94.75 340 LEU A CA 1
ATOM 2622 C C . LEU A 1 340 ? -0.380 1.123 2.827 1.00 94.75 340 LEU A C 1
ATOM 2624 O O . LEU A 1 340 ? 0.420 2.036 2.634 1.00 94.75 340 LEU A O 1
ATOM 2628 N N . ALA A 1 341 ? -0.229 -0.090 2.296 1.00 96.31 341 ALA A N 1
ATOM 2629 C CA . ALA A 1 341 ? 0.897 -0.481 1.454 1.00 96.31 341 ALA A CA 1
ATOM 2630 C C . ALA A 1 341 ? 0.960 0.324 0.143 1.00 96.31 341 ALA A C 1
ATOM 2632 O O . ALA A 1 341 ? 2.052 0.728 -0.270 1.00 96.31 341 ALA A O 1
ATOM 2633 N N . CYS A 1 342 ? -0.192 0.621 -0.471 1.00 95.88 342 CYS A N 1
ATOM 2634 C CA . CYS A 1 342 ? -0.302 1.550 -1.599 1.00 95.88 342 CYS A CA 1
ATOM 2635 C C . CYS A 1 342 ? 0.139 2.965 -1.204 1.00 95.88 342 CYS A C 1
ATOM 2637 O O . CYS A 1 342 ? 1.021 3.555 -1.834 1.00 95.88 342 CYS A O 1
ATOM 2639 N N . ALA A 1 343 ? -0.424 3.497 -0.116 1.00 93.81 343 ALA A N 1
ATOM 2640 C CA . ALA A 1 343 ? -0.100 4.836 0.362 1.00 93.81 343 ALA A CA 1
ATOM 2641 C C . ALA A 1 343 ? 1.391 4.977 0.718 1.00 93.81 343 ALA A C 1
ATOM 2643 O O . ALA A 1 343 ? 1.989 6.025 0.450 1.00 93.81 343 ALA A O 1
ATOM 2644 N N . ASP A 1 344 ? 2.009 3.924 1.262 1.00 94.25 344 ASP A N 1
ATOM 2645 C CA . ASP A 1 344 ? 3.437 3.854 1.572 1.00 94.25 344 ASP A CA 1
ATOM 2646 C C . ASP A 1 344 ? 4.328 3.980 0.324 1.00 94.25 344 ASP A C 1
ATOM 2648 O O . ASP A 1 344 ? 5.425 4.549 0.418 1.00 94.25 344 ASP A O 1
ATOM 2652 N N . ARG A 1 345 ? 3.831 3.508 -0.825 1.00 94.06 345 ARG A N 1
ATOM 2653 C CA . ARG A 1 345 ? 4.462 3.545 -2.156 1.00 94.06 345 ARG A CA 1
ATOM 2654 C C . ARG A 1 345 ? 4.091 4.776 -2.979 1.00 94.06 345 ARG A C 1
ATOM 2656 O O . ARG A 1 345 ? 4.409 4.839 -4.156 1.00 94.06 345 ARG A O 1
ATOM 2663 N N . GLY A 1 346 ? 3.420 5.769 -2.401 1.00 92.44 346 GLY A N 1
ATOM 2664 C CA . GLY A 1 346 ? 3.037 6.958 -3.170 1.00 92.44 346 GLY A CA 1
ATOM 2665 C C . GLY A 1 346 ? 1.852 6.749 -4.121 1.00 92.44 346 GLY A C 1
ATOM 2666 O O . GLY A 1 346 ? 1.586 7.627 -4.944 1.00 92.44 346 GLY A O 1
ATOM 2667 N N . ILE A 1 347 ? 1.164 5.608 -4.020 1.00 93.44 347 ILE A N 1
ATOM 2668 C CA . ILE A 1 347 ? 0.002 5.251 -4.837 1.00 93.44 347 ILE A CA 1
ATOM 2669 C C . ILE A 1 347 ? -1.237 5.871 -4.194 1.00 93.44 347 ILE A C 1
ATOM 2671 O O . ILE A 1 347 ? -1.458 5.718 -2.987 1.00 93.44 347 ILE A O 1
ATOM 2675 N N . SER A 1 348 ? -2.036 6.574 -4.997 1.00 92.25 348 SER A N 1
ATOM 2676 C CA . SER A 1 348 ? -3.273 7.180 -4.513 1.00 92.25 348 SER A CA 1
ATOM 2677 C C . SER A 1 348 ? -4.296 6.103 -4.173 1.00 92.25 348 SER A C 1
ATOM 2679 O O . SER A 1 348 ? -4.604 5.235 -4.986 1.00 92.25 348 SER A O 1
ATOM 2681 N N . VAL A 1 349 ? -4.847 6.193 -2.964 1.00 92.62 349 VAL A N 1
ATOM 2682 C CA . VAL A 1 349 ? -5.966 5.359 -2.494 1.00 92.62 349 VAL A CA 1
ATOM 2683 C C . VAL A 1 349 ? -7.275 6.145 -2.398 1.00 92.62 349 VAL A C 1
ATOM 2685 O O . VAL A 1 349 ? -8.287 5.629 -1.927 1.00 92.62 349 VAL A O 1
ATOM 2688 N N . LEU A 1 350 ? -7.262 7.413 -2.816 1.00 90.81 350 LEU A N 1
ATOM 2689 C CA . LEU A 1 350 ? -8.446 8.264 -2.818 1.00 90.81 350 LEU A CA 1
ATOM 2690 C C . LEU A 1 350 ? -9.334 7.920 -4.013 1.00 90.81 350 LEU A C 1
ATOM 2692 O O . LEU A 1 350 ? -8.854 7.782 -5.135 1.00 90.81 350 LEU A O 1
ATOM 2696 N N . GLY A 1 351 ? -10.641 7.815 -3.774 1.00 86.06 351 GLY A N 1
ATOM 2697 C CA . GLY A 1 351 ? -11.621 7.539 -4.828 1.00 86.06 351 GLY A CA 1
ATOM 2698 C C . GLY A 1 351 ? -11.677 6.080 -5.292 1.00 86.06 351 GLY A C 1
ATOM 2699 O O . GLY A 1 351 ? -12.371 5.792 -6.267 1.00 86.06 351 GLY A O 1
ATOM 2700 N N . LEU A 1 352 ? -10.992 5.158 -4.604 1.00 87.69 352 LEU A N 1
ATOM 2701 C CA . LEU A 1 352 ? -11.156 3.726 -4.851 1.00 87.69 352 LEU A CA 1
ATOM 2702 C C . LEU A 1 352 ? -12.588 3.299 -4.500 1.00 87.69 352 LEU A C 1
ATOM 2704 O O . LEU A 1 352 ? -13.099 3.609 -3.425 1.00 87.69 352 LEU A O 1
ATOM 2708 N N . LYS A 1 353 ? -13.238 2.589 -5.423 1.00 81.88 353 LYS A N 1
ATOM 2709 C CA . LYS A 1 353 ? -14.631 2.132 -5.300 1.00 81.88 353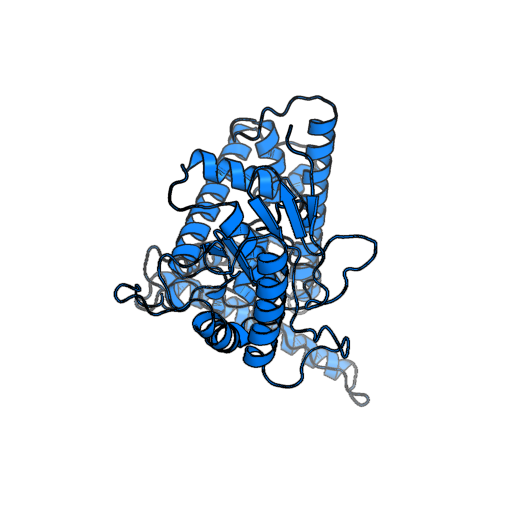 LYS A CA 1
ATOM 2710 C C . LYS A 1 353 ? -14.770 0.919 -4.385 1.00 81.88 353 LYS A C 1
ATOM 2712 O O . LYS A 1 353 ? -15.836 0.703 -3.820 1.00 81.88 353 LYS A O 1
ATOM 2717 N N . ASN A 1 354 ? -13.722 0.105 -4.291 1.00 86.56 354 ASN A N 1
ATOM 2718 C CA . ASN A 1 354 ? -13.678 -1.090 -3.460 1.00 86.56 354 ASN A CA 1
ATOM 2719 C C . ASN A 1 354 ? -12.232 -1.422 -3.067 1.00 86.56 354 ASN A C 1
ATOM 2721 O O . ASN A 1 354 ? -11.273 -0.887 -3.628 1.00 86.56 354 ASN A 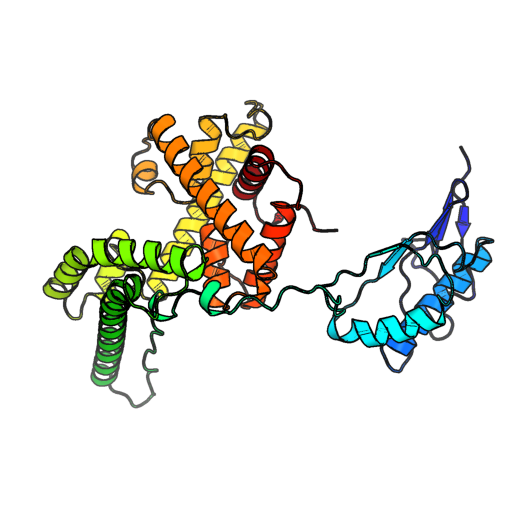O 1
ATOM 2725 N N . ASP A 1 355 ? -12.091 -2.336 -2.113 1.00 83.50 355 ASP A N 1
ATOM 2726 C CA . ASP A 1 355 ? -10.792 -2.735 -1.576 1.00 83.50 355 ASP A CA 1
ATOM 2727 C C . ASP A 1 355 ? -9.942 -3.532 -2.577 1.00 83.50 355 ASP A C 1
ATOM 2729 O O . ASP A 1 355 ? -8.713 -3.460 -2.544 1.00 83.50 355 ASP A O 1
ATOM 2733 N N . GLN A 1 356 ? -10.582 -4.234 -3.519 1.00 86.75 356 GLN A N 1
ATOM 2734 C CA . GLN A 1 356 ? -9.889 -4.996 -4.562 1.00 86.75 356 GLN A CA 1
ATOM 2735 C C . GLN A 1 356 ? -9.083 -4.089 -5.496 1.00 86.75 356 GLN A C 1
ATOM 2737 O O . GLN A 1 356 ? -8.046 -4.509 -6.001 1.00 86.75 356 GLN A O 1
ATOM 2742 N N . GLN A 1 357 ? -9.498 -2.834 -5.698 1.00 88.75 357 GLN A N 1
ATOM 2743 C CA . GLN A 1 357 ? -8.723 -1.886 -6.500 1.00 88.75 357 GLN A CA 1
ATOM 2744 C C . GLN A 1 357 ? -7.371 -1.546 -5.861 1.00 88.75 357 GLN A C 1
ATOM 2746 O O . GLN A 1 357 ? -6.391 -1.394 -6.585 1.00 88.75 357 GLN A O 1
ATOM 2751 N N . ALA A 1 358 ? -7.291 -1.461 -4.527 1.00 90.19 358 ALA A N 1
ATOM 2752 C CA . ALA A 1 358 ? -6.016 -1.242 -3.840 1.00 90.19 358 ALA A CA 1
ATOM 2753 C C . ALA A 1 358 ? -5.087 -2.450 -4.021 1.00 90.19 358 ALA A C 1
ATOM 2755 O O . ALA A 1 358 ? -3.910 -2.286 -4.328 1.00 90.19 358 ALA A O 1
ATOM 2756 N N . VAL A 1 359 ? -5.635 -3.663 -3.893 1.00 90.81 359 VAL A N 1
ATOM 2757 C CA . VAL A 1 359 ? -4.896 -4.907 -4.146 1.00 90.81 359 VAL A CA 1
ATOM 2758 C C . VAL A 1 359 ? -4.387 -4.945 -5.589 1.00 90.81 359 VAL A C 1
ATOM 2760 O O . VAL A 1 359 ? -3.197 -5.145 -5.800 1.00 90.81 359 VAL A O 1
ATOM 2763 N N . ALA A 1 360 ? -5.243 -4.667 -6.575 1.00 88.06 360 ALA A N 1
ATOM 2764 C CA . ALA A 1 360 ? -4.871 -4.674 -7.990 1.00 88.06 360 ALA A CA 1
ATOM 2765 C C . ALA A 1 360 ? -3.790 -3.633 -8.333 1.00 88.06 360 ALA A C 1
ATOM 2767 O O . ALA A 1 360 ? -2.855 -3.939 -9.069 1.00 88.06 360 ALA A O 1
ATOM 2768 N N . LEU A 1 361 ? -3.882 -2.418 -7.781 1.00 91.06 361 LEU A N 1
ATOM 2769 C CA . LEU A 1 361 ? -2.852 -1.387 -7.952 1.00 91.06 361 LEU A CA 1
ATOM 2770 C C . LEU A 1 361 ? -1.512 -1.810 -7.345 1.00 91.06 361 LEU A C 1
ATOM 2772 O O . LEU A 1 361 ? -0.460 -1.541 -7.927 1.00 91.06 361 LEU A O 1
ATOM 2776 N N . LEU A 1 362 ? -1.542 -2.470 -6.186 1.00 93.12 362 LEU A N 1
ATOM 2777 C CA . LEU A 1 362 ? -0.333 -2.963 -5.541 1.00 93.12 362 LEU A CA 1
ATOM 2778 C C . LEU A 1 362 ? 0.280 -4.142 -6.304 1.00 93.12 362 LEU A C 1
ATOM 2780 O O . LEU A 1 362 ? 1.493 -4.158 -6.479 1.00 93.12 362 LEU A O 1
ATOM 2784 N N . GLU A 1 363 ? -0.524 -5.076 -6.818 1.00 89.69 363 GLU A N 1
ATOM 2785 C CA . GLU A 1 363 ? -0.028 -6.129 -7.717 1.00 89.69 363 GLU A CA 1
ATOM 2786 C C . GLU A 1 363 ? 0.620 -5.525 -8.963 1.00 89.69 363 GLU A C 1
ATOM 2788 O O . GLU A 1 363 ? 1.718 -5.918 -9.355 1.00 89.69 363 GLU A O 1
ATOM 2793 N N . TRP A 1 364 ? -0.020 -4.518 -9.561 1.00 88.19 364 TRP A N 1
ATOM 2794 C CA . TRP A 1 364 ? 0.526 -3.836 -10.727 1.00 88.19 364 TRP A CA 1
ATOM 2795 C C . TRP A 1 364 ? 1.870 -3.165 -10.414 1.00 88.19 364 TRP A C 1
ATOM 2797 O O . TRP A 1 364 ? 2.825 -3.315 -11.176 1.00 88.19 364 TRP A O 1
ATOM 2807 N N . TRP A 1 365 ? 1.991 -2.507 -9.256 1.00 92.38 365 TRP A N 1
ATOM 2808 C CA . TRP A 1 365 ? 3.273 -2.000 -8.762 1.00 92.38 365 TRP A CA 1
ATOM 2809 C C . TRP A 1 365 ? 4.325 -3.112 -8.655 1.00 92.38 365 TRP A C 1
ATOM 2811 O O . TRP A 1 365 ? 5.423 -2.957 -9.188 1.00 92.38 365 TRP A O 1
ATOM 2821 N N . LEU A 1 366 ? 4.000 -4.233 -7.999 1.00 90.38 366 LEU A N 1
ATOM 2822 C CA . LEU A 1 366 ? 4.936 -5.343 -7.788 1.00 90.38 366 LEU A CA 1
ATOM 2823 C C . LEU A 1 366 ? 5.437 -5.919 -9.122 1.00 90.38 366 LEU A C 1
ATOM 2825 O O . LEU A 1 366 ? 6.641 -6.129 -9.276 1.00 90.38 366 LEU A O 1
ATOM 2829 N N . MET A 1 367 ? 4.543 -6.088 -10.102 1.00 85.69 367 MET A N 1
ATOM 2830 C CA . MET A 1 367 ? 4.892 -6.552 -11.451 1.00 85.69 367 MET A CA 1
ATOM 2831 C C . MET A 1 367 ? 5.809 -5.572 -12.194 1.00 85.69 367 MET A C 1
ATOM 2833 O O . MET A 1 367 ? 6.762 -5.983 -12.855 1.00 85.69 367 MET A O 1
ATOM 2837 N N . LEU A 1 368 ? 5.545 -4.266 -12.103 1.00 83.69 368 LEU A N 1
ATOM 2838 C CA . LEU A 1 368 ? 6.348 -3.256 -12.799 1.00 83.69 368 LEU A CA 1
ATOM 2839 C C . LEU A 1 368 ? 7.735 -3.076 -12.172 1.00 83.69 368 LEU A C 1
ATOM 2841 O O . LEU A 1 368 ? 8.716 -2.818 -12.881 1.00 83.69 368 LEU A O 1
ATOM 2845 N N . VAL A 1 369 ? 7.823 -3.207 -10.847 1.00 85.00 369 VAL A N 1
ATOM 2846 C CA . VAL A 1 369 ? 9.070 -3.056 -10.093 1.00 85.00 369 VAL A CA 1
ATOM 2847 C C . VAL A 1 369 ? 9.969 -4.287 -10.213 1.00 85.00 369 VAL A C 1
ATOM 2849 O O . VAL A 1 369 ? 11.188 -4.122 -10.217 1.00 85.00 369 VAL A O 1
ATOM 2852 N N . GLY A 1 370 ? 9.426 -5.505 -10.313 1.00 68.88 370 GLY A N 1
ATOM 2853 C CA . GLY A 1 370 ? 10.207 -6.720 -10.069 1.00 68.88 370 GLY A CA 1
ATOM 2854 C C . GLY A 1 370 ? 10.012 -7.875 -11.053 1.00 68.88 370 GLY A C 1
ATOM 2855 O O . GLY A 1 370 ? 8.903 -8.330 -11.288 1.00 68.88 370 GLY A O 1
ATOM 2856 N N . TYR A 1 371 ? 11.149 -8.427 -11.494 1.00 58.38 371 TYR A N 1
ATOM 2857 C CA . TYR A 1 371 ? 11.328 -9.795 -11.997 1.00 58.38 371 TYR A CA 1
ATOM 2858 C C . TYR A 1 371 ? 12.408 -10.489 -11.136 1.00 58.38 371 TYR A C 1
ATOM 2860 O O . TYR A 1 371 ? 13.237 -9.780 -10.544 1.00 58.38 371 TYR A O 1
ATOM 2868 N N . PRO A 1 372 ? 12.435 -11.834 -11.044 1.00 53.81 372 PRO A N 1
ATOM 2869 C CA . PRO A 1 372 ? 13.324 -12.565 -10.131 1.00 53.81 372 PRO A CA 1
ATOM 2870 C C . PRO A 1 372 ? 14.827 -12.273 -10.293 1.00 53.81 372 PRO A C 1
ATOM 2872 O O . PRO A 1 372 ? 15.553 -12.350 -9.309 1.00 53.81 372 PRO A O 1
ATOM 2875 N N . GLU A 1 373 ? 15.287 -11.877 -11.485 1.00 65.94 373 GLU A N 1
ATOM 2876 C CA . GLU A 1 373 ? 16.721 -11.739 -11.812 1.00 65.94 373 GLU A CA 1
ATOM 2877 C C . GLU A 1 373 ? 17.241 -10.289 -11.890 1.00 65.94 373 GLU A C 1
ATOM 2879 O O . GLU A 1 373 ? 18.362 -10.038 -12.323 1.00 65.94 373 GLU A O 1
ATOM 2884 N N . MET A 1 374 ? 16.441 -9.305 -11.474 1.00 77.06 374 MET A N 1
ATOM 2885 C CA . MET A 1 374 ? 16.807 -7.887 -11.592 1.00 77.06 374 MET A CA 1
ATOM 2886 C C . MET A 1 374 ? 17.771 -7.426 -10.486 1.00 77.06 374 MET A C 1
ATOM 2888 O O . MET A 1 374 ? 17.541 -7.719 -9.308 1.00 77.06 374 MET A O 1
ATOM 2892 N N . SER A 1 375 ? 18.792 -6.632 -10.843 1.00 85.31 375 SER A N 1
ATOM 2893 C CA . SER A 1 375 ? 19.710 -6.019 -9.871 1.00 85.31 375 SER A CA 1
ATOM 2894 C C . SER A 1 375 ? 18.993 -5.039 -8.933 1.00 85.31 375 SER A C 1
ATOM 2896 O O . SER A 1 375 ? 17.913 -4.515 -9.230 1.00 85.31 375 SER A O 1
ATOM 2898 N N . VAL A 1 376 ? 19.602 -4.774 -7.775 1.00 84.19 376 VAL A N 1
ATOM 2899 C CA . VAL A 1 376 ? 19.058 -3.840 -6.779 1.00 84.19 376 VAL A CA 1
ATOM 2900 C C . VAL A 1 376 ? 18.947 -2.429 -7.356 1.00 84.19 376 VAL A C 1
ATOM 2902 O O . VAL A 1 376 ? 17.929 -1.761 -7.168 1.00 84.19 376 VAL A O 1
ATOM 2905 N N . GLU A 1 377 ? 19.973 -1.992 -8.077 1.00 83.00 377 GLU A N 1
ATOM 2906 C CA . GLU A 1 377 ? 20.064 -0.665 -8.677 1.00 83.00 377 GLU A CA 1
ATOM 2907 C C . GLU A 1 377 ? 19.000 -0.470 -9.760 1.00 83.00 377 GLU A C 1
ATOM 2909 O O . GLU A 1 377 ? 18.345 0.574 -9.801 1.00 83.00 377 GLU A O 1
ATOM 2914 N N . GLU A 1 378 ? 18.783 -1.478 -10.610 1.00 81.06 378 GLU A N 1
ATOM 2915 C CA . GLU A 1 378 ? 17.753 -1.419 -11.647 1.00 81.06 378 GLU A CA 1
ATOM 2916 C C . GLU A 1 378 ? 16.349 -1.399 -11.030 1.00 81.06 378 GLU A C 1
ATOM 2918 O O . GLU A 1 378 ? 15.504 -0.596 -11.437 1.00 81.06 378 GLU A O 1
ATOM 2923 N N . ARG A 1 379 ? 16.111 -2.211 -9.993 1.00 83.81 379 ARG A N 1
ATOM 2924 C CA . ARG A 1 379 ? 14.830 -2.236 -9.278 1.00 83.81 379 ARG A CA 1
ATOM 2925 C C . ARG A 1 379 ? 14.509 -0.885 -8.650 1.00 83.81 379 ARG A C 1
ATOM 2927 O O . ARG A 1 379 ? 13.416 -0.357 -8.846 1.00 83.81 379 ARG A O 1
ATOM 2934 N N . GLU A 1 380 ? 15.461 -0.289 -7.936 1.00 85.56 380 GLU A N 1
ATOM 2935 C CA . GLU A 1 380 ? 15.271 1.037 -7.344 1.00 85.56 380 GLU A CA 1
ATOM 2936 C C . GLU A 1 380 ? 15.079 2.121 -8.420 1.00 85.56 380 GLU A C 1
ATOM 2938 O O . GLU A 1 380 ? 14.279 3.040 -8.227 1.00 85.56 380 GLU A O 1
ATOM 2943 N N . ALA A 1 381 ? 15.748 2.008 -9.574 1.00 82.12 381 ALA A N 1
ATOM 2944 C CA . ALA A 1 381 ? 15.562 2.931 -10.692 1.00 82.12 381 ALA A CA 1
ATOM 2945 C C . ALA A 1 381 ? 14.145 2.829 -11.279 1.00 82.12 381 ALA A C 1
ATOM 2947 O O . ALA A 1 381 ? 13.525 3.856 -11.568 1.00 82.12 381 ALA A O 1
ATOM 2948 N N . ARG A 1 382 ? 13.590 1.616 -11.398 1.00 83.88 382 ARG A N 1
ATOM 2949 C CA . ARG A 1 382 ? 12.189 1.409 -11.801 1.00 83.88 382 ARG A CA 1
ATOM 2950 C C . ARG A 1 382 ? 11.215 1.984 -10.781 1.00 83.88 382 ARG A C 1
ATOM 2952 O O . ARG A 1 382 ? 10.335 2.747 -11.170 1.00 83.88 382 ARG A O 1
ATOM 2959 N N . MET A 1 383 ? 11.410 1.708 -9.489 1.00 89.50 383 MET A N 1
ATOM 2960 C CA . MET A 1 383 ? 10.588 2.302 -8.424 1.00 89.50 383 MET A CA 1
ATOM 2961 C C . MET A 1 383 ? 10.596 3.829 -8.512 1.00 89.50 383 MET A C 1
ATOM 2963 O O . MET A 1 383 ? 9.541 4.455 -8.461 1.00 89.50 383 MET A O 1
ATOM 2967 N N . ALA A 1 384 ? 11.770 4.440 -8.693 1.00 87.94 384 ALA A N 1
ATOM 2968 C CA . ALA A 1 384 ? 11.892 5.886 -8.836 1.00 87.94 384 ALA A CA 1
ATOM 2969 C C . ALA A 1 384 ? 11.104 6.427 -10.042 1.00 87.94 384 ALA A C 1
ATOM 2971 O O . ALA A 1 384 ? 10.418 7.440 -9.906 1.00 87.94 384 ALA A O 1
ATOM 2972 N N . ARG A 1 385 ? 11.140 5.744 -11.196 1.00 85.38 385 ARG A N 1
ATOM 2973 C CA . ARG A 1 385 ? 10.342 6.119 -12.381 1.00 85.38 385 ARG A CA 1
ATOM 2974 C C . ARG A 1 385 ? 8.842 6.058 -12.101 1.00 85.38 385 ARG A C 1
ATOM 2976 O O . ARG A 1 385 ? 8.128 7.007 -12.417 1.00 85.38 385 ARG A O 1
ATOM 2983 N N . LEU A 1 386 ? 8.370 4.981 -11.474 1.00 89.06 386 LEU A N 1
ATOM 2984 C CA . LEU A 1 386 ? 6.950 4.810 -11.147 1.00 89.06 386 LEU A CA 1
ATOM 2985 C C . LEU A 1 386 ? 6.462 5.841 -10.124 1.00 89.06 386 LEU A C 1
ATOM 2987 O O . LEU A 1 386 ? 5.358 6.357 -10.244 1.00 89.06 386 LEU A O 1
ATOM 2991 N N . LEU A 1 387 ? 7.295 6.190 -9.140 1.00 92.12 387 LEU A N 1
ATOM 2992 C CA . LEU A 1 387 ? 6.973 7.211 -8.136 1.00 92.12 387 LEU A CA 1
ATOM 2993 C C . LEU A 1 387 ? 6.806 8.607 -8.752 1.00 92.12 387 LEU A C 1
ATOM 2995 O O . LEU A 1 387 ? 5.967 9.391 -8.294 1.00 92.12 387 LEU A O 1
ATOM 2999 N N . LEU A 1 388 ? 7.607 8.918 -9.773 1.00 89.69 388 LEU A N 1
ATOM 3000 C CA . LEU A 1 388 ? 7.622 10.211 -10.462 1.00 89.69 388 LEU A CA 1
ATOM 3001 C C . LEU A 1 388 ? 6.620 10.308 -11.621 1.00 89.69 388 LEU A C 1
ATOM 3003 O O . LEU A 1 388 ? 6.525 11.362 -12.244 1.00 89.69 388 LEU A O 1
ATOM 3007 N N . THR A 1 389 ? 5.850 9.253 -11.882 1.00 85.75 389 THR A N 1
ATOM 3008 C CA . THR A 1 389 ? 4.785 9.217 -12.895 1.00 85.75 389 THR A CA 1
ATOM 3009 C C . THR A 1 389 ? 3.424 9.013 -12.237 1.00 85.75 389 THR A C 1
ATOM 3011 O O . THR A 1 389 ? 3.331 8.566 -11.089 1.00 85.75 389 THR A O 1
ATOM 3014 N N . ASP A 1 390 ? 2.352 9.412 -12.922 1.00 85.44 390 ASP A N 1
ATOM 3015 C CA . ASP A 1 390 ? 1.003 9.100 -12.446 1.00 85.44 390 ASP A CA 1
ATOM 3016 C C . ASP A 1 390 ? 0.685 7.623 -12.710 1.00 85.44 390 ASP A C 1
ATOM 3018 O O . ASP A 1 390 ? 1.101 7.062 -13.721 1.00 85.44 390 ASP A O 1
ATOM 3022 N N . THR A 1 391 ? -0.103 6.998 -11.835 1.00 83.25 391 THR A N 1
ATOM 3023 C CA . THR A 1 391 ? -0.580 5.616 -12.019 1.00 83.25 391 THR A CA 1
ATOM 3024 C C . THR A 1 391 ? -1.274 5.378 -13.364 1.00 83.25 391 THR A C 1
ATOM 3026 O O . THR A 1 391 ? -1.209 4.277 -13.898 1.00 83.25 391 THR A O 1
ATOM 3029 N N . LYS A 1 392 ? -1.915 6.400 -13.947 1.00 83.75 392 LYS A N 1
ATOM 3030 C CA . LYS A 1 392 ? -2.560 6.325 -15.271 1.00 83.75 392 LYS A CA 1
ATOM 3031 C C . LYS A 1 392 ? -1.565 6.223 -16.426 1.00 83.75 392 LYS A C 1
ATOM 3033 O O . LYS A 1 392 ? -1.951 5.845 -17.526 1.00 83.75 392 LYS A O 1
ATOM 3038 N N . GLU A 1 393 ? -0.314 6.595 -16.184 1.00 80.81 393 GLU A N 1
ATOM 3039 C CA . GLU A 1 393 ? 0.780 6.570 -17.157 1.00 80.81 393 GLU A CA 1
ATOM 3040 C C . GLU A 1 393 ? 1.673 5.343 -16.986 1.00 80.81 393 GLU A C 1
ATOM 3042 O O . GLU A 1 393 ? 2.643 5.169 -17.726 1.00 80.81 393 GLU A O 1
ATOM 3047 N N . TRP A 1 394 ? 1.381 4.497 -15.997 1.00 82.00 394 TRP A N 1
ATOM 3048 C CA . TRP A 1 394 ? 2.124 3.268 -15.802 1.00 82.00 394 TRP A CA 1
ATOM 3049 C C . TRP A 1 394 ? 1.939 2.328 -17.000 1.00 82.00 394 TRP A C 1
ATOM 3051 O O . TRP A 1 394 ? 0.846 2.259 -17.572 1.00 82.00 394 TRP A O 1
ATOM 3061 N N . PRO A 1 395 ? 2.986 1.578 -17.392 1.00 71.75 395 PRO A N 1
ATOM 3062 C CA . PRO A 1 395 ? 2.879 0.616 -18.479 1.00 71.75 395 PRO A CA 1
ATOM 3063 C C . PRO A 1 395 ? 1.790 -0.419 -18.187 1.00 71.75 395 PRO A C 1
ATOM 3065 O O . PRO A 1 395 ? 1.779 -1.030 -17.117 1.00 71.75 395 PRO A O 1
ATOM 3068 N N . ASN A 1 396 ? 0.885 -0.631 -19.143 1.00 63.91 396 ASN A N 1
ATOM 3069 C CA . ASN A 1 396 ? -0.139 -1.668 -19.042 1.00 63.91 396 ASN A CA 1
ATOM 3070 C C . ASN A 1 396 ? 0.561 -3.042 -18.957 1.00 63.91 396 ASN A C 1
ATOM 3072 O O . ASN A 1 396 ? 1.404 -3.319 -19.818 1.00 63.91 396 ASN A O 1
ATOM 3076 N N . PRO A 1 397 ? 0.269 -3.891 -17.954 1.00 48.97 397 PRO A N 1
ATOM 3077 C CA . PRO A 1 397 ? 0.774 -5.251 -17.941 1.00 48.97 397 PRO A CA 1
ATOM 3078 C C . PRO A 1 397 ? -0.003 -5.996 -19.033 1.00 48.97 397 PRO A C 1
ATOM 3080 O O . PRO A 1 397 ? -1.212 -6.228 -18.910 1.00 48.97 397 PRO A O 1
ATOM 3083 N N . ILE A 1 398 ? 0.679 -6.207 -20.164 1.00 36.12 398 ILE A N 1
ATOM 3084 C CA . ILE A 1 398 ? 0.127 -6.742 -21.418 1.00 36.12 398 ILE A CA 1
ATOM 3085 C C . ILE A 1 398 ? -0.747 -7.962 -21.191 1.00 36.12 398 ILE A C 1
ATOM 3087 O O . ILE A 1 398 ? -0.469 -8.782 -20.291 1.00 36.12 398 ILE A O 1
#

Sequence (398 aa):
MAPIEGIFSEKAPKPLPQFSQAVKYNGMVYCSGNIGLDPVSWKVVDGTVKDRTRQALTNISAILEQAGSSLRNVVKMNIFLTNMDNFAAMNEGYDEFFTWDPKPINESKTPPEAPSPNRKPPVPSSHINPPASTRPPPLNLPTRAPNTTLFSHLFATGKAYLTFYKTGLRAILTNHRLRSSPDAPPPNTRASILLHLRSAHDVRRLPIFGLLLLVCGEFTPFVVLAVPSIVPYTCRIPRQVEKLLTKAEDRRARARDEFRWKTSAGEAVAAVGLSGTEAAGYLARVLGVVSPFWDRLGITLPAGIVGGRVKKRLAFLREDDRLLVEAGGAASLEPEEAKLACADRGISVLGLKNDQQAVALLEWWLMLVGYPEMSVEEREARMARLLLTDTKEWPNPI

Organism: NCBI:txid438768

Foldseek 3Di:
DDDWAAFDFLQAAQDDPVDGQWIDDPNDIGGDFFWCAGNVVRDRDDDALLSRLLSRQSNVQRRQVSVVHGQVPAQADEDDDPDCVCVVSNVVSVCVRQVDPPHHHYDDPDLDDDDDPPDDPFDDLLLQEADPLLAADDQDQDDDDPPDDPVNNVVSRLVSLVVRQVSNVVSLVVLVVLLPDPVHRDPLGNRSVSSVVLSVQQVVLCVVVVVLCVVCPSNSVVVCLVPVSSHRRRNQDPVSVVVVLVVLLVQLVVLLVVVVVCCVVPVDPDQQQLPPLVLLQSLCSLQVLDPCVCVVVVHDDPSVVSSVSSVVLLVVLVSSLVNQVVNSALVSDDLVVLLVNCVNLSHRPPPDPDSVVSRVLRRLVSVQLDDPPDDPRSSSSSSSVPSSDHSVPRDDPD